Protein AF-A0A6P7QEY6-F1 (afdb_monomer)

Nearest PDB structures (foldseek):
  6n9n-assembly1_A  TM=9.694E-01  e=5.371E-35  Mus musculus
  6n9n-assembly2_B  TM=9.014E-01  e=4.184E-36  Mus musculus
  6ao3-assembly1_A  TM=9.815E-01  e=1.849E-25  Mus musculus
  6kmv-assembly8_P  TM=9.164E-01  e=3.428E-26  Mus musculus
  6n9o-assembly2_B  TM=8.997E-01  e=9.424E-26  Homo sapiens

Solvent-accessible surface area (backbone atoms only — not comparable to full-atom values): 22884 Å² total; per-residue (Å²): 127,84,62,57,79,46,79,50,74,52,73,58,95,75,87,85,66,103,80,69,78,52,59,49,55,34,35,34,48,33,64,42,67,69,56,52,58,49,47,54,75,76,48,76,83,66,81,78,73,53,72,66,60,54,52,38,54,38,36,58,55,73,46,68,43,80,41,31,39,34,22,30,66,50,66,45,76,48,71,49,77,47,76,49,84,42,81,54,84,73,82,80,92,78,83,79,94,69,90,60,89,47,81,46,78,57,68,53,74,49,77,47,77,45,53,52,65,41,74,78,48,72,43,70,25,42,38,36,50,66,101,57,67,50,70,35,82,66,84,56,86,88,64,60,21,55,71,76,76,80,88,43,72,87,69,47,81,82,67,68,81,68,61,49,45,65,52,57,43,44,53,56,59,46,68,67,67,57,84,81,63,92,80,84,91,67,92,74,77,75,79,44,62,65,58,56,50,51,53,48,49,53,42,37,56,50,58,66,73,51,55,68,70,59,30,47,52,41,49,57,26,50,41,53,30,48,76,34,65,73,47,42,54,53,42,45,53,47,46,34,22,30,73,58,58,49,56,69,48,81,85,54,70,70,46,44,16,60,41,48,62,76,30,35,48,100,82,33,32,62,40,64,74,55,40,45,44,50,46,28,43,49,49,24,52,69,66,48,51,73,69,45,35,47,51,48,31,57,27,66,78,66,72,60,38,65,58,52,34,54,50,48,46,50,49,56,61,63,38,62,64,58,77,47,75,42,70,37,69,72,58,71,85,69,50,60,98,62,70,45,88,82,28,69,65,44,48,49,44,44,73,25,63,34,49,74,51,80,58,85,56,25,32,38,46,44,50,84,20,47,51,40,46,52,23,50,39,47,34,36,49,45,58,44,54,45,70,53,75,85,132

pLDDT: mean 73.72, std 20.72, range [26.2, 94.5]

Structure (mmCIF, N/CA/C/O backbone):
data_AF-A0A6P7QEY6-F1
#
_entry.id   AF-A0A6P7QEY6-F1
#
loop_
_atom_site.group_PDB
_atom_site.id
_atom_site.type_symbol
_atom_site.label_atom_id
_atom_site.label_alt_id
_atom_site.label_comp_id
_atom_site.label_asym_id
_atom_site.label_entity_id
_atom_site.label_seq_id
_atom_site.pdbx_PDB_ins_code
_atom_site.Cartn_x
_atom_site.Cartn_y
_atom_site.Cartn_z
_atom_site.occupancy
_atom_site.B_iso_or_equiv
_atom_site.auth_seq_id
_atom_site.auth_comp_id
_atom_site.auth_asym_id
_atom_site.auth_atom_id
_atom_site.pdbx_PDB_model_num
ATOM 1 N N . MET A 1 1 ? -6.100 24.397 24.828 1.00 35.22 1 MET A N 1
ATOM 2 C CA . MET A 1 1 ? -5.090 25.472 24.709 1.00 35.22 1 MET A CA 1
ATOM 3 C C . MET A 1 1 ? -3.884 24.881 23.997 1.00 35.22 1 MET A C 1
ATOM 5 O O . MET A 1 1 ? -3.353 23.899 24.493 1.00 35.22 1 MET A O 1
ATOM 9 N N . LEU A 1 2 ? -3.510 25.411 22.828 1.00 35.53 2 LEU A N 1
ATOM 10 C CA . LEU A 1 2 ? -2.287 25.020 22.118 1.00 35.53 2 LEU A CA 1
ATOM 11 C C . LEU A 1 2 ? -1.092 25.458 22.973 1.00 35.53 2 LEU A C 1
ATOM 13 O O . LEU A 1 2 ? -0.968 26.639 23.286 1.00 35.53 2 LEU A O 1
ATOM 17 N N . SER A 1 3 ? -0.264 24.518 23.416 1.00 40.09 3 SER A N 1
ATOM 18 C CA . SER A 1 3 ? 0.887 24.804 24.275 1.00 40.09 3 SER A CA 1
ATOM 19 C C . SER A 1 3 ? 2.090 24.071 23.711 1.00 40.09 3 SER A C 1
ATOM 21 O O . SER A 1 3 ? 2.289 22.893 23.993 1.00 40.09 3 SER A O 1
ATOM 23 N N . GLY A 1 4 ? 2.869 24.788 22.909 1.00 45.22 4 GLY A N 1
ATOM 24 C CA . GLY A 1 4 ? 4.066 24.286 22.246 1.00 45.22 4 GLY A CA 1
ATOM 25 C C . GLY A 1 4 ? 4.065 24.752 20.802 1.00 45.22 4 GLY A C 1
ATOM 26 O O . GLY A 1 4 ? 3.620 24.022 19.924 1.00 45.22 4 GLY A O 1
ATOM 27 N N . MET A 1 5 ? 4.486 25.997 20.579 1.00 45.22 5 MET A N 1
ATOM 28 C CA . MET A 1 5 ? 4.714 26.520 19.236 1.00 45.22 5 MET A CA 1
ATOM 29 C C . MET A 1 5 ? 6.212 26.404 18.963 1.00 45.22 5 MET A C 1
ATOM 31 O O . MET A 1 5 ? 7.006 27.134 19.554 1.00 45.22 5 MET A O 1
ATOM 35 N N . GLY A 1 6 ? 6.592 25.427 18.142 1.00 56.50 6 GLY A N 1
ATOM 36 C CA . GLY A 1 6 ? 7.964 25.278 17.658 1.00 56.50 6 GLY A CA 1
ATOM 37 C C . GLY A 1 6 ? 8.126 26.067 16.365 1.00 56.50 6 GLY A C 1
ATOM 38 O O . GLY A 1 6 ? 7.277 25.963 15.482 1.00 56.50 6 GLY A O 1
ATOM 39 N N . GLU A 1 7 ? 9.178 26.872 16.244 1.00 61.31 7 GLU A N 1
ATOM 40 C CA . GLU A 1 7 ? 9.462 27.624 15.019 1.00 61.31 7 GLU A CA 1
ATOM 41 C C . GLU A 1 7 ? 10.638 27.002 14.274 1.00 61.31 7 GLU A C 1
ATOM 43 O O . GLU A 1 7 ? 11.634 26.622 14.887 1.00 61.31 7 GLU A O 1
ATOM 48 N N . GLY A 1 8 ? 10.526 26.907 12.950 1.00 58.25 8 GLY A N 1
ATOM 49 C CA . GLY A 1 8 ? 11.561 26.327 12.105 1.00 58.25 8 GLY A CA 1
ATOM 50 C C . GLY A 1 8 ? 11.668 27.036 10.762 1.00 58.25 8 GLY A C 1
ATOM 51 O O . GLY A 1 8 ? 10.756 27.742 10.328 1.00 58.25 8 GLY A O 1
ATOM 52 N N . LYS A 1 9 ? 12.801 26.838 10.093 1.00 59.31 9 LYS A N 1
ATOM 53 C CA . LYS A 1 9 ? 13.060 27.343 8.746 1.00 59.31 9 LYS A CA 1
ATOM 54 C C . LYS A 1 9 ? 13.479 26.178 7.862 1.00 59.31 9 LYS A C 1
ATOM 56 O O . LYS A 1 9 ? 14.473 25.521 8.152 1.00 59.31 9 LYS A O 1
ATOM 61 N N . ILE A 1 10 ? 12.745 25.953 6.779 1.00 55.78 10 ILE A N 1
ATOM 62 C CA . ILE A 1 10 ? 13.094 24.967 5.752 1.00 55.78 10 ILE A CA 1
ATOM 63 C C . ILE A 1 10 ? 13.855 25.710 4.654 1.00 55.78 10 ILE A C 1
ATOM 65 O O . ILE A 1 10 ? 13.422 26.783 4.233 1.00 55.78 10 ILE A O 1
ATOM 69 N N . SER A 1 11 ? 14.999 25.185 4.217 1.00 49.94 11 SER A N 1
ATOM 70 C CA . SER A 1 11 ? 15.789 25.753 3.114 1.00 49.94 11 SER A CA 1
ATOM 71 C C . SER A 1 11 ? 16.095 24.665 2.088 1.00 49.94 11 SER A C 1
ATOM 73 O O . SER A 1 11 ? 16.460 23.560 2.477 1.00 49.94 11 SER A O 1
ATOM 75 N N . GLY A 1 12 ? 15.943 24.974 0.800 1.00 47.78 12 GLY A N 1
ATOM 76 C CA . GLY A 1 12 ? 16.275 24.082 -0.314 1.00 47.78 12 GLY A CA 1
ATOM 77 C C . GLY A 1 12 ? 17.436 24.625 -1.150 1.00 47.78 12 GLY A C 1
ATOM 78 O O . GLY A 1 12 ? 17.675 25.833 -1.188 1.00 47.78 12 GLY A O 1
ATOM 79 N N . GLY A 1 13 ? 18.172 23.742 -1.826 1.00 41.75 13 GLY A N 1
ATOM 80 C CA . GLY A 1 13 ? 19.210 24.135 -2.781 1.00 41.75 13 GLY A CA 1
ATOM 81 C C . GLY A 1 13 ? 18.590 24.572 -4.109 1.00 41.75 13 GLY A C 1
ATOM 82 O O . GLY A 1 13 ? 18.167 23.729 -4.888 1.00 41.75 13 GLY A O 1
ATOM 83 N N . ALA A 1 14 ? 18.536 25.878 -4.380 1.00 43.94 14 ALA A N 1
ATOM 84 C CA . ALA A 1 14 ? 18.137 26.412 -5.683 1.00 43.94 14 ALA A CA 1
ATOM 85 C C . ALA A 1 14 ? 19.363 26.992 -6.402 1.00 43.94 14 ALA A C 1
ATOM 87 O O . ALA A 1 14 ? 20.000 27.923 -5.904 1.00 43.94 14 ALA A O 1
ATOM 88 N N . ALA A 1 15 ? 19.705 26.449 -7.573 1.00 40.03 15 ALA A N 1
ATOM 89 C CA . ALA A 1 15 ? 20.749 27.006 -8.423 1.00 40.03 15 ALA A CA 1
ATOM 90 C C . ALA A 1 15 ? 20.195 28.162 -9.281 1.00 40.03 15 ALA A C 1
ATOM 92 O O . ALA A 1 15 ? 19.335 27.966 -10.131 1.00 40.03 15 ALA A O 1
ATOM 93 N N . VAL A 1 16 ? 20.756 29.350 -9.032 1.00 38.97 16 VAL A N 1
ATOM 94 C CA . VAL A 1 16 ? 20.838 30.561 -9.874 1.00 38.97 16 VAL A CA 1
ATOM 95 C C . VAL A 1 16 ? 19.525 31.161 -10.409 1.00 38.97 16 VAL A C 1
ATOM 97 O O . VAL A 1 16 ? 19.076 30.861 -11.509 1.00 38.97 16 VAL A O 1
ATOM 100 N N . SER A 1 17 ? 19.020 32.170 -9.692 1.00 39.28 17 SER A N 1
ATOM 101 C CA . SER A 1 17 ? 18.698 33.494 -10.254 1.00 39.28 17 SER A CA 1
ATOM 102 C C . SER A 1 17 ? 18.593 34.501 -9.097 1.00 39.28 17 SER A C 1
ATOM 104 O O . SER A 1 17 ? 18.015 34.181 -8.061 1.00 39.28 17 SER A O 1
ATOM 106 N N . ASP A 1 18 ? 19.156 35.702 -9.261 1.00 39.47 18 ASP A N 1
ATOM 107 C CA . ASP A 1 18 ? 19.466 36.710 -8.218 1.00 39.47 18 ASP A CA 1
ATOM 108 C C . ASP A 1 18 ? 18.266 37.345 -7.464 1.00 39.47 18 ASP A C 1
ATOM 110 O O . ASP A 1 18 ? 18.290 38.528 -7.119 1.00 39.47 18 ASP A O 1
ATOM 114 N N . SER A 1 19 ? 17.161 36.631 -7.220 1.00 44.34 19 SER A N 1
ATOM 115 C CA . SER A 1 19 ? 15.982 37.214 -6.546 1.00 44.34 19 SER A CA 1
ATOM 116 C C . SER A 1 19 ? 15.077 36.247 -5.773 1.00 44.34 19 SER A C 1
ATOM 118 O O . SER A 1 19 ? 14.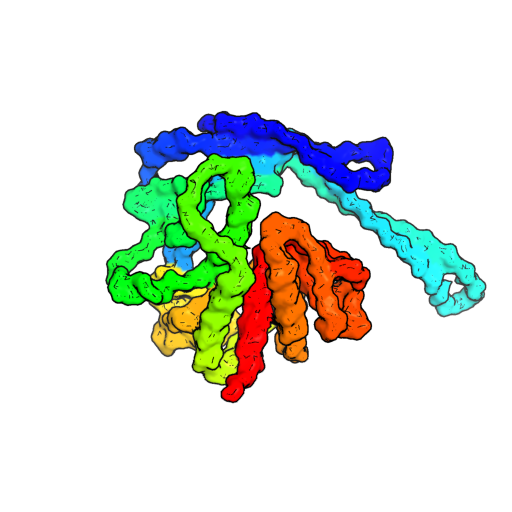062 36.691 -5.244 1.00 44.34 19 SER A O 1
ATOM 120 N N . SER A 1 20 ? 15.382 34.950 -5.681 1.00 53.03 20 SER A N 1
ATOM 121 C CA . SER A 1 20 ? 14.497 33.987 -5.004 1.00 53.03 20 SER A CA 1
ATOM 122 C C . SER A 1 20 ? 15.056 33.552 -3.650 1.00 53.03 20 SER A C 1
ATOM 124 O O . SER A 1 20 ? 16.094 32.895 -3.583 1.00 53.03 20 SER A O 1
ATOM 126 N N . SER A 1 21 ? 14.355 33.871 -2.559 1.00 56.09 21 SER A N 1
ATOM 127 C CA . SER A 1 21 ? 14.628 33.275 -1.250 1.00 56.09 21 SER A CA 1
ATOM 128 C C . SER A 1 21 ? 14.267 31.787 -1.283 1.00 56.09 21 SER A C 1
ATOM 130 O O . SER A 1 21 ? 13.091 31.436 -1.288 1.00 56.09 21 SER A O 1
ATOM 132 N N . ALA A 1 22 ? 15.266 30.904 -1.279 1.00 65.50 22 ALA A N 1
ATOM 133 C CA . ALA A 1 22 ? 15.086 29.446 -1.281 1.00 65.50 22 ALA A CA 1
ATOM 134 C C . ALA A 1 22 ? 14.701 28.875 0.102 1.00 65.50 22 ALA A C 1
ATOM 136 O O . ALA A 1 22 ? 15.090 27.764 0.462 1.00 65.50 22 ALA A O 1
ATOM 137 N N . SER A 1 23 ? 13.993 29.655 0.922 1.00 66.31 23 SER A N 1
ATOM 138 C CA . SER A 1 23 ? 13.671 29.277 2.295 1.00 66.31 23 SER A CA 1
ATOM 139 C C . SER A 1 23 ? 12.285 29.728 2.728 1.00 66.31 23 SER A C 1
ATOM 141 O O . SER A 1 23 ? 11.901 30.858 2.436 1.00 66.31 23 SER A O 1
ATOM 143 N N . MET A 1 24 ? 11.598 28.880 3.492 1.00 78.88 24 MET A N 1
ATOM 144 C CA . MET A 1 24 ? 10.248 29.096 4.009 1.00 78.88 24 MET A CA 1
ATOM 145 C C . MET A 1 24 ? 10.216 28.941 5.533 1.00 78.88 24 MET A C 1
ATOM 147 O O . MET A 1 24 ? 10.769 27.988 6.089 1.00 78.88 24 MET A O 1
ATOM 151 N N . ASN A 1 25 ? 9.539 29.873 6.204 1.00 81.38 25 ASN A N 1
ATOM 152 C CA . ASN A 1 25 ? 9.297 29.812 7.642 1.00 81.38 25 ASN A CA 1
ATOM 153 C C . ASN A 1 25 ? 8.090 28.914 7.937 1.00 81.38 25 ASN A C 1
ATOM 155 O O . ASN A 1 25 ? 7.009 29.089 7.366 1.00 81.38 25 ASN A O 1
ATOM 159 N N . VAL A 1 26 ? 8.265 27.985 8.872 1.00 87.31 26 VAL A N 1
ATOM 160 C CA . VAL A 1 26 ? 7.241 27.023 9.288 1.00 87.31 26 VAL A CA 1
ATOM 161 C C . VAL A 1 26 ? 7.049 27.054 10.800 1.00 87.31 26 VAL A C 1
ATOM 163 O O . VAL A 1 26 ? 7.905 27.526 11.555 1.00 87.31 26 VAL A O 1
ATOM 166 N N . CYS A 1 27 ? 5.899 26.573 11.259 1.00 87.31 27 CYS A N 1
ATOM 167 C CA . CYS A 1 27 ? 5.624 26.383 12.676 1.00 87.31 27 CYS A CA 1
ATOM 168 C C . CYS A 1 27 ? 4.964 25.036 12.942 1.00 87.31 27 CYS A C 1
ATOM 170 O O . CYS A 1 27 ? 4.206 24.528 12.119 1.00 87.31 27 CYS A O 1
ATOM 172 N N . ILE A 1 28 ? 5.268 24.479 14.108 1.00 89.94 28 ILE A N 1
ATOM 173 C CA . ILE A 1 28 ? 4.684 23.243 14.610 1.00 89.94 28 ILE A CA 1
ATOM 174 C C . ILE A 1 28 ? 3.627 23.605 15.648 1.00 89.94 28 ILE A C 1
ATOM 176 O O . ILE A 1 28 ? 3.910 24.349 16.592 1.00 89.94 28 ILE A O 1
ATOM 180 N N . LEU A 1 29 ? 2.424 23.060 15.480 1.00 90.88 29 LEU A N 1
ATOM 181 C CA . LEU A 1 29 ? 1.341 23.124 16.455 1.00 90.88 29 LEU A CA 1
ATOM 182 C C . LEU A 1 29 ? 1.091 21.726 17.013 1.00 90.88 29 LEU A C 1
ATOM 184 O O . LEU A 1 29 ? 0.808 20.804 16.254 1.00 90.88 29 LEU A O 1
ATOM 188 N N . ARG A 1 30 ? 1.151 21.580 18.339 1.00 90.19 30 ARG A N 1
ATOM 189 C CA . ARG A 1 30 ? 0.933 20.303 19.031 1.00 90.19 30 ARG A CA 1
ATOM 190 C C . ARG A 1 30 ? -0.176 20.407 20.077 1.00 90.19 30 ARG A C 1
ATOM 192 O O . ARG A 1 30 ? -0.256 21.384 20.829 1.00 90.19 30 ARG A O 1
ATOM 199 N N . VAL A 1 31 ? -0.998 19.363 20.166 1.00 90.69 31 VAL A N 1
ATOM 200 C CA . VAL A 1 31 ? -1.929 19.153 21.282 1.00 90.69 31 VAL A CA 1
ATOM 201 C C . VAL A 1 31 ? -1.205 18.403 22.398 1.00 90.69 31 VAL A C 1
ATOM 203 O O . VAL A 1 31 ? -0.653 17.327 22.185 1.00 90.69 31 VAL A O 1
ATOM 206 N N . THR A 1 32 ? -1.180 18.976 23.601 1.00 86.81 32 THR A N 1
ATOM 207 C CA . THR A 1 32 ? -0.477 18.371 24.739 1.00 86.81 32 THR A CA 1
ATOM 208 C C . THR A 1 32 ? -1.239 17.175 25.300 1.00 86.81 32 THR A C 1
ATOM 210 O O . THR A 1 32 ? -2.469 17.192 25.360 1.00 86.81 32 THR A O 1
ATOM 213 N N . GLN A 1 33 ? -0.509 16.183 25.814 1.00 84.88 33 GLN A N 1
ATOM 214 C CA . GLN A 1 33 ? -1.087 15.004 26.466 1.00 84.88 33 GLN A CA 1
ATOM 215 C C . GLN A 1 33 ? -2.066 15.371 27.591 1.00 84.88 33 GLN A C 1
ATOM 217 O O . GLN A 1 33 ? -3.172 14.847 27.644 1.00 84.88 33 GLN A O 1
ATOM 222 N N . LYS A 1 34 ? -1.734 16.379 28.408 1.00 88.94 34 LYS A N 1
ATOM 223 C CA . LYS A 1 34 ? -2.628 16.895 29.457 1.00 88.94 34 LYS A CA 1
ATOM 224 C C . LYS A 1 34 ? -3.999 17.333 28.920 1.00 88.94 34 LYS A C 1
ATOM 226 O O . LYS A 1 34 ? -5.006 17.204 29.614 1.00 88.94 34 LYS A O 1
ATOM 231 N N . THR A 1 35 ? -4.052 17.873 27.699 1.00 90.75 35 THR A N 1
ATOM 232 C CA . THR A 1 35 ? -5.320 18.263 27.063 1.00 90.75 35 THR A CA 1
ATOM 233 C C . THR A 1 35 ? -6.154 17.030 26.720 1.00 90.75 35 THR A C 1
ATOM 235 O O . THR A 1 35 ? -7.358 17.040 26.968 1.00 90.75 35 THR A O 1
ATOM 238 N N . TRP A 1 36 ? -5.520 15.964 26.219 1.00 89.31 36 TRP A N 1
ATOM 239 C CA . TRP A 1 36 ? -6.180 14.688 25.933 1.00 89.31 36 TRP A CA 1
ATOM 240 C C . TRP A 1 36 ? -6.711 14.019 27.201 1.00 89.31 36 TRP A C 1
ATOM 242 O O . TRP A 1 36 ? -7.894 13.698 27.257 1.00 89.31 36 TRP A O 1
ATOM 252 N N . GLU A 1 37 ? -5.893 13.925 28.252 1.00 88.19 37 GLU A N 1
ATOM 253 C CA . GLU A 1 37 ? -6.294 13.374 29.557 1.00 88.19 37 GLU A CA 1
ATOM 254 C C . GLU A 1 37 ? -7.476 14.144 30.164 1.00 88.19 37 GLU A C 1
ATOM 256 O O . GLU A 1 37 ? -8.424 13.558 30.687 1.00 88.19 37 GLU A O 1
ATOM 261 N N . THR A 1 38 ? -7.459 15.477 30.073 1.00 92.50 38 THR A N 1
ATOM 262 C CA . THR A 1 38 ? -8.571 16.308 30.556 1.00 92.50 38 THR A CA 1
ATOM 263 C C . THR A 1 38 ? -9.835 16.051 29.731 1.00 92.50 38 THR A C 1
ATOM 265 O O . THR A 1 38 ? -10.902 15.816 30.291 1.00 92.50 38 THR A O 1
ATOM 268 N N . MET A 1 39 ? -9.718 16.020 28.400 1.00 91.88 39 MET A N 1
ATOM 269 C CA . MET A 1 39 ? -10.847 15.782 27.499 1.00 91.88 39 MET A CA 1
ATOM 270 C C . MET A 1 39 ? -11.476 14.397 27.697 1.00 91.88 39 MET A C 1
ATOM 272 O O . MET A 1 39 ? -12.699 14.290 27.680 1.00 91.88 39 MET A O 1
ATOM 276 N N . GLN A 1 40 ? -10.669 13.359 27.913 1.00 89.38 40 GLN A N 1
ATOM 277 C CA . GLN A 1 40 ? -11.130 11.990 28.159 1.00 89.38 40 GLN A CA 1
ATOM 278 C C . GLN A 1 40 ? -11.897 11.857 29.480 1.00 89.38 40 GLN A C 1
ATOM 280 O O . GLN A 1 40 ? -12.887 11.127 29.557 1.00 89.38 40 GLN A O 1
ATOM 285 N N . ASN A 1 41 ? -11.475 12.596 30.509 1.00 88.38 41 ASN A N 1
ATOM 286 C CA . ASN A 1 41 ? -12.166 12.638 31.797 1.00 88.38 41 ASN A CA 1
ATOM 287 C C . ASN A 1 41 ? -13.463 13.464 31.748 1.00 88.38 41 ASN A C 1
ATOM 289 O O . ASN A 1 41 ? -14.422 13.138 32.443 1.00 88.38 41 ASN A O 1
ATOM 293 N N . GLU A 1 42 ? -13.504 14.528 30.942 1.00 92.94 42 GLU A N 1
ATOM 294 C CA . GLU A 1 42 ? -14.654 15.440 30.857 1.00 92.94 42 GLU A CA 1
ATOM 295 C C . GLU A 1 42 ? -15.721 15.007 29.842 1.00 92.94 42 GLU A C 1
ATOM 297 O O . GLU A 1 42 ? -16.891 15.371 29.981 1.00 92.94 42 GLU A O 1
ATOM 302 N N . ARG A 1 43 ? -15.337 14.277 28.787 1.00 90.94 43 ARG A N 1
ATOM 303 C CA . ARG A 1 43 ? -16.217 13.931 27.664 1.00 90.94 43 ARG A CA 1
ATOM 304 C C . ARG A 1 43 ? -16.246 12.431 27.435 1.00 90.94 43 ARG A C 1
ATOM 306 O O . ARG A 1 43 ? -15.220 11.788 27.243 1.00 90.94 43 ARG A O 1
ATOM 313 N N . HIS A 1 44 ? -17.452 11.887 27.359 1.00 87.88 44 HIS A N 1
ATOM 314 C CA . HIS A 1 44 ? -17.681 10.481 27.042 1.00 87.88 44 HIS A CA 1
ATOM 315 C C . HIS A 1 44 ? -18.176 10.306 25.607 1.00 87.88 44 HIS A C 1
ATOM 317 O O . HIS A 1 44 ? -18.627 11.262 24.971 1.00 87.88 44 HIS A O 1
ATOM 323 N N . LEU A 1 45 ? -18.097 9.069 25.108 1.00 87.31 45 LEU A N 1
ATOM 324 C CA . LEU A 1 45 ? -18.634 8.708 23.801 1.00 87.31 45 LEU A CA 1
ATOM 325 C C . LEU A 1 45 ? -20.125 9.042 23.738 1.00 87.31 45 LEU A C 1
ATOM 327 O O . LEU A 1 45 ? -20.897 8.696 24.635 1.00 87.31 45 LEU A O 1
ATOM 331 N N . GLN A 1 46 ? -20.518 9.722 22.666 1.00 87.62 46 GLN A N 1
ATOM 332 C CA . GLN A 1 46 ? -21.906 10.088 22.436 1.00 87.62 46 GLN A CA 1
ATOM 333 C C . GLN A 1 46 ? -22.767 8.829 22.276 1.00 87.62 46 GLN A C 1
ATOM 335 O O . GLN A 1 46 ? -22.419 7.930 21.513 1.00 87.62 46 GLN A O 1
ATOM 340 N N . GLN A 1 47 ? -23.904 8.797 22.978 1.00 85.12 47 GLN A N 1
ATOM 341 C CA . GLN A 1 47 ? -24.915 7.749 22.857 1.00 85.12 47 GLN A CA 1
ATOM 342 C C . GLN A 1 47 ? -26.262 8.360 22.429 1.00 85.12 47 GLN A C 1
ATOM 344 O O . GLN A 1 47 ? -26.689 9.344 23.044 1.00 85.12 47 GLN A O 1
ATOM 349 N N . PRO A 1 48 ? -26.946 7.810 21.405 1.00 85.81 48 PRO A N 1
ATOM 350 C CA . PRO A 1 48 ? -26.528 6.672 20.571 1.00 85.81 48 PRO A CA 1
ATOM 351 C C . PRO A 1 48 ? -25.302 6.987 19.691 1.00 85.81 48 PRO A C 1
ATOM 353 O O . PRO A 1 48 ? -25.041 8.152 19.382 1.00 85.81 48 PRO A O 1
ATOM 356 N N . GLU A 1 49 ? -24.559 5.940 19.309 1.00 85.81 49 GLU A N 1
ATOM 357 C CA . GLU A 1 49 ? -23.359 6.041 18.466 1.00 85.81 49 GLU A CA 1
ATOM 358 C C . GLU A 1 49 ? -23.661 6.746 17.134 1.00 85.81 49 GLU A C 1
ATOM 360 O O . GLU A 1 49 ? -24.723 6.573 16.528 1.00 85.81 49 GLU A O 1
ATOM 365 N N . ASN A 1 50 ? -22.720 7.574 16.680 1.00 87.19 50 ASN A N 1
ATOM 366 C CA . ASN A 1 50 ? -22.858 8.308 15.429 1.00 87.19 50 ASN A CA 1
ATOM 367 C C . ASN A 1 50 ? -22.865 7.350 14.223 1.00 87.19 50 ASN A C 1
ATOM 369 O O . ASN A 1 50 ? -22.103 6.386 14.187 1.00 87.19 50 ASN A O 1
ATOM 373 N N . LYS A 1 51 ? -23.668 7.661 13.197 1.00 88.94 51 LYS A N 1
ATOM 374 C CA . LYS A 1 51 ? -23.776 6.850 11.972 1.00 88.94 51 LYS A CA 1
ATOM 375 C C . LYS A 1 51 ? -22.432 6.607 11.276 1.00 88.94 51 LYS A C 1
ATOM 377 O O . LYS A 1 51 ? -22.223 5.520 10.757 1.00 88.94 51 LYS A O 1
ATOM 382 N N . ILE A 1 52 ? -21.528 7.589 11.288 1.00 88.00 52 ILE A N 1
ATOM 383 C CA . ILE A 1 52 ? -20.195 7.453 10.686 1.00 88.00 52 ILE A CA 1
ATOM 384 C C . ILE A 1 52 ? -19.373 6.419 11.462 1.00 88.00 52 ILE A C 1
ATOM 386 O O . ILE A 1 52 ? -18.798 5.526 10.855 1.00 88.00 52 ILE A O 1
ATOM 390 N N . LEU A 1 53 ? -19.375 6.477 12.800 1.00 87.44 53 LEU A N 1
ATOM 391 C CA . LEU A 1 53 ? -18.662 5.495 13.627 1.00 87.44 53 LEU A CA 1
ATOM 392 C C . LEU A 1 53 ? -19.199 4.075 13.425 1.00 87.44 53 LEU A C 1
ATOM 394 O O . LEU A 1 53 ? -18.412 3.139 13.364 1.00 87.44 53 LEU A O 1
ATOM 398 N N . GLN A 1 54 ? -20.514 3.916 13.258 1.00 84.12 54 GLN A N 1
ATOM 399 C CA . GLN A 1 54 ? -21.112 2.614 12.947 1.00 84.12 54 GLN A CA 1
ATOM 400 C C . GLN A 1 54 ? -20.637 2.067 11.596 1.00 84.12 54 GLN A C 1
ATOM 402 O O . GLN A 1 54 ? -20.327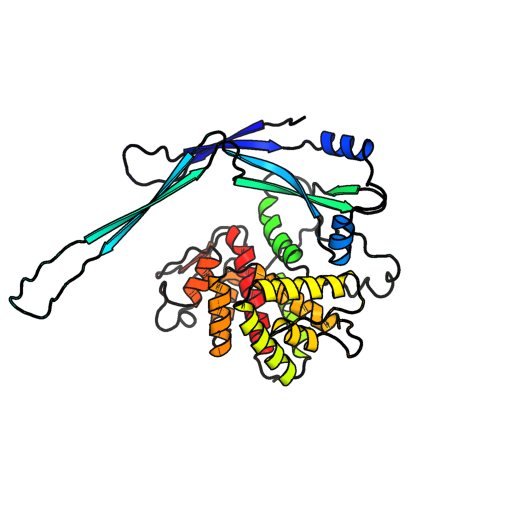 0.882 11.497 1.00 84.12 54 GLN A O 1
ATOM 407 N N . GLN A 1 55 ? -20.549 2.919 10.570 1.00 78.69 55 GLN A N 1
ATOM 408 C CA . GLN A 1 55 ? -20.050 2.520 9.252 1.00 78.69 55 GLN A CA 1
ATOM 409 C C . GLN A 1 55 ? -18.568 2.135 9.297 1.00 78.69 55 GLN A C 1
ATOM 411 O O . GLN A 1 55 ? -18.210 1.060 8.824 1.00 78.69 55 GLN A O 1
ATOM 416 N N . LEU A 1 56 ? -17.726 2.951 9.933 1.00 81.50 56 LEU A N 1
ATOM 417 C CA . LEU A 1 56 ? -16.299 2.652 10.093 1.00 81.50 56 LEU A CA 1
ATOM 418 C C . LEU A 1 56 ? -16.084 1.357 10.887 1.00 81.50 56 LEU A C 1
ATOM 420 O O . LEU A 1 56 ? -15.295 0.507 10.493 1.00 81.50 56 LEU A O 1
ATOM 424 N N . ARG A 1 57 ? -16.872 1.138 11.949 1.00 82.88 57 ARG A N 1
ATOM 425 C CA . ARG A 1 57 ? -16.860 -0.117 12.712 1.00 82.88 57 ARG A CA 1
ATOM 426 C C . ARG A 1 57 ? -17.230 -1.323 11.850 1.00 82.88 57 ARG A C 1
ATOM 428 O O . ARG A 1 57 ? -16.634 -2.379 12.026 1.00 82.88 57 ARG A O 1
ATOM 435 N N . SER A 1 58 ? -18.206 -1.186 10.948 1.00 74.06 58 SER A N 1
ATOM 436 C CA . SER A 1 58 ? -18.616 -2.285 10.060 1.00 74.06 58 SER A CA 1
ATOM 437 C C . SER A 1 58 ? -17.552 -2.657 9.025 1.00 74.06 58 SER A C 1
ATOM 439 O O . SER A 1 58 ? -17.448 -3.823 8.660 1.00 74.06 58 SER A O 1
ATOM 441 N N . ARG A 1 59 ? -16.735 -1.690 8.600 1.00 69.06 59 ARG A N 1
ATOM 442 C CA . ARG A 1 59 ? -15.596 -1.916 7.698 1.00 69.06 59 ARG A CA 1
ATOM 443 C C . ARG A 1 59 ? -14.341 -2.371 8.440 1.00 69.06 59 ARG A C 1
ATOM 445 O O . ARG A 1 59 ? -13.506 -3.068 7.886 1.00 69.06 59 ARG A O 1
ATOM 452 N N . GLY A 1 60 ? -14.268 -2.075 9.737 1.00 69.75 60 GLY A N 1
ATOM 453 C CA . GLY A 1 60 ? -13.106 -2.371 10.568 1.00 69.75 60 GLY A CA 1
ATOM 454 C C . GLY A 1 60 ? -11.976 -1.358 10.401 1.00 69.75 60 GLY A C 1
ATOM 455 O O . GLY A 1 60 ? -10.837 -1.698 10.718 1.00 69.75 60 GLY A O 1
ATOM 456 N N . ASP A 1 61 ? -12.306 -0.148 9.942 1.00 75.19 61 ASP A N 1
ATOM 457 C CA . ASP A 1 61 ? -11.363 0.936 9.669 1.00 75.19 61 ASP A CA 1
ATOM 458 C C . ASP A 1 61 ? -10.741 1.457 10.969 1.00 75.19 61 ASP A C 1
ATOM 460 O O . ASP A 1 61 ? -11.445 1.745 11.946 1.00 75.19 61 ASP A O 1
ATOM 464 N N . ASP A 1 62 ? -9.423 1.648 10.968 1.00 81.12 62 ASP A N 1
ATOM 465 C CA . ASP A 1 62 ? -8.736 2.290 12.081 1.00 81.12 62 ASP A CA 1
ATOM 466 C C . ASP A 1 62 ? -8.890 3.816 12.017 1.00 81.12 62 ASP A C 1
ATOM 468 O O . ASP A 1 62 ? -8.703 4.467 10.987 1.00 81.12 62 ASP A O 1
ATOM 472 N N . LEU A 1 63 ? -9.235 4.409 13.159 1.00 85.88 63 LEU A N 1
ATOM 473 C CA . LEU A 1 63 ? -9.394 5.845 13.321 1.00 85.88 63 LEU A CA 1
ATOM 474 C C . LEU A 1 63 ? -8.143 6.458 13.924 1.00 85.88 63 LEU A C 1
ATOM 476 O O . LEU A 1 63 ? -7.657 6.041 14.975 1.00 85.88 63 LEU A O 1
ATOM 480 N N . PHE A 1 64 ? -7.700 7.546 13.308 1.00 86.00 64 PHE A N 1
ATOM 481 C CA . PHE A 1 64 ? -6.546 8.307 13.749 1.00 86.00 64 PHE A CA 1
ATOM 482 C C . PHE A 1 64 ? -6.920 9.768 13.983 1.00 86.00 64 PHE A C 1
ATOM 484 O O . PHE A 1 64 ? -7.714 10.360 13.252 1.00 86.00 64 PHE A O 1
ATOM 491 N N . VAL A 1 65 ? -6.324 10.366 15.010 1.00 89.31 65 VAL A N 1
ATOM 492 C CA . VAL A 1 65 ? -6.500 11.776 15.356 1.00 89.31 65 VAL A CA 1
ATOM 493 C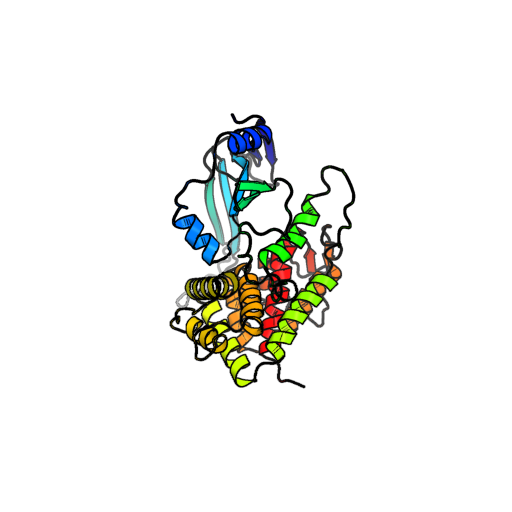 C . VAL A 1 65 ? -5.183 12.502 15.137 1.00 89.31 65 VAL A C 1
ATOM 495 O O . VAL A 1 65 ? -4.135 12.063 15.607 1.00 89.31 65 VAL A O 1
ATOM 498 N N . VAL A 1 66 ? -5.232 13.636 14.441 1.00 90.50 66 VAL A N 1
ATOM 499 C CA . VAL A 1 66 ? -4.064 14.498 14.248 1.00 90.50 66 VAL A CA 1
ATOM 500 C C . VAL A 1 66 ? -3.683 15.148 15.582 1.00 90.50 66 VAL A C 1
ATOM 502 O O . VAL A 1 66 ? -4.467 15.898 16.166 1.00 90.50 66 VAL A O 1
ATOM 505 N N . THR A 1 67 ? -2.476 14.861 16.069 1.00 89.00 67 THR A N 1
ATOM 506 C CA . THR A 1 67 ? -1.957 15.365 17.354 1.00 89.00 67 THR A CA 1
ATOM 507 C C . THR A 1 67 ? -0.949 16.496 17.184 1.00 89.00 67 THR A C 1
ATOM 509 O O . THR A 1 67 ? -0.775 17.314 18.094 1.00 89.00 67 THR A O 1
ATOM 512 N N . GLU A 1 68 ? -0.318 16.576 16.014 1.00 91.12 68 GLU A N 1
ATOM 513 C CA . GLU A 1 68 ? 0.659 17.600 15.663 1.00 91.12 68 GLU A CA 1
ATOM 514 C C . GLU A 1 68 ? 0.577 17.938 14.175 1.00 91.12 68 GLU A C 1
ATOM 516 O O . GLU A 1 68 ? 0.382 17.052 13.346 1.00 91.12 68 GLU A O 1
ATOM 521 N N . VAL A 1 69 ? 0.756 19.213 13.835 1.00 90.06 69 VAL A N 1
ATOM 522 C CA . VAL A 1 69 ? 0.829 19.686 12.448 1.00 90.06 69 VAL A CA 1
ATOM 523 C C . VAL A 1 69 ? 2.020 20.615 12.256 1.00 90.06 69 VAL A C 1
ATOM 525 O O . VAL A 1 69 ? 2.305 21.455 13.111 1.00 90.06 69 VAL A O 1
ATOM 528 N N . LEU A 1 70 ? 2.691 20.487 11.115 1.00 88.88 70 LEU A N 1
ATOM 529 C CA . LEU A 1 70 ? 3.676 21.432 10.602 1.00 88.88 70 LEU A CA 1
ATOM 530 C C . LEU A 1 70 ? 2.988 22.299 9.547 1.00 88.88 70 LEU A C 1
ATOM 532 O O . LEU A 1 70 ? 2.506 21.772 8.547 1.00 88.88 70 LEU A O 1
ATOM 536 N N . GLN A 1 71 ? 2.948 23.614 9.747 1.00 90.94 71 GLN A N 1
ATOM 537 C CA . GLN A 1 71 ? 2.254 24.539 8.850 1.00 90.94 71 GLN A CA 1
ATOM 538 C C . GLN A 1 71 ? 3.122 25.730 8.426 1.00 90.94 71 GLN A C 1
ATOM 540 O O . GLN A 1 71 ? 4.063 26.121 9.126 1.00 90.94 71 GLN A O 1
ATOM 545 N N . THR A 1 72 ? 2.775 26.349 7.300 1.00 90.06 72 THR A N 1
ATOM 546 C CA . THR A 1 72 ? 3.406 27.583 6.817 1.00 90.06 72 THR A CA 1
ATOM 547 C C . THR A 1 72 ? 3.057 28.774 7.705 1.00 90.06 72 THR A C 1
ATOM 549 O O . THR A 1 72 ? 1.925 28.919 8.170 1.00 90.06 72 THR A O 1
ATOM 552 N N . LYS A 1 73 ? 4.027 29.662 7.937 1.00 87.12 73 LYS A N 1
ATOM 553 C CA . LYS A 1 73 ? 3.778 30.925 8.652 1.00 87.12 73 LYS A CA 1
ATOM 554 C C . LYS A 1 73 ? 3.327 32.056 7.736 1.00 87.12 73 LYS A C 1
ATOM 556 O O . LYS A 1 73 ? 2.581 32.933 8.157 1.00 87.12 73 LYS A O 1
ATOM 561 N N . GLU A 1 74 ? 3.806 32.037 6.504 1.00 85.50 74 GLU A N 1
ATOM 562 C CA . GLU A 1 74 ? 3.635 33.099 5.520 1.00 85.50 74 GLU A CA 1
ATOM 563 C C . GLU A 1 74 ? 3.205 32.480 4.191 1.00 85.50 74 GLU A C 1
ATOM 565 O O . GLU A 1 74 ? 3.378 31.279 3.969 1.00 85.50 74 GLU A O 1
ATOM 570 N N . GLU A 1 75 ? 2.624 33.300 3.320 1.00 86.12 75 GLU A N 1
ATOM 571 C CA . GLU A 1 75 ? 2.351 32.886 1.951 1.00 86.12 75 GLU A CA 1
ATOM 572 C C . GLU A 1 75 ? 3.665 32.779 1.172 1.00 86.12 75 GLU A C 1
ATOM 574 O O . GLU A 1 75 ? 4.486 33.696 1.198 1.00 86.12 75 GLU A O 1
ATOM 579 N N . VAL A 1 76 ? 3.860 31.668 0.465 1.00 81.94 76 VAL A N 1
ATOM 580 C CA . VAL A 1 76 ? 5.068 31.415 -0.323 1.00 81.94 76 VAL A CA 1
ATOM 581 C C . VAL A 1 76 ? 4.692 31.057 -1.749 1.00 81.94 76 VAL A C 1
ATOM 583 O O . VAL A 1 76 ? 3.792 30.257 -1.987 1.00 81.94 76 VAL A O 1
ATOM 586 N N . GLN A 1 77 ? 5.407 31.637 -2.710 1.00 80.81 77 GLN A N 1
ATOM 587 C CA . GLN A 1 77 ? 5.276 31.299 -4.122 1.00 80.81 77 GLN A CA 1
ATOM 588 C C . GLN A 1 77 ? 6.446 30.415 -4.537 1.00 80.81 77 GLN A C 1
ATOM 590 O O . GLN A 1 77 ? 7.603 30.833 -4.495 1.00 80.81 77 GLN A O 1
ATOM 595 N N . ILE A 1 78 ? 6.139 29.191 -4.950 1.00 75.19 78 ILE A N 1
ATOM 596 C CA . ILE A 1 78 ? 7.112 28.247 -5.487 1.00 75.19 78 ILE A CA 1
ATOM 597 C C . ILE A 1 78 ? 7.002 28.285 -7.004 1.00 75.19 78 ILE A C 1
ATOM 599 O O . ILE A 1 78 ? 5.920 28.124 -7.566 1.00 75.19 78 ILE A O 1
ATOM 603 N N . THR A 1 79 ? 8.130 28.522 -7.671 1.00 69.94 79 THR A N 1
ATOM 604 C CA . THR A 1 79 ? 8.204 28.514 -9.133 1.00 69.94 79 THR A CA 1
ATOM 605 C C . THR A 1 79 ? 9.079 27.359 -9.588 1.00 69.94 79 THR A C 1
ATOM 607 O O . THR A 1 79 ? 10.278 27.347 -9.331 1.00 69.94 79 THR A O 1
ATOM 610 N N . GLU A 1 80 ? 8.480 26.416 -10.303 1.00 59.28 80 GLU A N 1
ATOM 611 C CA . GLU A 1 80 ? 9.187 25.376 -11.036 1.00 59.28 80 GLU A CA 1
ATOM 612 C C . GLU A 1 80 ? 9.559 25.925 -12.420 1.00 59.28 80 GLU A C 1
ATOM 614 O O . GLU A 1 80 ? 8.695 26.389 -13.175 1.00 59.28 80 GLU A O 1
ATOM 619 N N . VAL A 1 81 ? 10.851 25.902 -12.752 1.00 60.41 81 VAL A N 1
ATOM 620 C CA . VAL A 1 81 ? 11.361 26.306 -14.067 1.00 60.41 81 VAL A CA 1
ATOM 621 C C . VAL A 1 81 ? 11.893 25.064 -14.766 1.00 60.41 81 VAL A C 1
ATOM 623 O O . VAL A 1 81 ? 12.967 24.579 -14.432 1.00 60.41 81 VAL A O 1
ATOM 626 N N . HIS A 1 82 ? 11.156 24.565 -15.757 1.00 46.28 82 HIS A N 1
ATOM 627 C CA . HIS A 1 82 ? 11.642 23.488 -16.615 1.00 46.28 82 HIS A CA 1
ATOM 628 C C . HIS A 1 82 ? 12.226 24.091 -17.895 1.00 46.28 82 HIS A C 1
ATOM 630 O O . HIS A 1 82 ? 11.501 24.735 -18.661 1.00 46.28 82 HIS A O 1
ATOM 636 N N . SER A 1 83 ? 13.532 23.923 -18.116 1.00 43.72 83 SER A N 1
ATOM 637 C CA . SER A 1 83 ? 14.209 24.305 -19.358 1.00 43.72 83 SER A CA 1
ATOM 638 C C . SER A 1 83 ? 14.516 23.062 -20.186 1.00 43.72 83 SER A C 1
ATOM 640 O O . SER A 1 83 ? 15.369 22.267 -19.800 1.00 43.72 83 SER A O 1
ATOM 642 N N . GLN A 1 84 ? 13.864 22.919 -21.339 1.00 38.19 84 GLN A N 1
ATOM 643 C CA . GLN A 1 84 ? 14.212 21.892 -22.317 1.00 38.19 84 GLN A CA 1
ATOM 644 C C . GLN A 1 84 ? 14.961 22.568 -23.471 1.00 38.19 84 GLN A C 1
ATOM 646 O O . GLN A 1 84 ? 14.406 23.423 -24.168 1.00 38.19 84 GLN A O 1
ATOM 651 N N . GLU A 1 85 ? 16.241 22.235 -23.655 1.00 37.38 85 GLU A N 1
ATOM 652 C CA . GLU A 1 85 ? 16.984 22.645 -24.848 1.00 37.38 85 GLU A CA 1
ATOM 653 C C . GLU A 1 85 ? 16.593 21.729 -26.011 1.00 37.38 85 GLU A C 1
ATOM 655 O O . GLU A 1 85 ? 17.011 20.577 -26.095 1.00 37.38 85 GLU A O 1
ATOM 660 N N . GLY A 1 86 ? 15.766 22.246 -26.919 1.00 34.97 86 GLY A N 1
ATOM 661 C CA . GLY A 1 86 ? 15.450 21.576 -28.174 1.00 34.97 86 GLY A CA 1
ATOM 662 C C . GLY A 1 86 ? 16.382 22.063 -29.279 1.00 34.97 86 GLY A C 1
ATOM 663 O O . GLY A 1 86 ? 16.344 23.238 -29.653 1.00 34.97 86 GLY A O 1
ATOM 664 N N . SER A 1 87 ? 17.192 21.165 -29.845 1.00 38.75 87 SER A N 1
ATOM 665 C CA . SER A 1 87 ? 17.780 21.387 -31.171 1.00 38.75 87 SER A CA 1
ATOM 666 C C . SER A 1 87 ? 16.878 20.719 -32.210 1.00 38.75 87 SER A C 1
ATOM 668 O O . SER A 1 87 ? 16.653 19.512 -32.176 1.00 38.75 87 SER A O 1
ATOM 670 N N . GLY A 1 88 ? 16.278 21.521 -33.088 1.00 33.22 88 GLY A N 1
ATOM 671 C CA . GLY A 1 88 ? 15.360 21.047 -34.120 1.00 33.22 88 GLY A CA 1
ATOM 672 C C . GLY A 1 88 ? 15.856 21.463 -35.495 1.00 33.22 88 GLY A C 1
ATOM 673 O O . GLY A 1 88 ? 16.018 22.651 -35.762 1.00 33.22 88 GLY A O 1
ATOM 674 N N . GLN A 1 89 ? 16.081 20.494 -36.380 1.00 39.12 89 GLN A N 1
ATOM 675 C CA . GLN A 1 89 ? 16.351 20.761 -37.789 1.00 39.12 89 GLN A CA 1
ATOM 676 C C . GLN A 1 89 ? 15.025 20.658 -38.553 1.00 39.12 89 GLN A C 1
ATOM 678 O O . GLN A 1 89 ? 14.498 19.568 -38.762 1.00 39.12 89 GLN A O 1
ATOM 683 N N . PHE A 1 90 ? 14.446 21.799 -38.929 1.00 35.12 90 PHE A N 1
ATOM 684 C CA . PHE A 1 90 ? 13.207 21.836 -39.707 1.00 35.12 90 PHE A CA 1
ATOM 685 C C . PHE A 1 90 ? 13.521 21.774 -41.203 1.00 35.12 90 PHE A C 1
ATOM 687 O O . PHE A 1 90 ? 14.289 22.586 -41.716 1.00 35.12 90 PHE A O 1
ATOM 694 N N . THR A 1 91 ? 12.885 20.843 -41.917 1.00 33.97 91 THR A N 1
ATOM 695 C CA . THR A 1 91 ? 12.887 20.829 -43.387 1.00 33.97 91 THR A CA 1
ATOM 696 C C . THR A 1 91 ? 11.454 21.053 -43.856 1.00 33.97 91 THR A C 1
ATOM 698 O O . THR A 1 91 ? 10.597 20.200 -43.642 1.00 33.97 91 THR A O 1
ATOM 701 N N . LEU A 1 92 ? 11.168 22.214 -44.448 1.00 33.66 92 LEU A N 1
ATOM 702 C CA . LEU A 1 92 ? 9.855 22.515 -45.024 1.00 33.66 92 LEU A CA 1
ATOM 703 C C . LEU A 1 92 ? 9.802 22.002 -46.477 1.00 33.66 92 LEU A C 1
ATOM 705 O O . LEU A 1 92 ? 10.708 22.321 -47.253 1.00 33.66 92 LEU A O 1
ATOM 709 N N . PRO A 1 93 ? 8.779 21.228 -46.891 1.00 34.91 93 PRO A N 1
ATOM 710 C CA . PRO A 1 93 ? 8.641 20.816 -48.282 1.00 34.91 93 PRO A CA 1
ATOM 711 C C . PRO A 1 93 ? 8.070 21.968 -49.119 1.00 34.91 93 PRO A C 1
ATOM 713 O O . PRO A 1 93 ? 6.911 22.343 -48.959 1.00 34.91 93 PRO A O 1
ATOM 716 N N . GLY A 1 94 ? 8.878 22.495 -50.042 1.00 40.75 94 GLY A N 1
ATOM 717 C CA . GLY A 1 94 ? 8.440 23.442 -51.072 1.00 40.75 94 GLY A CA 1
ATOM 718 C C . GLY A 1 94 ? 9.183 24.780 -51.040 1.00 40.75 94 GLY A C 1
ATOM 719 O O . GLY A 1 94 ? 8.793 25.687 -50.320 1.00 40.75 94 GLY A O 1
ATOM 720 N N . ALA A 1 95 ? 10.187 24.892 -51.917 1.00 38.69 95 ALA A N 1
ATOM 721 C CA . ALA A 1 95 ? 10.966 26.083 -52.288 1.00 38.69 95 ALA A CA 1
ATOM 722 C C . ALA A 1 95 ? 12.056 26.579 -51.300 1.00 38.69 95 ALA A C 1
ATOM 724 O O . ALA A 1 95 ? 11.784 27.033 -50.199 1.00 38.69 95 ALA A O 1
ATOM 725 N N . LEU A 1 96 ? 13.302 26.544 -51.805 1.00 35.94 96 LEU A N 1
ATOM 726 C CA . LEU A 1 96 ? 14.577 27.041 -51.255 1.00 35.94 96 LEU A CA 1
ATOM 727 C C . LEU A 1 96 ? 15.016 26.498 -49.880 1.00 35.94 96 LEU A C 1
ATOM 729 O O . LEU A 1 96 ? 14.549 26.906 -48.824 1.00 35.94 96 LEU A O 1
ATOM 733 N N . CYS A 1 97 ? 16.030 25.626 -49.910 1.00 34.22 97 CYS A N 1
ATOM 734 C CA . CYS A 1 97 ? 16.742 25.126 -48.737 1.00 34.22 97 CYS A CA 1
ATOM 735 C C . CYS A 1 97 ? 17.434 26.264 -47.963 1.00 34.22 97 CYS A C 1
ATOM 737 O O . CYS A 1 97 ? 18.564 26.635 -48.276 1.00 34.22 97 CYS A O 1
ATOM 739 N N . LEU A 1 98 ? 16.788 26.775 -46.915 1.00 37.72 98 LEU A N 1
ATOM 740 C CA . LEU A 1 98 ? 17.450 27.514 -45.842 1.00 37.72 98 LEU A CA 1
ATOM 741 C C . LEU A 1 98 ? 17.706 26.548 -44.684 1.00 37.72 98 LEU A C 1
ATOM 743 O O . LEU A 1 98 ? 16.790 26.158 -43.964 1.00 37.72 98 LEU A O 1
ATOM 747 N N . LYS A 1 99 ? 18.966 26.137 -44.519 1.00 34.03 99 LYS A N 1
ATOM 748 C CA . LYS A 1 99 ? 19.422 25.356 -43.366 1.00 34.03 99 LYS A CA 1
ATOM 749 C C . LYS A 1 99 ? 19.624 26.319 -42.193 1.00 34.03 99 LYS A C 1
ATOM 751 O O . LYS A 1 99 ? 20.683 26.924 -42.069 1.00 34.03 99 LYS A O 1
ATOM 756 N N . GLY A 1 100 ? 18.580 26.518 -41.394 1.00 39.06 100 GLY A N 1
ATOM 757 C CA . GLY A 1 100 ? 18.643 27.281 -40.148 1.00 39.06 100 GLY A CA 1
ATOM 758 C C . GLY A 1 100 ? 18.856 26.350 -38.959 1.00 39.06 100 GLY A C 1
ATOM 759 O O . GLY A 1 100 ? 18.081 25.419 -38.763 1.00 39.06 100 GLY A O 1
ATOM 760 N N . GLU A 1 101 ? 19.902 26.591 -38.173 1.00 34.22 101 GLU A N 1
ATOM 761 C CA . GLU A 1 101 ? 20.140 25.929 -36.890 1.00 34.22 101 GLU A CA 1
ATOM 762 C C . GLU A 1 101 ? 19.561 26.833 -35.792 1.00 34.22 101 GLU A C 1
ATOM 764 O O . GLU A 1 101 ? 20.116 27.882 -35.470 1.00 34.22 101 GLU A O 1
ATOM 769 N N . GLY A 1 102 ? 18.371 26.490 -35.297 1.00 37.66 102 GLY A N 1
ATOM 770 C CA . GLY A 1 102 ? 17.694 27.235 -34.239 1.00 37.66 102 GLY A CA 1
ATOM 771 C C . GLY A 1 102 ? 17.786 26.487 -32.916 1.00 37.66 102 GLY A C 1
ATOM 772 O O . GLY A 1 102 ? 17.233 25.396 -32.794 1.00 37.66 102 GLY A O 1
ATOM 773 N N . LYS A 1 103 ? 18.445 27.075 -31.912 1.00 34.53 103 LYS A N 1
ATOM 774 C CA . LYS A 1 103 ? 18.256 26.670 -30.513 1.00 34.53 103 LYS A CA 1
ATOM 775 C C . LYS A 1 103 ? 16.922 27.240 -30.037 1.00 34.53 103 LYS A C 1
ATOM 777 O O . LYS A 1 103 ? 16.807 28.443 -29.809 1.00 34.53 103 LYS A O 1
ATOM 782 N N . GLY A 1 104 ? 15.907 26.387 -29.932 1.00 36.69 104 GLY A N 1
ATOM 783 C CA . GLY A 1 104 ? 14.642 26.739 -29.300 1.00 36.69 104 GLY A CA 1
ATOM 784 C C . GLY A 1 104 ? 14.758 26.522 -27.797 1.00 36.69 104 GLY A C 1
ATOM 785 O O . GLY A 1 104 ? 14.979 25.398 -27.356 1.00 36.69 104 GLY A O 1
ATOM 786 N N . HIS A 1 105 ? 14.621 27.589 -27.012 1.00 37.66 105 HIS A N 1
ATOM 787 C CA . HIS A 1 105 ? 14.532 27.497 -25.558 1.00 37.66 105 HIS A CA 1
ATOM 788 C C . HIS A 1 105 ? 13.059 27.623 -25.162 1.00 37.66 105 HIS A C 1
ATOM 790 O O . HIS A 1 105 ? 12.502 28.722 -25.184 1.00 37.66 105 HIS A O 1
ATOM 796 N N . GLN A 1 106 ? 12.408 26.502 -24.848 1.00 39.22 106 GLN A N 1
ATOM 797 C CA . GLN A 1 106 ? 11.043 26.508 -24.326 1.00 39.22 106 GLN A CA 1
ATOM 798 C C . GLN A 1 106 ? 11.124 26.321 -22.811 1.00 39.22 106 GLN A C 1
ATOM 800 O O . GLN A 1 106 ? 11.288 25.207 -22.321 1.00 39.22 106 GLN A O 1
ATOM 805 N N . SER A 1 107 ? 11.063 27.427 -22.063 1.00 47.19 107 SER A N 1
ATOM 806 C CA . SER A 1 107 ? 10.967 27.375 -20.604 1.00 47.19 107 SER A CA 1
ATOM 807 C C . SER A 1 107 ? 9.499 27.393 -20.186 1.00 47.19 107 SER A C 1
ATOM 809 O O . SER A 1 107 ? 8.762 28.341 -20.470 1.00 47.19 107 SER A O 1
ATOM 811 N N . ARG A 1 108 ? 9.045 26.325 -19.525 1.00 49.09 108 ARG A N 1
ATOM 812 C CA . ARG A 1 108 ? 7.713 26.284 -18.910 1.00 49.09 108 ARG A CA 1
ATOM 813 C C . ARG A 1 108 ? 7.881 26.632 -17.436 1.00 49.09 108 ARG A C 1
ATOM 815 O O . ARG A 1 108 ? 8.547 25.908 -16.705 1.00 49.09 108 ARG A O 1
ATOM 822 N N . LYS A 1 109 ? 7.300 27.759 -17.020 1.00 60.62 109 LYS A N 1
ATOM 823 C CA . LYS A 1 109 ? 7.253 28.177 -15.614 1.00 60.62 109 LYS A CA 1
ATOM 824 C C . LYS A 1 109 ? 5.907 27.765 -15.031 1.00 60.62 109 LYS A C 1
ATOM 826 O O . LYS A 1 109 ? 4.880 28.265 -15.490 1.00 60.62 109 LYS A O 1
ATOM 831 N N . LYS A 1 110 ? 5.903 26.855 -14.059 1.00 63.44 110 LYS A N 1
ATOM 832 C CA . LYS A 1 110 ? 4.718 26.573 -13.238 1.00 63.44 110 LYS A CA 1
ATOM 833 C C . LYS A 1 110 ? 4.905 27.275 -11.901 1.00 63.44 110 LYS A C 1
ATOM 835 O O . LYS A 1 110 ? 5.953 27.144 -11.281 1.00 63.44 110 LYS A O 1
ATOM 840 N N . MET A 1 111 ? 3.915 28.052 -11.485 1.00 73.31 111 MET A N 1
ATOM 841 C CA . MET A 1 111 ? 3.939 28.779 -10.219 1.00 73.31 111 MET A CA 1
ATOM 842 C C . MET A 1 111 ? 2.808 28.263 -9.339 1.00 73.31 111 MET A C 1
ATOM 844 O O . MET A 1 111 ? 1.670 28.169 -9.798 1.00 73.31 111 MET A O 1
ATOM 848 N N . VAL A 1 112 ? 3.132 27.932 -8.094 1.00 82.81 112 VAL A N 1
ATOM 849 C CA . VAL A 1 112 ? 2.183 27.503 -7.068 1.00 82.81 112 VAL A CA 1
ATOM 850 C C . VAL A 1 112 ? 2.299 28.452 -5.885 1.00 82.81 112 VAL A C 1
ATOM 852 O O . VAL A 1 112 ? 3.402 28.746 -5.429 1.00 82.81 112 VAL A O 1
ATOM 855 N N . THR A 1 113 ? 1.161 28.919 -5.382 1.00 83.19 113 THR A N 1
ATOM 856 C CA . THR A 1 113 ? 1.085 29.756 -4.182 1.00 83.19 113 THR A CA 1
ATOM 857 C C . THR A 1 113 ? 0.594 28.915 -3.012 1.00 83.19 113 THR A C 1
ATOM 859 O O . THR A 1 113 ? -0.487 28.333 -3.082 1.00 83.19 113 THR A O 1
ATOM 862 N N . ILE A 1 114 ? 1.373 28.867 -1.935 1.00 87.19 114 ILE A N 1
ATOM 863 C CA . ILE A 1 114 ? 1.040 28.187 -0.685 1.00 87.19 114 ILE A CA 1
ATOM 864 C C . ILE A 1 114 ? 0.665 29.262 0.340 1.00 87.19 114 ILE A C 1
ATOM 866 O O . ILE A 1 114 ? 1.552 30.003 0.760 1.00 87.19 114 ILE A O 1
ATOM 870 N N . PRO A 1 115 ? -0.610 29.392 0.747 1.00 90.12 115 PRO A N 1
ATOM 871 C CA . PRO A 1 115 ? -1.031 30.426 1.688 1.00 90.12 115 PRO A CA 1
ATOM 872 C C . PRO A 1 115 ? -0.483 30.184 3.099 1.00 90.12 115 PRO A C 1
ATOM 874 O O . PRO A 1 115 ? -0.110 29.063 3.454 1.00 90.12 115 PRO A O 1
ATOM 877 N N . ALA A 1 116 ? -0.473 31.232 3.925 1.00 91.75 116 ALA A N 1
ATOM 878 C CA . ALA A 1 116 ? -0.145 31.123 5.346 1.00 91.75 116 ALA A CA 1
ATOM 879 C C . ALA A 1 116 ? -1.138 30.198 6.079 1.00 91.75 116 ALA A C 1
ATOM 881 O O . ALA A 1 116 ? -2.345 30.264 5.842 1.00 91.75 116 ALA A O 1
ATOM 882 N N . GLY A 1 117 ? -0.636 29.356 6.984 1.00 88.56 117 GLY A N 1
ATOM 883 C CA . GLY A 1 117 ? -1.427 28.354 7.705 1.00 88.56 117 GLY A CA 1
ATOM 884 C C . GLY A 1 117 ? -1.678 27.057 6.928 1.00 88.56 117 GLY A C 1
ATOM 885 O O . GLY A 1 117 ? -2.448 26.219 7.389 1.00 88.56 117 GLY A O 1
ATOM 886 N N . SER A 1 118 ? -1.041 26.862 5.769 1.00 90.81 118 SER A N 1
ATOM 887 C CA . SER A 1 118 ? -1.131 25.602 5.019 1.00 90.81 118 SER A CA 1
ATOM 888 C C . SER A 1 118 ? -0.385 24.493 5.749 1.00 90.81 118 SER A C 1
ATOM 890 O O . SER A 1 118 ? 0.785 24.669 6.088 1.00 90.81 118 SER A O 1
ATOM 892 N N . ILE A 1 119 ? -1.036 23.349 5.962 1.00 90.62 119 ILE A N 1
ATOM 893 C CA . ILE A 1 119 ? -0.417 22.168 6.577 1.00 90.62 119 ILE A CA 1
ATOM 894 C C . ILE A 1 119 ? 0.471 21.475 5.540 1.00 90.62 119 ILE A C 1
ATOM 896 O O . ILE A 1 119 ? 0.023 21.169 4.439 1.00 90.62 119 ILE A O 1
ATOM 900 N N . LEU A 1 120 ? 1.725 21.232 5.910 1.00 86.69 120 LEU A N 1
ATOM 901 C CA . LEU A 1 120 ? 2.734 20.569 5.082 1.00 86.69 120 LEU A CA 1
ATOM 902 C C . LEU A 1 120 ? 2.962 19.116 5.509 1.00 86.69 120 LEU A C 1
ATOM 904 O O . LEU A 1 120 ? 3.261 18.270 4.678 1.00 86.69 120 LEU A O 1
ATOM 908 N N . ALA A 1 121 ? 2.840 18.838 6.808 1.00 82.56 121 ALA A N 1
ATOM 909 C CA . ALA A 1 121 ? 2.975 17.505 7.385 1.00 82.56 121 ALA A CA 1
ATOM 910 C C . ALA A 1 121 ? 2.188 17.418 8.696 1.00 82.56 121 ALA A C 1
ATOM 912 O O . ALA A 1 121 ? 1.893 18.439 9.325 1.00 82.56 121 ALA A O 1
ATOM 913 N N . PHE A 1 122 ? 1.865 16.203 9.130 1.00 87.19 122 PHE A N 1
ATOM 914 C CA . PHE A 1 122 ? 1.133 15.972 10.369 1.00 87.19 122 PHE A CA 1
ATOM 915 C C . PHE A 1 122 ? 1.545 14.658 11.037 1.00 87.19 122 PHE A C 1
ATOM 917 O O . PHE A 1 122 ? 2.029 13.736 10.386 1.00 87.19 122 PHE A O 1
ATOM 924 N N . ARG A 1 123 ? 1.344 14.586 12.354 1.00 83.00 123 ARG A N 1
ATOM 925 C CA . ARG A 1 123 ? 1.490 13.373 13.163 1.00 83.00 123 ARG A CA 1
ATOM 926 C C . ARG A 1 123 ? 0.120 12.944 13.657 1.00 83.00 123 ARG A C 1
ATOM 928 O O . ARG A 1 123 ? -0.682 13.783 14.078 1.00 83.00 123 ARG A O 1
ATOM 935 N N . VAL A 1 124 ? -0.120 11.641 13.647 1.00 84.56 124 VAL A N 1
ATOM 936 C CA . VAL A 1 124 ? -1.368 11.045 14.120 1.00 84.56 124 VAL A CA 1
ATOM 937 C C . VAL A 1 124 ? -1.154 10.156 15.339 1.00 84.56 124 VAL A C 1
ATOM 939 O O . VAL A 1 124 ? -0.055 9.656 15.567 1.00 84.56 124 VAL A O 1
ATOM 942 N N . ALA A 1 125 ? -2.220 9.960 16.107 1.00 83.81 125 ALA A N 1
ATOM 943 C CA . ALA A 1 125 ? -2.326 8.965 17.166 1.00 83.81 125 ALA A CA 1
ATOM 944 C C . ALA A 1 125 ? -3.613 8.157 16.967 1.00 83.81 125 ALA A C 1
ATOM 946 O O . ALA A 1 125 ? -4.644 8.726 16.597 1.00 83.81 125 ALA A O 1
ATOM 947 N N . GLN A 1 126 ? -3.554 6.844 17.179 1.00 84.25 126 GLN A N 1
ATOM 948 C CA . GLN A 1 126 ? -4.704 5.967 16.959 1.00 84.25 126 GLN A CA 1
ATOM 949 C C . GLN A 1 126 ? -5.731 6.140 18.080 1.00 84.25 126 GLN A C 1
ATOM 951 O O . GLN A 1 126 ? -5.379 6.262 19.254 1.00 84.25 126 GLN A O 1
ATOM 956 N N . LEU A 1 127 ? -7.006 6.165 17.707 1.00 88.06 127 LEU A N 1
ATOM 957 C CA . LEU A 1 127 ? -8.139 6.231 18.619 1.00 88.06 127 LEU A CA 1
ATOM 958 C C . LEU A 1 127 ? -8.640 4.814 18.894 1.00 88.06 127 LEU A C 1
ATOM 960 O O . LEU A 1 127 ? -8.893 4.059 17.960 1.00 88.06 127 LEU A O 1
ATOM 964 N N . LEU A 1 128 ? -8.843 4.476 20.162 1.00 88.06 128 LEU A N 1
ATOM 965 C CA . LEU A 1 128 ? -9.487 3.236 20.586 1.00 88.06 128 LEU A CA 1
ATOM 966 C C . LEU A 1 128 ? -10.914 3.529 21.038 1.00 88.06 128 LEU A C 1
ATOM 968 O O . LEU A 1 128 ? -11.155 4.478 21.785 1.00 88.06 128 LEU A O 1
ATOM 972 N N . ILE A 1 129 ? -11.865 2.710 20.595 1.00 85.19 129 ILE A N 1
ATOM 973 C CA . ILE A 1 129 ? -13.298 2.849 20.859 1.00 85.19 129 ILE A CA 1
ATOM 974 C C . ILE A 1 129 ? -13.849 1.512 21.372 1.00 85.19 129 ILE A C 1
ATOM 976 O O . ILE A 1 129 ? -14.233 0.625 20.606 1.00 85.19 129 ILE A O 1
ATOM 980 N N . GLY A 1 130 ? -13.956 1.411 22.698 1.00 78.31 130 GLY A N 1
ATOM 981 C CA . GLY A 1 130 ? -14.649 0.333 23.406 1.00 78.31 130 GLY A CA 1
ATOM 982 C C . GLY A 1 130 ? -15.784 0.878 24.278 1.00 78.31 130 GLY A C 1
ATOM 983 O O . GLY A 1 130 ? -16.573 1.722 23.857 1.00 78.31 130 GLY A O 1
ATOM 984 N N . SER A 1 131 ? -15.849 0.431 25.537 1.00 75.44 131 SER A N 1
ATOM 985 C CA . SER A 1 131 ? -16.744 1.034 26.546 1.00 75.44 131 SER A CA 1
ATOM 986 C C . SER A 1 131 ? -16.350 2.473 26.920 1.00 75.44 131 SER A C 1
ATOM 988 O O . SER A 1 131 ? -17.181 3.259 27.378 1.00 75.44 131 SER A O 1
ATOM 990 N N . LYS A 1 132 ? -15.079 2.822 26.704 1.00 81.50 132 LYS A N 1
ATOM 991 C CA . LYS A 1 132 ? -14.498 4.164 26.803 1.00 81.50 132 LYS A CA 1
ATOM 992 C C . LYS A 1 132 ? -13.711 4.445 25.522 1.00 81.50 132 LYS A C 1
ATOM 994 O O . LYS A 1 132 ? -13.444 3.519 24.757 1.00 81.50 132 LYS A O 1
ATOM 999 N N . TRP A 1 133 ? -13.357 5.708 25.305 1.00 88.25 133 TRP A N 1
ATOM 1000 C CA . TRP A 1 133 ? -12.438 6.089 24.237 1.00 88.25 133 TRP A CA 1
ATOM 1001 C C . TRP A 1 133 ? -11.071 6.446 24.813 1.00 88.25 133 TRP A C 1
ATOM 1003 O O . TRP A 1 133 ? -11.009 6.987 25.919 1.00 88.25 133 TRP A O 1
ATOM 1013 N N . ASP A 1 134 ? -10.005 6.142 24.080 1.00 87.25 134 ASP A N 1
ATOM 1014 C CA . ASP A 1 134 ? -8.626 6.467 24.459 1.00 87.25 134 ASP A CA 1
ATOM 1015 C C . ASP A 1 134 ? -7.761 6.781 23.233 1.00 87.25 134 ASP A C 1
ATOM 1017 O O . ASP A 1 134 ? -8.115 6.393 22.122 1.00 87.25 134 ASP A O 1
ATOM 1021 N N . ILE A 1 135 ? -6.648 7.490 23.425 1.00 85.12 135 ILE A N 1
ATOM 1022 C CA . ILE A 1 135 ? -5.698 7.828 22.358 1.00 85.12 135 ILE A CA 1
ATOM 1023 C C . ILE A 1 135 ? -4.354 7.168 22.647 1.00 85.12 135 ILE A C 1
ATOM 1025 O O . ILE A 1 135 ? -3.681 7.490 23.625 1.00 85.12 135 ILE A O 1
ATOM 1029 N N . LEU A 1 136 ? -3.917 6.314 21.729 1.00 80.00 136 LEU A N 1
ATOM 1030 C CA . LEU A 1 136 ? -2.591 5.717 21.741 1.00 80.00 136 LEU A CA 1
ATOM 1031 C C . LEU A 1 136 ? -1.570 6.706 21.167 1.00 80.00 136 LEU A C 1
ATOM 1033 O O . LEU A 1 136 ? -1.354 6.773 19.955 1.00 80.00 136 LEU A O 1
ATOM 1037 N N . LEU A 1 137 ? -0.943 7.502 22.044 1.00 69.56 137 LEU A N 1
ATOM 1038 C CA . LEU A 1 137 ? 0.167 8.385 21.651 1.00 69.56 137 LEU A CA 1
ATOM 1039 C C . LEU A 1 137 ? 1.407 7.592 21.207 1.00 69.56 137 LEU A C 1
ATOM 1041 O O . LEU A 1 137 ? 2.173 8.077 20.376 1.00 69.56 137 LEU A O 1
ATOM 1045 N N . VAL A 1 138 ? 1.576 6.383 21.745 1.00 64.19 138 VAL A N 1
ATOM 1046 C CA . VAL A 1 138 ? 2.535 5.382 21.271 1.00 64.19 138 VAL A CA 1
ATOM 1047 C C . VAL A 1 138 ? 1.741 4.373 20.452 1.00 64.19 138 VAL A C 1
ATOM 1049 O O . VAL A 1 138 ? 0.788 3.793 20.960 1.00 64.19 138 VAL A O 1
ATOM 1052 N N . SER A 1 139 ? 2.076 4.226 19.171 1.00 58.03 139 SER A N 1
ATOM 1053 C CA . SER A 1 139 ? 1.350 3.316 18.280 1.00 58.03 139 SER A CA 1
ATOM 1054 C C . SER A 1 139 ? 1.575 1.862 18.696 1.00 58.03 139 SER A C 1
ATOM 1056 O O . SER A 1 139 ? 2.721 1.432 18.751 1.00 58.03 139 SER A O 1
ATOM 1058 N N . ASP A 1 140 ? 0.494 1.119 18.930 1.00 62.28 140 ASP A N 1
ATOM 1059 C CA . ASP A 1 140 ? 0.513 -0.340 19.070 1.00 62.28 140 ASP A CA 1
ATOM 1060 C C . ASP A 1 140 ? -0.230 -0.943 17.875 1.00 62.28 140 ASP A C 1
ATOM 1062 O O . ASP A 1 140 ? -1.452 -0.869 17.779 1.00 62.28 140 ASP A O 1
ATOM 1066 N N . GLU A 1 141 ? 0.525 -1.520 16.944 1.00 56.62 141 GLU A N 1
ATOM 1067 C CA . GLU A 1 141 ? 0.029 -2.017 15.652 1.00 56.62 141 GLU A CA 1
ATOM 1068 C C . GLU A 1 141 ? -0.854 -3.260 15.778 1.00 56.62 141 GLU A C 1
ATOM 1070 O O . GLU A 1 141 ? -1.534 -3.645 14.829 1.00 56.62 141 GLU A O 1
ATOM 1075 N N . LYS A 1 142 ? -0.871 -3.893 16.956 1.00 60.72 142 LYS A N 1
ATOM 1076 C CA . LYS A 1 142 ? -1.737 -5.043 17.226 1.00 60.72 142 LYS A CA 1
ATOM 1077 C C . LYS A 1 142 ? -3.129 -4.612 17.675 1.00 60.72 142 LYS A C 1
ATOM 1079 O O . LYS A 1 142 ? -4.050 -5.433 17.669 1.00 60.72 142 LYS A O 1
ATOM 1084 N N . GLN A 1 143 ? -3.293 -3.357 18.090 1.00 68.75 143 GLN A N 1
ATOM 1085 C CA . GLN A 1 143 ? -4.566 -2.846 18.575 1.00 68.75 143 GLN A CA 1
ATOM 1086 C C . GLN A 1 143 ? -5.351 -2.216 17.432 1.00 68.75 143 GLN A C 1
ATOM 1088 O O . GLN A 1 143 ? -4.874 -1.323 16.741 1.00 68.75 143 GLN A O 1
ATOM 1093 N N . ARG A 1 144 ? -6.592 -2.672 17.254 1.00 75.31 144 ARG A N 1
ATOM 1094 C CA . ARG A 1 144 ? -7.553 -2.034 16.352 1.00 75.31 144 ARG A CA 1
ATOM 1095 C C . ARG A 1 144 ? -8.380 -1.000 17.091 1.00 75.31 144 ARG A C 1
ATOM 1097 O O . ARG A 1 144 ? -8.664 -1.155 18.280 1.00 75.31 144 ARG A O 1
ATOM 1104 N N . THR A 1 145 ? -8.834 0.016 16.362 1.00 83.62 145 THR A N 1
ATOM 1105 C CA . THR A 1 145 ? -9.726 1.054 16.890 1.00 83.62 145 THR A CA 1
ATOM 1106 C C . THR A 1 145 ? -10.984 0.459 17.508 1.00 83.62 145 THR A C 1
ATOM 1108 O O . THR A 1 145 ? -11.429 0.919 18.557 1.00 83.62 145 THR A O 1
ATOM 1111 N N . PHE A 1 146 ? -11.564 -0.567 16.889 1.00 82.81 146 PHE A N 1
ATOM 1112 C CA . PHE A 1 146 ? -12.775 -1.216 17.374 1.00 82.81 146 PHE A CA 1
ATOM 1113 C C . PHE A 1 146 ? -12.454 -2.615 17.906 1.00 82.81 146 PHE A C 1
ATOM 1115 O O . PHE A 1 146 ? -11.919 -3.451 17.179 1.00 82.81 146 PHE A O 1
ATOM 1122 N N . GLU A 1 147 ? -12.814 -2.898 19.163 1.00 69.94 147 GLU A N 1
ATOM 1123 C CA . GLU A 1 147 ? -12.702 -4.260 19.698 1.00 69.94 147 GLU A CA 1
ATOM 1124 C C . GLU A 1 147 ? -13.589 -5.230 18.886 1.00 69.94 147 GLU A C 1
ATOM 1126 O O . GLU A 1 147 ? -14.785 -4.957 18.710 1.00 69.94 147 GLU A O 1
ATOM 1131 N N . PRO A 1 148 ? -13.056 -6.383 18.432 1.00 57.12 148 PRO A N 1
ATOM 1132 C CA . PRO A 1 148 ? -13.863 -7.406 17.783 1.00 57.12 148 PRO A CA 1
ATOM 1133 C C . PRO A 1 148 ? -14.910 -7.953 18.759 1.00 57.12 148 PRO A C 1
ATOM 1135 O O . PRO A 1 148 ? -14.616 -8.203 19.934 1.00 57.12 148 PRO A O 1
ATOM 1138 N N . SER A 1 149 ? -16.140 -8.161 18.280 1.00 48.31 149 SER A N 1
ATOM 1139 C CA . SER A 1 149 ? -17.226 -8.662 19.124 1.00 48.31 149 SER A CA 1
ATOM 1140 C C . SER A 1 149 ? -16.857 -10.017 19.753 1.00 48.31 149 SER A C 1
ATOM 1142 O O . SER A 1 149 ? -16.313 -10.916 19.115 1.00 48.31 149 SER A O 1
ATOM 1144 N N . SER A 1 150 ? -17.109 -10.160 21.053 1.00 44.56 150 SER A N 1
ATOM 1145 C CA . SER A 1 150 ? -16.579 -11.229 21.911 1.00 44.56 150 SER A CA 1
ATOM 1146 C C . SER A 1 150 ? -17.150 -12.637 21.664 1.00 44.56 150 SER A C 1
ATOM 1148 O O . SER A 1 150 ? -16.797 -13.562 22.400 1.00 44.56 150 SER A O 1
ATOM 1150 N N . GLY A 1 151 ? -17.990 -12.824 20.639 1.00 35.97 151 GLY A N 1
ATOM 1151 C CA . GLY A 1 151 ? -18.647 -14.097 20.317 1.00 35.97 151 GLY A CA 1
ATOM 1152 C C . GLY A 1 151 ? -17.704 -15.198 19.824 1.00 35.97 151 GLY A C 1
ATOM 1153 O O . GLY A 1 151 ? -17.965 -16.371 20.075 1.00 35.97 151 GLY A O 1
ATOM 1154 N N . ASP A 1 152 ? -16.563 -14.834 19.235 1.00 37.06 152 ASP A N 1
ATOM 1155 C CA . ASP A 1 152 ? -15.719 -15.776 18.491 1.00 37.06 152 ASP A CA 1
ATOM 1156 C C . ASP A 1 152 ? -14.305 -15.977 19.061 1.00 37.06 152 ASP A C 1
ATOM 1158 O O . ASP A 1 152 ? -13.406 -16.518 18.411 1.00 37.06 152 ASP A O 1
ATOM 1162 N N . ARG A 1 153 ? -14.087 -15.630 20.337 1.00 34.44 153 ARG A N 1
ATOM 1163 C CA . ARG A 1 153 ? -12.768 -15.751 20.998 1.00 34.44 153 ARG A CA 1
ATOM 1164 C C . ARG A 1 153 ? -12.141 -17.156 20.974 1.00 34.44 153 ARG A C 1
ATOM 1166 O O . ARG A 1 153 ? -10.968 -17.276 21.312 1.00 34.44 153 ARG A O 1
ATOM 1173 N N . LYS A 1 154 ? -12.870 -18.216 20.603 1.00 28.27 154 LYS A N 1
ATOM 1174 C CA . LYS A 1 154 ? -12.338 -19.593 20.558 1.00 28.27 154 LYS A CA 1
ATOM 1175 C C . LYS A 1 154 ? -12.031 -20.139 19.158 1.00 28.27 154 LYS A C 1
ATOM 1177 O O . LYS A 1 154 ? -11.409 -21.192 19.084 1.00 28.27 154 LYS A O 1
ATOM 1182 N N . ALA A 1 155 ? -12.384 -19.431 18.084 1.00 30.61 155 ALA A N 1
ATOM 1183 C CA . ALA A 1 155 ? -11.996 -19.797 16.713 1.00 30.61 155 ALA A CA 1
ATOM 1184 C C . ALA A 1 155 ? -11.112 -18.729 16.038 1.00 30.61 155 ALA A C 1
ATOM 1186 O O . ALA A 1 155 ? -10.260 -19.058 15.217 1.00 30.61 155 ALA A O 1
ATOM 1187 N N . VAL A 1 156 ? -11.258 -17.465 16.448 1.00 34.69 156 VAL A N 1
ATOM 1188 C CA . VAL A 1 156 ? -10.672 -16.285 15.785 1.00 34.69 156 VAL A CA 1
ATOM 1189 C C . VAL A 1 156 ? -9.273 -15.937 16.309 1.00 34.69 156 VAL A C 1
ATOM 1191 O O . VAL A 1 156 ? -8.452 -15.388 15.578 1.00 34.69 156 VAL A O 1
ATOM 1194 N N . GLY A 1 157 ? -8.935 -16.349 17.536 1.00 27.12 157 GLY A N 1
ATOM 1195 C CA . GLY A 1 157 ? -7.642 -16.053 18.173 1.00 27.12 157 GLY A CA 1
ATOM 1196 C C . GLY A 1 157 ? -6.408 -16.703 17.526 1.00 27.12 157 GLY A C 1
ATOM 1197 O O . GLY A 1 157 ? -5.294 -16.374 17.914 1.00 27.12 157 GLY A O 1
ATOM 1198 N N . GLN A 1 158 ? -6.587 -17.608 16.557 1.00 34.28 158 GLN A N 1
ATOM 1199 C CA . GLN A 1 158 ? -5.493 -18.222 15.787 1.00 34.28 158 GLN A CA 1
ATOM 1200 C C . GLN A 1 158 ? -5.572 -17.967 14.273 1.00 34.28 158 GLN A C 1
ATOM 1202 O O . GLN A 1 158 ? -4.656 -18.362 13.564 1.00 34.28 158 GLN A O 1
ATOM 1207 N N . ARG A 1 159 ? -6.641 -17.338 13.761 1.00 37.53 159 ARG A N 1
ATOM 1208 C CA . ARG A 1 159 ? -6.892 -17.239 12.305 1.00 37.53 159 ARG A CA 1
ATOM 1209 C C . ARG A 1 159 ? -7.037 -15.821 11.760 1.00 37.53 159 ARG A C 1
ATOM 1211 O O . ARG A 1 159 ? -7.163 -15.651 10.560 1.00 37.53 159 ARG A O 1
ATOM 1218 N N . HIS A 1 160 ? -6.971 -14.803 12.617 1.00 36.41 160 HIS A N 1
ATOM 1219 C CA . HIS A 1 160 ? -7.049 -13.395 12.214 1.00 36.41 160 HIS A CA 1
ATOM 1220 C C . HIS A 1 160 ? -5.686 -12.700 12.309 1.00 36.41 160 HIS A C 1
ATOM 1222 O O . HIS A 1 160 ? -5.588 -11.583 12.803 1.00 36.41 160 HIS A O 1
ATOM 1228 N N . HIS A 1 161 ? -4.626 -13.344 11.810 1.00 34.31 161 HIS A N 1
ATOM 1229 C CA . HIS A 1 161 ? -3.389 -12.649 11.409 1.00 34.31 161 HIS A CA 1
ATOM 1230 C C . HIS A 1 161 ? -3.567 -11.923 10.059 1.00 34.31 161 HIS A C 1
ATOM 1232 O O . HIS A 1 161 ? -2.609 -11.735 9.321 1.00 34.31 161 HIS A O 1
ATOM 1238 N N . GLY A 1 162 ? -4.803 -11.540 9.719 1.00 34.38 162 GLY A N 1
ATOM 1239 C CA . GLY A 1 162 ? -5.173 -10.984 8.424 1.00 34.38 162 GLY A CA 1
ATOM 1240 C C . GLY A 1 162 ? -4.620 -9.578 8.241 1.00 34.38 162 GLY A C 1
ATOM 1241 O O . GLY A 1 162 ? -5.314 -8.608 8.518 1.00 34.38 162 GLY A O 1
ATOM 1242 N N . LEU A 1 163 ? -3.357 -9.506 7.820 1.00 44.25 163 LEU A N 1
ATOM 1243 C CA . LEU A 1 163 ? -2.942 -8.807 6.607 1.00 44.25 163 LEU A CA 1
ATOM 1244 C C . LEU A 1 163 ? -3.559 -7.415 6.421 1.00 44.25 163 LEU A C 1
ATOM 1246 O O . LEU A 1 163 ? -4.124 -7.109 5.374 1.00 44.25 163 LEU A O 1
ATOM 1250 N N . ASN A 1 164 ? -3.430 -6.546 7.424 1.00 41.28 164 ASN A N 1
ATOM 1251 C CA . ASN A 1 164 ? -3.586 -5.121 7.171 1.00 41.28 164 ASN A CA 1
ATOM 1252 C C . ASN A 1 164 ? -2.273 -4.631 6.547 1.00 41.28 164 ASN A C 1
ATOM 1254 O O . ASN A 1 164 ? -1.287 -4.430 7.252 1.00 41.28 164 ASN A O 1
ATOM 1258 N N . VAL A 1 165 ? -2.264 -4.478 5.221 1.00 40.00 165 VAL A N 1
ATOM 1259 C CA . VAL A 1 165 ? -1.128 -3.979 4.427 1.00 40.00 165 VAL A CA 1
ATOM 1260 C C . VAL A 1 165 ? -0.627 -2.651 4.974 1.00 40.00 165 VAL A C 1
ATOM 1262 O O . VAL A 1 165 ? 0.575 -2.444 5.070 1.00 40.00 165 VAL A O 1
ATOM 1265 N N . LEU A 1 166 ? -1.530 -1.761 5.396 1.00 38.59 166 LEU A N 1
ATOM 1266 C CA . LEU A 1 166 ? -1.136 -0.498 6.004 1.00 38.59 166 LEU A CA 1
ATOM 1267 C C . LEU A 1 166 ? -0.491 -0.722 7.368 1.00 38.59 166 LEU A C 1
ATOM 1269 O O . LEU A 1 166 ? 0.488 -0.052 7.649 1.00 38.59 166 LEU A O 1
ATOM 1273 N N . ALA A 1 167 ? -0.953 -1.669 8.188 1.00 42.41 167 ALA A N 1
ATOM 1274 C CA . ALA A 1 167 ? -0.295 -1.980 9.460 1.00 42.41 167 ALA A CA 1
ATOM 1275 C C . ALA A 1 167 ? 1.082 -2.635 9.253 1.00 42.41 167 ALA A C 1
ATOM 1277 O O . ALA A 1 167 ? 2.041 -2.215 9.892 1.00 42.41 167 ALA A O 1
ATOM 1278 N N . ALA A 1 168 ? 1.205 -3.586 8.321 1.00 39.56 168 ALA A N 1
ATOM 1279 C CA . ALA A 1 168 ? 2.463 -4.254 7.978 1.00 39.56 168 ALA A CA 1
ATOM 1280 C C . ALA A 1 168 ? 3.474 -3.287 7.332 1.00 39.56 168 ALA A C 1
ATOM 1282 O O . ALA A 1 168 ? 4.614 -3.190 7.779 1.00 39.56 168 ALA A O 1
ATOM 1283 N N . LEU A 1 169 ? 3.053 -2.479 6.352 1.00 42.03 169 LEU A N 1
ATOM 1284 C CA . LEU A 1 169 ? 3.902 -1.464 5.717 1.00 42.03 169 LEU A CA 1
ATOM 1285 C C . LEU A 1 169 ? 4.197 -0.274 6.651 1.00 42.03 169 LEU A C 1
ATOM 1287 O O . LEU A 1 169 ? 5.301 0.272 6.610 1.00 42.03 169 LEU A O 1
ATOM 1291 N N . CYS A 1 170 ? 3.269 0.118 7.536 1.00 36.28 170 CYS A N 1
ATOM 1292 C CA . CYS A 1 170 ? 3.539 1.124 8.575 1.00 36.28 170 CYS A CA 1
ATOM 1293 C C . CYS A 1 170 ? 4.504 0.610 9.649 1.00 36.28 170 CYS A C 1
ATOM 1295 O O . CYS A 1 170 ? 5.284 1.423 10.149 1.00 36.28 170 CYS A O 1
ATOM 1297 N N . SER A 1 171 ? 4.489 -0.693 9.961 1.00 39.03 171 SER A N 1
ATOM 1298 C CA . SER A 1 171 ? 5.447 -1.340 10.873 1.00 39.03 171 SER A CA 1
ATOM 1299 C C . SER A 1 171 ? 6.879 -1.115 10.414 1.00 39.03 171 SER A C 1
ATOM 1301 O O . SER A 1 171 ? 7.728 -0.618 11.159 1.00 39.03 171 SER A O 1
ATOM 1303 N N . ILE A 1 172 ? 7.105 -1.342 9.120 1.00 39.41 172 ILE A N 1
ATOM 1304 C CA . ILE A 1 172 ? 8.392 -1.109 8.477 1.00 39.41 172 ILE A CA 1
ATOM 1305 C C . ILE A 1 172 ? 8.724 0.404 8.461 1.00 39.41 172 ILE A C 1
ATOM 1307 O O . ILE A 1 172 ? 9.842 0.815 8.776 1.00 39.41 172 ILE A O 1
ATOM 1311 N N . GLY A 1 173 ? 7.743 1.263 8.159 1.00 32.84 173 GLY A N 1
ATOM 1312 C CA . GLY A 1 173 ? 7.923 2.718 8.090 1.00 32.84 173 GLY A CA 1
ATOM 1313 C C . GLY A 1 173 ? 8.205 3.422 9.429 1.00 32.84 173 GLY A C 1
ATOM 1314 O O . GLY A 1 173 ? 8.871 4.459 9.446 1.00 32.84 173 GLY A O 1
ATOM 1315 N N . LYS A 1 174 ? 7.725 2.900 10.568 1.00 39.19 174 LYS A N 1
ATOM 1316 C CA . LYS A 1 174 ? 7.864 3.550 11.888 1.00 39.19 174 LYS A CA 1
ATOM 1317 C C . LYS A 1 174 ? 9.159 3.221 12.622 1.00 39.19 174 LYS A C 1
ATOM 1319 O O . LYS A 1 174 ? 9.626 4.094 13.362 1.00 39.19 174 LYS A O 1
ATOM 1324 N N . GLN A 1 175 ? 9.782 2.062 12.383 1.00 38.00 175 GLN A N 1
ATOM 1325 C CA . GLN A 1 175 ? 11.107 1.739 12.947 1.00 38.00 175 GLN A CA 1
ATOM 1326 C C . GLN A 1 175 ? 12.174 2.775 12.550 1.00 38.00 175 GLN A C 1
ATOM 1328 O O . GLN A 1 175 ? 13.084 3.067 13.321 1.00 38.00 175 GLN A O 1
ATOM 1333 N N . LEU A 1 176 ? 11.991 3.427 11.400 1.00 35.72 176 LEU A N 1
ATOM 1334 C CA . LEU A 1 176 ? 12.815 4.535 10.908 1.00 35.72 176 LEU A CA 1
ATOM 1335 C C . LEU A 1 176 ? 12.679 5.832 11.718 1.00 35.72 176 LEU A C 1
ATOM 1337 O O . LEU A 1 176 ? 13.587 6.659 11.731 1.00 35.72 176 LEU A O 1
ATOM 1341 N N . SER A 1 177 ? 11.541 6.032 12.387 1.00 29.11 177 SER A N 1
ATOM 1342 C CA . SER A 1 177 ? 11.204 7.289 13.069 1.00 29.11 177 SER A CA 1
ATOM 1343 C C . SER A 1 177 ? 11.567 7.320 14.560 1.00 29.11 177 SER A C 1
ATOM 1345 O O . SER A 1 177 ? 11.563 8.396 15.163 1.00 29.11 177 SER A O 1
ATOM 1347 N N . LEU A 1 178 ? 11.881 6.166 15.163 1.00 31.53 178 LEU A N 1
ATOM 1348 C CA . LEU A 1 178 ? 12.027 6.009 16.619 1.00 31.53 178 LEU A CA 1
ATOM 1349 C C . LEU A 1 178 ? 13.442 6.246 17.174 1.00 31.53 178 LEU A C 1
ATOM 1351 O O . LEU A 1 178 ? 13.608 6.280 18.387 1.00 31.53 178 LEU A O 1
ATOM 1355 N N . LEU A 1 179 ? 14.456 6.506 16.344 1.00 32.19 179 LEU A N 1
ATOM 1356 C CA . LEU A 1 179 ? 15.830 6.730 16.829 1.00 32.19 179 LEU A CA 1
ATOM 1357 C C . LEU A 1 179 ? 16.176 8.196 17.157 1.00 32.19 179 LEU A C 1
ATOM 1359 O O . LEU A 1 179 ? 17.350 8.526 17.308 1.00 32.19 179 LEU A O 1
ATOM 1363 N N . SER A 1 180 ? 15.185 9.086 17.304 1.00 30.62 180 SER A N 1
ATOM 1364 C CA . SER A 1 180 ? 15.446 10.489 17.678 1.00 30.62 180 SER A CA 1
ATOM 1365 C C . SER A 1 180 ? 15.262 10.827 19.163 1.00 30.62 180 SER A C 1
ATOM 1367 O O . SER A 1 180 ? 15.575 11.956 19.533 1.00 30.62 180 SER A O 1
ATOM 1369 N N . ASP A 1 181 ? 14.803 9.924 20.029 1.00 28.39 181 ASP A N 1
ATOM 1370 C CA . ASP A 1 181 ? 14.923 10.145 21.478 1.00 28.39 181 ASP A CA 1
ATOM 1371 C C . ASP A 1 181 ? 14.844 8.816 22.229 1.00 28.39 181 ASP A C 1
ATOM 1373 O O . ASP A 1 181 ? 13.934 8.018 22.010 1.00 28.39 181 ASP A O 1
ATOM 1377 N N . GLY A 1 182 ? 15.840 8.553 23.074 1.00 36.91 182 GLY A N 1
ATOM 1378 C CA . GLY A 1 182 ? 15.977 7.276 23.765 1.00 36.91 182 GLY A CA 1
ATOM 1379 C C . GLY A 1 182 ? 14.924 7.080 24.853 1.00 36.91 182 GLY A C 1
ATOM 1380 O O . GLY A 1 182 ? 14.671 8.001 25.627 1.00 36.91 182 GLY A O 1
ATOM 1381 N N . ILE A 1 183 ? 14.366 5.868 24.936 1.00 26.20 183 ILE A N 1
ATOM 1382 C CA . ILE A 1 183 ? 14.309 5.019 26.142 1.00 26.20 183 ILE A CA 1
ATOM 1383 C C . ILE A 1 183 ? 13.570 3.696 25.842 1.00 26.20 183 ILE A C 1
ATOM 1385 O O . ILE A 1 183 ? 12.489 3.695 25.266 1.00 26.20 183 ILE A O 1
ATOM 1389 N N . GLU A 1 184 ? 14.221 2.635 26.332 1.00 33.94 184 GLU A N 1
ATOM 1390 C CA . GLU A 1 184 ? 13.831 1.262 26.701 1.00 33.94 184 GLU A CA 1
ATOM 1391 C C . GLU A 1 184 ? 13.288 0.250 25.673 1.00 33.94 184 GLU A C 1
ATOM 1393 O O . GLU A 1 184 ? 12.307 0.445 24.965 1.00 33.94 184 GLU A O 1
ATOM 1398 N N . GLU A 1 185 ? 14.013 -0.873 25.674 1.00 37.62 185 GLU A N 1
ATOM 1399 C CA . GLU A 1 185 ? 13.948 -2.060 24.835 1.00 37.62 185 GLU A CA 1
ATOM 1400 C C . GLU A 1 185 ? 12.701 -2.897 25.149 1.00 37.62 185 GLU A C 1
ATOM 1402 O O . GLU A 1 185 ? 12.616 -3.550 26.190 1.00 37.62 185 GLU A O 1
ATOM 1407 N N . GLU A 1 186 ? 11.766 -2.943 24.207 1.00 30.25 186 GLU A N 1
ATOM 1408 C CA . GLU A 1 186 ? 10.860 -4.076 24.049 1.00 30.25 186 GLU A CA 1
ATOM 1409 C C . GLU A 1 186 ? 11.188 -4.698 22.690 1.00 30.25 186 GLU A C 1
ATOM 1411 O O . GLU A 1 186 ? 11.247 -3.987 21.691 1.00 30.25 186 GLU A O 1
ATOM 1416 N N . GLU A 1 187 ? 11.526 -5.990 22.704 1.00 33.41 187 GLU A N 1
ATOM 1417 C CA . GLU A 1 187 ? 12.150 -6.798 21.644 1.00 33.41 187 GLU A CA 1
ATOM 1418 C C . GLU A 1 187 ? 11.677 -6.411 20.225 1.00 33.41 187 GLU A C 1
ATOM 1420 O O . GLU A 1 187 ? 10.680 -6.914 19.703 1.00 33.41 187 GLU A O 1
ATOM 1425 N N . LEU A 1 188 ? 12.397 -5.456 19.623 1.00 34.53 188 LEU A N 1
ATOM 1426 C CA . LEU A 1 188 ? 12.170 -4.952 18.275 1.00 34.53 188 LEU A CA 1
ATOM 1427 C C . LEU A 1 188 ? 12.500 -6.087 17.309 1.00 34.53 188 LEU A C 1
ATOM 1429 O O . LEU A 1 188 ? 13.668 -6.402 17.091 1.00 34.53 188 LEU A O 1
ATOM 1433 N N . ILE A 1 189 ? 11.481 -6.715 16.730 1.00 37.44 189 ILE A N 1
ATOM 1434 C CA . ILE A 1 189 ? 11.680 -7.530 15.534 1.00 37.44 189 ILE A CA 1
ATOM 1435 C C . ILE A 1 189 ? 12.086 -6.534 14.447 1.00 37.44 189 ILE A C 1
ATOM 1437 O O . ILE A 1 189 ? 11.221 -5.838 13.920 1.00 37.44 189 ILE A O 1
ATOM 1441 N N . GLU A 1 190 ? 13.386 -6.380 14.184 1.00 46.44 190 GLU A N 1
ATOM 1442 C CA . GLU A 1 190 ? 13.879 -5.614 13.035 1.00 46.44 190 GLU A CA 1
ATOM 1443 C C . GLU A 1 190 ? 13.128 -6.108 11.800 1.00 46.44 190 GLU A C 1
ATOM 1445 O O . GLU A 1 190 ? 13.203 -7.286 11.449 1.00 46.44 190 GLU A O 1
ATOM 1450 N N . ALA A 1 191 ? 12.329 -5.230 11.192 1.00 56.38 191 ALA A N 1
ATOM 1451 C CA . ALA A 1 191 ? 11.634 -5.570 9.972 1.00 56.38 191 ALA A CA 1
ATOM 1452 C C . ALA A 1 191 ? 12.693 -5.732 8.880 1.00 56.38 191 ALA A C 1
ATOM 1454 O O . ALA A 1 191 ? 13.318 -4.758 8.457 1.00 56.38 191 ALA A O 1
ATOM 1455 N N . ASP A 1 192 ? 12.924 -6.974 8.473 1.00 74.56 192 ASP A N 1
ATOM 1456 C CA . ASP A 1 192 ? 13.890 -7.337 7.453 1.00 74.56 192 ASP A CA 1
ATOM 1457 C C . ASP A 1 192 ? 13.185 -7.877 6.203 1.00 74.56 192 ASP A C 1
ATOM 1459 O O . ASP A 1 192 ? 11.977 -8.148 6.172 1.00 74.56 192 ASP A O 1
ATOM 1463 N N . PHE A 1 193 ? 13.955 -8.041 5.129 1.00 83.56 193 PHE A N 1
ATOM 1464 C CA . PHE A 1 193 ? 13.424 -8.597 3.890 1.00 83.56 193 PHE A CA 1
ATOM 1465 C C . PHE A 1 193 ? 12.842 -10.012 4.080 1.00 83.56 193 PHE A C 1
ATOM 1467 O O . PHE A 1 193 ? 11.909 -10.387 3.371 1.00 83.56 193 PHE A O 1
ATOM 1474 N N . GLN A 1 194 ? 13.347 -10.799 5.039 1.00 85.00 194 GLN A N 1
ATOM 1475 C CA . GLN A 1 194 ? 12.828 -12.144 5.305 1.00 85.00 194 GLN A CA 1
ATOM 1476 C C . GLN A 1 194 ? 11.410 -12.111 5.874 1.00 85.00 194 GLN A C 1
ATOM 1478 O O . GLN A 1 194 ? 10.586 -12.928 5.461 1.00 85.00 194 GLN A O 1
ATOM 1483 N N . GLY A 1 195 ? 11.104 -11.155 6.753 1.00 80.50 195 GLY A N 1
ATOM 1484 C CA . GLY A 1 195 ? 9.749 -10.911 7.241 1.00 80.50 195 GLY A CA 1
ATOM 1485 C C . GLY A 1 195 ? 8.781 -10.596 6.100 1.00 80.50 195 GLY A C 1
ATOM 1486 O O . GLY A 1 195 ? 7.772 -11.286 5.944 1.00 80.50 195 GLY A O 1
ATOM 1487 N N . LEU A 1 196 ? 9.138 -9.632 5.241 1.00 84.62 196 LEU A N 1
ATOM 1488 C CA . LEU A 1 196 ? 8.335 -9.271 4.065 1.00 84.62 196 LEU A CA 1
ATOM 1489 C C . LEU A 1 196 ? 8.147 -10.465 3.112 1.00 84.62 196 LEU A C 1
ATOM 1491 O O . LEU A 1 196 ? 7.038 -10.733 2.652 1.00 84.62 196 LEU A O 1
ATOM 1495 N N . TYR A 1 197 ? 9.215 -11.213 2.826 1.00 86.25 197 TYR A N 1
ATOM 1496 C CA . TYR A 1 197 ? 9.142 -12.401 1.974 1.00 86.25 197 TYR A CA 1
ATOM 1497 C C . TYR A 1 197 ? 8.215 -13.475 2.556 1.00 86.25 197 TYR A C 1
ATOM 1499 O O . TYR A 1 197 ? 7.400 -14.040 1.825 1.00 86.25 197 TYR A O 1
ATOM 1507 N N . ALA A 1 198 ? 8.323 -13.758 3.857 1.00 83.31 198 ALA A N 1
ATOM 1508 C CA . ALA A 1 198 ? 7.495 -14.752 4.532 1.00 83.31 198 ALA A CA 1
ATOM 1509 C C . ALA A 1 198 ? 6.007 -14.371 4.503 1.00 83.31 198 ALA A C 1
ATOM 1511 O O . ALA A 1 198 ? 5.169 -15.230 4.226 1.00 83.31 198 ALA A O 1
ATOM 1512 N N . GLU A 1 199 ? 5.693 -13.093 4.722 1.00 83.69 199 GLU A N 1
ATOM 1513 C CA . GLU A 1 199 ? 4.334 -12.550 4.644 1.00 83.69 199 GLU A CA 1
ATOM 1514 C C . GLU A 1 199 ? 3.739 -12.732 3.243 1.00 83.69 199 GLU A C 1
ATOM 1516 O O . GLU A 1 199 ? 2.716 -13.397 3.068 1.00 83.69 199 GLU A O 1
ATOM 1521 N N . VAL A 1 200 ? 4.432 -12.231 2.217 1.00 85.69 200 VAL A N 1
ATOM 1522 C CA . VAL A 1 200 ? 3.962 -12.307 0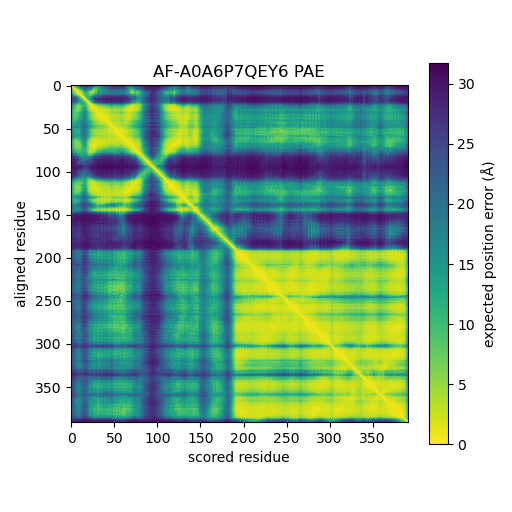.828 1.00 85.69 200 VAL A CA 1
ATOM 1523 C C . VAL A 1 200 ? 3.878 -13.763 0.349 1.00 85.69 200 VAL A C 1
ATOM 1525 O O . VAL A 1 200 ? 2.955 -14.133 -0.387 1.00 85.69 200 VAL A O 1
ATOM 1528 N N . LYS A 1 201 ? 4.800 -14.634 0.785 1.00 87.25 201 LYS A N 1
ATOM 1529 C CA . LYS A 1 201 ? 4.760 -16.061 0.439 1.00 87.25 201 LYS A CA 1
ATOM 1530 C C . LYS A 1 201 ? 3.598 -16.790 1.115 1.00 87.25 201 LYS A C 1
ATOM 1532 O O . LYS A 1 201 ? 3.022 -17.681 0.483 1.00 87.25 201 LYS A O 1
ATOM 1537 N N . ALA A 1 202 ? 3.231 -16.428 2.345 1.00 81.88 202 ALA A N 1
ATOM 1538 C CA . ALA A 1 202 ? 2.046 -16.969 3.008 1.00 81.88 202 ALA A CA 1
ATOM 1539 C C . ALA A 1 202 ? 0.776 -16.613 2.216 1.00 81.88 202 ALA A C 1
ATOM 1541 O O . ALA A 1 202 ? 0.051 -17.523 1.815 1.00 81.88 202 ALA A O 1
ATOM 1542 N N . CYS A 1 203 ? 0.604 -15.336 1.847 1.00 81.12 203 CYS A N 1
ATOM 1543 C CA . CYS A 1 203 ? -0.499 -14.873 0.990 1.00 81.12 203 CYS A CA 1
ATOM 1544 C C . CYS A 1 203 ? -0.569 -15.631 -0.344 1.00 81.12 203 CYS A C 1
ATOM 1546 O O . CYS A 1 203 ? -1.631 -16.081 -0.770 1.00 81.12 203 CYS A O 1
ATOM 1548 N N . SER A 1 204 ? 0.577 -15.805 -1.010 1.00 86.12 204 SER A N 1
ATOM 1549 C CA . SER A 1 204 ? 0.653 -16.548 -2.273 1.00 86.12 204 SER A CA 1
ATOM 1550 C C . SER A 1 204 ? 0.228 -18.005 -2.118 1.00 86.12 204 SER A C 1
ATOM 1552 O O . SER A 1 204 ? -0.433 -18.544 -2.997 1.00 86.12 204 SER A O 1
ATOM 1554 N N . SER A 1 205 ? 0.601 -18.652 -1.013 1.00 84.50 205 SER A N 1
ATOM 1555 C CA . SER A 1 205 ? 0.329 -20.078 -0.797 1.00 84.50 205 SER A CA 1
ATOM 1556 C C . SER A 1 205 ? -1.169 -20.361 -0.642 1.00 84.50 205 SER A C 1
ATOM 1558 O O . SER A 1 205 ? -1.647 -21.402 -1.090 1.00 84.50 205 SER A O 1
ATOM 1560 N N . GLU A 1 206 ? -1.921 -19.421 -0.063 1.00 81.44 206 GLU A N 1
ATOM 1561 C CA . GLU A 1 206 ? -3.384 -19.489 0.020 1.00 81.44 206 GLU A CA 1
ATOM 1562 C C . GLU A 1 206 ? -4.022 -19.381 -1.376 1.00 81.44 206 GLU A C 1
ATOM 1564 O O . GLU A 1 206 ? -4.870 -20.200 -1.740 1.00 81.44 206 GLU A O 1
ATOM 1569 N N . LEU A 1 207 ? -3.531 -18.461 -2.215 1.00 82.31 207 LEU A N 1
ATOM 1570 C CA . LEU A 1 207 ? -3.999 -18.285 -3.595 1.00 82.31 207 LEU A CA 1
ATOM 1571 C C . LEU A 1 207 ? -3.593 -19.435 -4.531 1.00 82.31 207 LEU A C 1
ATOM 1573 O O . LEU A 1 207 ? -4.347 -19.775 -5.440 1.00 82.31 207 LEU A O 1
ATOM 1577 N N . GLU A 1 208 ? -2.431 -20.062 -4.319 1.00 83.75 208 GLU A N 1
ATOM 1578 C CA . GLU A 1 208 ? -1.935 -21.202 -5.110 1.00 83.75 208 GLU A CA 1
ATOM 1579 C C . GLU A 1 208 ? -2.869 -22.426 -5.030 1.00 83.75 208 GLU A C 1
ATOM 1581 O O . GLU A 1 208 ? -2.873 -23.252 -5.947 1.00 83.75 208 GLU A O 1
ATOM 1586 N N . SER A 1 209 ? -3.690 -22.525 -3.976 1.00 82.50 209 SER A N 1
ATOM 1587 C CA . SER A 1 209 ? -4.676 -23.600 -3.798 1.00 82.50 209 SER A CA 1
ATOM 1588 C C . SER A 1 209 ? -5.877 -23.516 -4.753 1.00 82.50 209 SER A C 1
ATOM 1590 O O . SER A 1 209 ? -6.599 -24.502 -4.919 1.00 82.50 209 SER A O 1
ATOM 1592 N N . LEU A 1 210 ? -6.080 -22.366 -5.407 1.00 84.25 210 LEU A N 1
ATOM 1593 C CA . LEU A 1 210 ? -7.169 -22.147 -6.353 1.00 84.25 210 LEU A CA 1
ATOM 1594 C C . LEU A 1 210 ? -6.942 -22.862 -7.690 1.00 84.25 210 LEU A C 1
ATOM 1596 O O . LEU A 1 210 ? -5.826 -22.930 -8.224 1.00 84.25 210 LEU A O 1
ATOM 1600 N N . GLU A 1 211 ? -8.053 -23.311 -8.278 1.00 88.94 211 GLU A N 1
ATOM 1601 C CA . GLU A 1 211 ? -8.093 -23.841 -9.640 1.00 88.94 211 GLU A CA 1
ATOM 1602 C C . GLU A 1 211 ? -7.534 -22.817 -10.644 1.00 88.94 211 GLU A C 1
ATOM 1604 O O . GLU A 1 211 ? -7.692 -21.602 -10.489 1.00 88.94 211 GLU A O 1
ATOM 1609 N N . MET A 1 212 ? -6.856 -23.309 -11.685 1.00 86.75 212 MET A N 1
ATOM 1610 C CA . MET A 1 212 ? -6.188 -22.456 -12.672 1.00 86.75 212 MET A CA 1
ATOM 1611 C C . MET A 1 212 ? -7.155 -21.491 -13.352 1.00 86.75 212 MET A C 1
ATOM 1613 O O . MET A 1 212 ? -6.823 -20.323 -13.533 1.00 86.75 212 MET A O 1
ATOM 1617 N N . GLU A 1 213 ? -8.344 -21.960 -13.708 1.00 88.50 213 GLU A N 1
ATOM 1618 C CA . GLU A 1 213 ? -9.397 -21.171 -14.333 1.00 88.50 213 GLU A CA 1
ATOM 1619 C C . GLU A 1 213 ? -9.798 -19.978 -13.452 1.00 88.50 213 GLU A C 1
ATOM 1621 O O . GLU A 1 213 ? -9.861 -18.850 -13.946 1.00 88.50 213 GLU A O 1
ATOM 1626 N N . LEU A 1 214 ? -9.973 -20.198 -12.143 1.00 88.62 214 LEU A N 1
ATOM 1627 C CA . LEU A 1 214 ? -10.288 -19.139 -11.180 1.00 88.62 214 LEU A CA 1
ATOM 1628 C C . LEU A 1 214 ? -9.128 -18.154 -11.030 1.00 88.62 214 LEU A C 1
ATOM 1630 O O . LEU A 1 214 ? -9.347 -16.945 -11.062 1.00 88.62 214 LEU A O 1
ATOM 1634 N N . ARG A 1 215 ? -7.881 -18.636 -10.946 1.00 89.56 215 ARG A N 1
ATOM 1635 C CA . ARG A 1 215 ? -6.705 -17.752 -10.875 1.00 89.56 215 ARG A CA 1
ATOM 1636 C C . ARG A 1 215 ? -6.556 -16.873 -12.110 1.00 89.56 215 ARG A C 1
ATOM 1638 O O . ARG A 1 215 ? -6.266 -15.688 -11.983 1.00 89.56 215 ARG A O 1
ATOM 1645 N N . GLN A 1 216 ? -6.802 -17.420 -13.299 1.00 89.50 216 GLN A N 1
ATOM 1646 C CA . GLN A 1 216 ? -6.781 -16.647 -14.542 1.00 89.50 216 GLN A CA 1
ATOM 1647 C C . GLN A 1 216 ? -7.936 -15.642 -14.605 1.00 89.50 216 GLN A C 1
ATOM 1649 O O . GLN A 1 216 ? -7.737 -14.507 -15.039 1.00 89.50 216 GLN A O 1
ATOM 1654 N N . GLN A 1 217 ? -9.127 -16.018 -14.133 1.00 91.56 217 GLN A N 1
ATOM 1655 C CA . GLN A 1 217 ? -10.257 -15.098 -14.025 1.00 91.56 217 GLN A CA 1
ATOM 1656 C C . GLN A 1 217 ? -9.949 -13.941 -13.067 1.00 91.56 217 GLN A C 1
ATOM 1658 O O . GLN A 1 217 ? -10.201 -12.785 -13.416 1.00 91.56 217 GLN A O 1
ATOM 1663 N N . LEU A 1 218 ? -9.373 -14.226 -11.897 1.00 92.62 218 LEU A N 1
ATOM 1664 C CA . LEU A 1 218 ? -8.907 -13.212 -10.951 1.00 92.62 218 LEU A CA 1
ATOM 1665 C C . LEU A 1 218 ? -7.885 -12.286 -11.614 1.00 92.62 218 LEU A C 1
ATOM 1667 O O . LEU A 1 218 ? -8.091 -11.077 -11.644 1.00 92.62 218 LEU A O 1
ATOM 1671 N N . LEU A 1 219 ? -6.843 -12.845 -12.231 1.00 91.75 219 LEU A N 1
ATOM 1672 C CA . LEU A 1 219 ? -5.765 -12.084 -12.860 1.00 91.75 219 LEU A CA 1
ATOM 1673 C C . LEU A 1 219 ? -6.270 -11.121 -13.946 1.00 91.75 219 LEU A C 1
ATOM 1675 O O . LEU A 1 219 ? -5.903 -9.946 -13.965 1.00 91.75 219 LEU A O 1
ATOM 1679 N N . VAL A 1 220 ? -7.146 -11.603 -14.834 1.00 91.94 220 VAL A N 1
ATOM 1680 C CA . VAL A 1 220 ? -7.716 -10.795 -15.923 1.00 91.94 220 VAL A CA 1
ATOM 1681 C C . VAL A 1 220 ? -8.577 -9.661 -15.379 1.00 91.94 220 VAL A C 1
ATOM 1683 O O . VAL A 1 220 ? -8.509 -8.541 -15.885 1.00 91.94 220 VAL A O 1
ATOM 1686 N N . ASN A 1 221 ? -9.406 -9.927 -14.369 1.00 94.00 221 ASN A N 1
ATOM 1687 C CA . ASN A 1 221 ? -10.260 -8.888 -13.806 1.00 94.00 221 ASN A CA 1
ATOM 1688 C C . ASN A 1 221 ? -9.467 -7.900 -12.938 1.00 94.00 221 ASN A C 1
ATOM 1690 O O . ASN A 1 221 ? -9.767 -6.710 -12.999 1.00 94.00 221 ASN A O 1
ATOM 1694 N N . ILE A 1 222 ? -8.413 -8.344 -12.239 1.00 93.88 222 ILE A N 1
ATOM 1695 C CA . ILE A 1 222 ? -7.474 -7.465 -11.521 1.00 93.88 222 ILE A CA 1
ATOM 1696 C C . ILE A 1 222 ? -6.799 -6.500 -12.505 1.00 93.88 222 ILE A C 1
ATOM 1698 O O . ILE A 1 222 ? -6.798 -5.290 -12.294 1.00 93.88 222 ILE A O 1
ATOM 1702 N N . GLY A 1 223 ? -6.326 -7.007 -13.649 1.00 91.62 223 GLY A N 1
ATOM 1703 C CA . GLY A 1 223 ? -5.769 -6.173 -14.720 1.00 91.62 223 GLY A CA 1
ATOM 1704 C C . GLY A 1 223 ? -6.734 -5.105 -15.256 1.00 91.62 223 GLY A C 1
ATOM 1705 O O . GLY A 1 223 ? -6.292 -4.051 -15.712 1.00 91.62 223 GLY A O 1
ATOM 1706 N N . ARG A 1 224 ? -8.051 -5.350 -15.183 1.00 92.38 224 ARG A N 1
ATOM 1707 C CA . ARG A 1 224 ? -9.087 -4.387 -15.593 1.00 92.38 224 ARG A CA 1
ATOM 1708 C C . ARG A 1 224 ? -9.371 -3.340 -14.519 1.00 92.38 224 ARG A C 1
ATOM 1710 O O . ARG A 1 224 ? -9.499 -2.174 -14.871 1.00 92.38 224 ARG A O 1
ATOM 1717 N N . ILE A 1 225 ? -9.456 -3.727 -13.242 1.00 94.44 225 ILE A N 1
ATOM 1718 C CA . ILE A 1 225 ? -9.685 -2.763 -12.147 1.00 94.44 225 ILE A CA 1
ATOM 1719 C C . ILE A 1 225 ? -8.462 -1.879 -11.879 1.00 94.44 225 ILE A C 1
ATOM 1721 O O . ILE A 1 225 ? -8.629 -0.767 -11.403 1.00 94.44 225 ILE A O 1
ATOM 1725 N N . LEU A 1 226 ? -7.251 -2.303 -12.268 1.00 90.38 226 LEU A N 1
ATOM 1726 C CA . LEU A 1 226 ? -6.051 -1.450 -12.236 1.00 90.38 226 LEU A CA 1
ATOM 1727 C C . LEU A 1 226 ? -6.159 -0.192 -13.112 1.00 90.38 226 LEU A C 1
ATOM 1729 O O . LEU A 1 226 ? -5.351 0.719 -12.981 1.00 90.38 226 LEU A O 1
ATOM 1733 N N . GLN A 1 227 ? -7.131 -0.147 -14.023 1.00 87.94 227 GLN A N 1
ATOM 1734 C CA . GLN A 1 227 ? -7.416 1.016 -14.866 1.00 87.94 227 GLN A CA 1
ATOM 1735 C C . GLN A 1 227 ? -8.659 1.788 -14.389 1.00 87.94 227 GLN A C 1
ATOM 1737 O O . GLN A 1 227 ? -9.047 2.768 -15.022 1.00 87.94 227 GLN A O 1
ATOM 1742 N N . ASP A 1 228 ? -9.302 1.340 -13.306 1.00 90.50 228 ASP A N 1
ATOM 1743 C CA . ASP A 1 228 ? -10.561 1.872 -12.787 1.00 90.50 228 ASP A CA 1
ATOM 1744 C C . ASP A 1 228 ? -10.515 1.947 -11.254 1.00 90.50 228 ASP A C 1
ATOM 1746 O O . ASP A 1 228 ? -11.030 1.081 -10.541 1.00 90.50 228 ASP A O 1
ATOM 1750 N N . GLN A 1 229 ? -9.875 3.008 -10.759 1.00 88.00 229 GLN A N 1
ATOM 1751 C CA . GLN A 1 229 ? -9.648 3.249 -9.334 1.00 88.00 229 GLN A CA 1
ATOM 1752 C C . GLN A 1 229 ? -10.936 3.154 -8.479 1.00 88.00 229 GLN A C 1
ATOM 1754 O O . GLN A 1 229 ? -10.914 2.446 -7.473 1.00 88.00 229 GLN A O 1
ATOM 1759 N N . PRO A 1 230 ? -12.090 3.737 -8.875 1.00 91.06 230 PRO A N 1
ATOM 1760 C CA . PRO A 1 230 ? -13.346 3.559 -8.139 1.00 91.06 230 PRO A CA 1
ATOM 1761 C C . PRO A 1 230 ? -13.795 2.098 -7.987 1.00 91.06 230 PRO A C 1
ATOM 1763 O O . PRO A 1 230 ? -14.351 1.731 -6.953 1.00 91.06 230 PRO A O 1
ATOM 1766 N N . SER A 1 231 ? -13.569 1.257 -9.002 1.00 93.12 231 SER A N 1
ATOM 1767 C CA . SER A 1 231 ? -13.901 -0.171 -8.927 1.00 93.12 231 SER A CA 1
ATOM 1768 C C . SER A 1 231 ? -12.978 -0.927 -7.971 1.00 93.12 231 SER A C 1
ATOM 1770 O O . SER A 1 231 ? -13.435 -1.853 -7.300 1.00 93.12 231 SER A O 1
ATOM 1772 N N . MET A 1 232 ? -11.700 -0.540 -7.895 1.00 90.94 232 MET A N 1
ATOM 1773 C CA . MET A 1 232 ? -10.744 -1.104 -6.938 1.00 90.94 232 MET A CA 1
ATOM 1774 C C . MET A 1 232 ? -11.137 -0.753 -5.498 1.00 90.94 232 MET A C 1
ATOM 1776 O O . MET A 1 232 ? -11.306 -1.653 -4.680 1.00 90.94 232 MET A O 1
ATOM 1780 N N . GLU A 1 233 ? -11.412 0.525 -5.229 1.00 88.19 233 GLU A N 1
ATOM 1781 C CA . GLU A 1 233 ? -11.837 1.016 -3.908 1.00 88.19 233 GLU A CA 1
ATOM 1782 C C . GLU A 1 233 ? -13.166 0.389 -3.451 1.00 88.19 233 GLU A C 1
ATOM 1784 O O . GLU A 1 233 ? -13.333 0.029 -2.285 1.00 88.19 233 GLU A O 1
ATOM 1789 N N . ALA A 1 234 ? -14.127 0.215 -4.367 1.00 91.50 234 ALA A N 1
ATOM 1790 C CA . ALA A 1 234 ? -15.396 -0.444 -4.058 1.00 91.50 234 ALA A CA 1
ATOM 1791 C C . ALA A 1 234 ? -15.215 -1.929 -3.701 1.00 91.50 234 ALA A C 1
ATOM 1793 O O . ALA A 1 234 ? -15.907 -2.444 -2.814 1.00 91.50 234 ALA A O 1
ATOM 1794 N N . LEU A 1 235 ? -14.293 -2.617 -4.383 1.00 92.62 235 LEU A N 1
ATOM 1795 C CA . LEU A 1 235 ? -13.958 -4.006 -4.090 1.00 92.62 235 LEU A CA 1
ATOM 1796 C C . LEU A 1 235 ? -13.254 -4.131 -2.734 1.00 92.62 235 LEU A C 1
ATOM 1798 O O . LEU A 1 235 ? -13.670 -4.964 -1.933 1.00 92.62 235 LEU A O 1
ATOM 1802 N N . GLU A 1 236 ? -12.259 -3.284 -2.455 1.00 86.94 236 GLU A N 1
ATOM 1803 C CA . GLU A 1 236 ? -11.579 -3.216 -1.153 1.00 86.94 236 GLU A CA 1
ATOM 1804 C C . GLU A 1 236 ? -12.584 -3.038 -0.015 1.00 86.94 236 GLU A C 1
ATOM 1806 O O . GLU A 1 236 ? -12.658 -3.885 0.874 1.00 86.94 236 GLU A O 1
ATOM 1811 N N . ALA A 1 237 ? -13.454 -2.029 -0.112 1.00 82.88 237 ALA A N 1
ATOM 1812 C CA . ALA A 1 237 ? -14.457 -1.749 0.912 1.00 82.88 237 ALA A CA 1
ATOM 1813 C C . ALA A 1 237 ? -15.425 -2.925 1.144 1.00 82.88 237 ALA A C 1
ATOM 1815 O O . ALA A 1 237 ? -15.860 -3.170 2.271 1.00 82.88 237 ALA A O 1
ATOM 1816 N N . SER A 1 238 ? -15.772 -3.661 0.083 1.00 88.44 238 SER A N 1
ATOM 1817 C CA . SER A 1 238 ? -16.658 -4.829 0.172 1.00 88.44 238 SER A CA 1
ATOM 1818 C C . SER A 1 238 ? -15.976 -6.012 0.867 1.00 88.44 238 SER A C 1
ATOM 1820 O O . SER A 1 238 ? -16.601 -6.698 1.682 1.00 88.44 238 SER A O 1
ATOM 1822 N N . LEU A 1 239 ? -14.689 -6.237 0.580 1.00 82.88 239 LEU A N 1
ATOM 1823 C CA . LEU A 1 239 ? -13.890 -7.275 1.230 1.00 82.88 239 LEU A CA 1
ATOM 1824 C C . LEU A 1 239 ? -13.627 -6.941 2.699 1.00 82.88 239 LEU A C 1
ATOM 1826 O O . LEU A 1 239 ? -13.810 -7.807 3.552 1.00 82.88 239 LEU A O 1
ATOM 1830 N N . GLU A 1 240 ? -13.276 -5.694 3.010 1.00 78.00 240 GLU A N 1
ATOM 1831 C CA . GLU A 1 240 ? -13.103 -5.212 4.384 1.00 78.00 240 GLU A CA 1
ATOM 1832 C C . GLU A 1 240 ? -14.378 -5.398 5.201 1.00 78.00 240 GLU A C 1
ATOM 1834 O O . GLU A 1 240 ? -14.350 -6.004 6.273 1.00 78.00 240 GLU A O 1
ATOM 1839 N N . GLN A 1 241 ? -15.524 -4.966 4.665 1.00 76.00 241 GLN A N 1
ATOM 1840 C CA . GLN A 1 241 ? -16.811 -5.142 5.327 1.00 76.00 241 GLN A CA 1
ATOM 1841 C C . GLN A 1 241 ? -17.099 -6.620 5.612 1.00 76.00 241 GLN A C 1
ATOM 1843 O O . GLN A 1 241 ? -17.424 -6.972 6.751 1.00 76.00 241 GLN A O 1
ATOM 1848 N N . GLY A 1 242 ? -16.976 -7.493 4.610 1.00 76.06 242 GLY A N 1
ATOM 1849 C CA . GLY A 1 242 ? -17.277 -8.912 4.783 1.00 76.06 242 GLY A CA 1
ATOM 1850 C C . GLY A 1 242 ? -16.293 -9.635 5.712 1.00 76.06 242 GLY A C 1
ATOM 1851 O O . GLY A 1 242 ? -16.709 -10.505 6.473 1.00 76.06 242 GLY A O 1
ATOM 1852 N N . LEU A 1 243 ? -15.012 -9.250 5.725 1.00 74.62 243 LEU A N 1
ATOM 1853 C CA . LEU A 1 243 ? -13.991 -9.837 6.603 1.00 74.62 243 LEU A CA 1
ATOM 1854 C C . LEU A 1 243 ? -14.068 -9.319 8.049 1.00 74.62 243 LEU A C 1
ATOM 1856 O O . LEU A 1 243 ? -13.778 -10.068 8.984 1.00 74.62 243 LEU A O 1
ATOM 1860 N N . CYS A 1 244 ? -14.446 -8.055 8.254 1.00 68.25 244 CYS A N 1
ATOM 1861 C CA . CYS A 1 244 ? -14.492 -7.429 9.578 1.00 68.25 244 CYS A CA 1
ATOM 1862 C C . CYS A 1 244 ? -15.833 -7.619 10.291 1.00 68.25 244 CYS A C 1
ATOM 1864 O O . CYS A 1 244 ? -15.852 -7.854 11.501 1.00 68.25 244 CYS A O 1
ATOM 1866 N N . SER A 1 245 ? -16.949 -7.510 9.566 1.00 67.12 245 SER A N 1
ATOM 1867 C CA . SER A 1 245 ? -18.297 -7.621 10.141 1.00 67.12 245 SER A CA 1
ATOM 1868 C C . SER A 1 245 ? -18.984 -8.963 9.882 1.00 67.12 245 SER A C 1
ATOM 1870 O O . SER A 1 245 ? -19.934 -9.296 10.595 1.00 67.12 245 SER A O 1
ATOM 1872 N N . GLY A 1 246 ? -18.477 -9.758 8.933 1.00 72.00 246 GLY A N 1
ATOM 1873 C CA . GLY A 1 246 ? -19.110 -11.001 8.500 1.00 72.00 246 GLY A CA 1
ATOM 1874 C C . GLY A 1 246 ? -20.407 -10.774 7.715 1.00 72.00 246 GLY A C 1
ATOM 1875 O O . GLY A 1 246 ? -20.857 -9.648 7.506 1.00 72.00 246 GLY A O 1
ATOM 1876 N N . GLY A 1 247 ? -21.044 -11.872 7.307 1.00 78.62 247 GLY A N 1
ATOM 1877 C CA . GLY A 1 247 ? -22.340 -11.856 6.626 1.00 78.62 247 GLY A CA 1
ATOM 1878 C C . GLY A 1 247 ? -22.255 -11.787 5.100 1.00 78.62 247 GLY A C 1
ATOM 1879 O O . GLY A 1 247 ? -21.212 -12.049 4.501 1.00 78.62 247 GLY A O 1
ATOM 1880 N N . GLN A 1 248 ? -23.397 -11.492 4.475 1.00 85.44 248 GLN A N 1
ATOM 1881 C CA . GLN A 1 248 ? -23.529 -11.455 3.020 1.00 85.44 248 GLN A CA 1
ATOM 1882 C C . GLN A 1 248 ? -22.971 -10.150 2.456 1.00 85.44 248 GLN A C 1
ATOM 1884 O O . GLN A 1 248 ? -23.336 -9.068 2.919 1.00 85.44 248 GLN A O 1
ATOM 1889 N N . VAL A 1 249 ? -22.129 -10.260 1.432 1.00 88.25 249 VAL A N 1
ATOM 1890 C CA . VAL A 1 249 ? -21.606 -9.106 0.696 1.00 88.25 249 VAL A CA 1
ATOM 1891 C C . VAL A 1 249 ? -22.514 -8.812 -0.493 1.00 88.25 249 VAL A C 1
ATOM 1893 O O . VAL A 1 249 ? -22.950 -9.722 -1.201 1.00 88.25 249 VAL A O 1
ATOM 1896 N N . GLU A 1 250 ? -22.824 -7.533 -0.707 1.00 89.31 250 GLU A N 1
ATOM 1897 C CA . GLU A 1 250 ? -23.615 -7.112 -1.861 1.00 89.31 250 GLU A CA 1
ATOM 1898 C C . GLU A 1 250 ? -22.825 -7.345 -3.162 1.00 89.31 250 GLU A C 1
ATOM 1900 O O . GLU A 1 250 ? -21.647 -6.988 -3.234 1.00 89.31 250 GLU A O 1
ATOM 1905 N N . PRO A 1 251 ? -23.443 -7.932 -4.204 1.00 90.44 251 PRO A N 1
ATOM 1906 C CA . PRO A 1 251 ? -22.782 -8.098 -5.490 1.00 90.44 251 PRO A CA 1
ATOM 1907 C C . PRO A 1 251 ? -22.383 -6.748 -6.090 1.00 90.44 251 PRO A C 1
ATOM 1909 O O . PRO A 1 251 ? -23.179 -5.809 -6.117 1.00 90.44 251 PRO A O 1
ATOM 1912 N N . LEU A 1 252 ? -21.167 -6.682 -6.627 1.00 93.25 252 LEU A N 1
ATOM 1913 C CA . LEU A 1 252 ? -20.694 -5.546 -7.411 1.00 93.25 252 LEU A CA 1
ATOM 1914 C C . LEU A 1 252 ? -20.905 -5.797 -8.907 1.00 93.25 252 LEU A C 1
ATOM 1916 O O . LEU A 1 252 ? -21.000 -6.939 -9.360 1.00 93.25 252 LEU A O 1
ATOM 1920 N N . ASP A 1 253 ? -20.926 -4.720 -9.685 1.00 92.00 253 ASP A N 1
ATOM 1921 C CA . ASP A 1 253 ? -20.958 -4.793 -11.142 1.00 92.00 253 ASP A CA 1
ATOM 1922 C C . ASP A 1 253 ? -19.541 -4.891 -11.741 1.00 92.00 253 ASP A C 1
ATOM 1924 O O . ASP A 1 253 ? -18.522 -4.609 -11.105 1.00 92.00 253 ASP A O 1
ATOM 1928 N N . GLY A 1 254 ? -19.469 -5.280 -13.017 1.00 93.56 254 GLY A N 1
ATOM 1929 C CA . GLY A 1 254 ? -18.235 -5.204 -13.800 1.00 93.56 254 GLY A CA 1
ATOM 1930 C C . GLY A 1 254 ? -17.116 -6.154 -13.337 1.00 93.56 254 GLY A C 1
ATOM 1931 O O . GLY A 1 254 ? -17.391 -7.229 -12.799 1.00 93.56 254 GLY A O 1
ATOM 1932 N N . PRO A 1 255 ? -15.839 -5.811 -13.599 1.00 93.44 255 PRO A N 1
ATOM 1933 C CA . PRO A 1 255 ? -14.697 -6.653 -13.238 1.00 93.44 255 PRO A CA 1
ATOM 1934 C C . PRO A 1 255 ? -14.548 -6.867 -11.725 1.00 93.44 255 PRO A C 1
ATOM 1936 O O . PRO A 1 255 ? -14.201 -7.971 -11.316 1.00 93.44 255 PRO A O 1
ATOM 1939 N N . ALA A 1 256 ? -14.869 -5.857 -10.908 1.00 94.12 256 ALA A N 1
ATOM 1940 C CA . ALA A 1 256 ? -14.891 -5.973 -9.448 1.00 94.12 256 ALA A CA 1
ATOM 1941 C C . ALA A 1 256 ? -15.896 -7.042 -8.987 1.00 94.12 256 ALA A C 1
ATOM 1943 O O . ALA A 1 256 ? -15.546 -7.921 -8.201 1.00 94.12 256 ALA A O 1
ATOM 1944 N N . GLY A 1 257 ? -17.102 -7.049 -9.566 1.00 94.00 257 GLY A N 1
ATOM 1945 C CA . GLY A 1 257 ? -18.099 -8.100 -9.346 1.00 94.00 257 GLY A CA 1
ATOM 1946 C C . GLY A 1 257 ? -17.602 -9.498 -9.695 1.00 94.00 257 GLY A C 1
ATO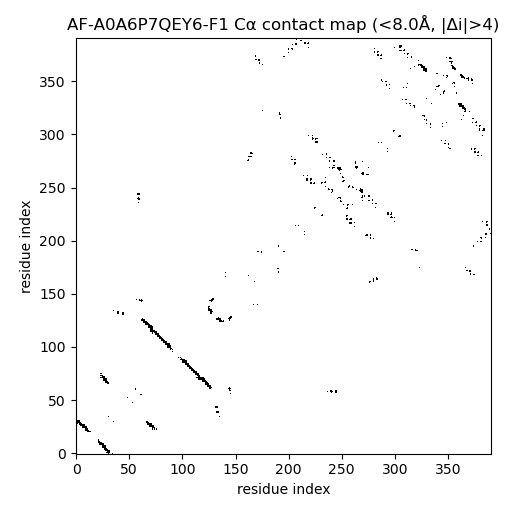M 1947 O O . GLY A 1 257 ? -17.767 -10.428 -8.916 1.00 94.00 257 GLY A O 1
ATOM 1948 N N . ARG A 1 258 ? -16.915 -9.648 -10.834 1.00 94.00 258 ARG A N 1
ATOM 1949 C CA . ARG A 1 258 ? -16.345 -10.941 -11.258 1.00 94.00 258 ARG A CA 1
ATOM 1950 C C . ARG A 1 258 ? -15.243 -11.456 -10.339 1.00 94.00 258 ARG A C 1
ATOM 1952 O O . ARG A 1 258 ? -15.063 -12.670 -10.260 1.00 94.00 258 ARG A O 1
ATOM 1959 N N . ILE A 1 259 ? -14.497 -10.559 -9.693 1.00 94.50 259 ILE A N 1
ATOM 1960 C CA . ILE A 1 259 ? -13.533 -10.930 -8.652 1.00 94.50 259 ILE A CA 1
ATOM 1961 C C . ILE A 1 259 ? -14.290 -11.371 -7.405 1.00 94.50 259 ILE A C 1
ATOM 1963 O O . ILE A 1 259 ? -14.027 -12.456 -6.903 1.00 94.50 259 ILE A O 1
ATOM 1967 N N . LEU A 1 260 ? -15.269 -10.581 -6.956 1.00 94.00 260 LEU A N 1
ATOM 1968 C CA . LEU A 1 260 ? -16.063 -10.887 -5.769 1.00 94.00 260 LEU A CA 1
ATOM 1969 C C . LEU A 1 260 ? -16.798 -12.233 -5.888 1.00 94.00 260 LEU A C 1
ATOM 1971 O O . LEU A 1 260 ? -16.779 -13.013 -4.943 1.00 94.00 260 LEU A O 1
ATOM 1975 N N . GLU A 1 261 ? -17.348 -12.554 -7.063 1.00 92.44 261 GLU A N 1
ATOM 1976 C CA . GLU A 1 261 ? -17.958 -13.857 -7.385 1.00 92.44 261 GLU A CA 1
ATOM 1977 C C . GLU A 1 261 ? -17.005 -15.045 -7.150 1.00 92.44 261 GLU A C 1
ATOM 1979 O O . GLU A 1 261 ? -17.464 -16.139 -6.844 1.00 92.44 261 GLU A O 1
ATOM 1984 N N . CYS A 1 262 ? -15.686 -14.848 -7.268 1.00 90.56 262 CYS A N 1
ATOM 1985 C CA . CYS A 1 262 ? -14.692 -15.897 -7.009 1.00 90.56 262 CYS A CA 1
ATOM 1986 C C . CYS A 1 262 ? -14.384 -16.077 -5.512 1.00 90.56 262 CYS A C 1
ATOM 1988 O O . CYS A 1 262 ? -13.717 -17.042 -5.142 1.00 90.56 262 CYS A O 1
ATOM 1990 N N . LEU A 1 263 ? -14.805 -15.131 -4.668 1.00 90.12 263 LEU A N 1
ATOM 1991 C CA . LEU A 1 263 ? -14.448 -15.046 -3.247 1.00 90.12 263 LEU A CA 1
ATOM 1992 C C . LEU A 1 263 ? -15.629 -15.337 -2.318 1.00 90.12 263 LEU A C 1
ATOM 1994 O O . LEU A 1 263 ? -15.428 -15.502 -1.114 1.00 90.12 263 LEU A O 1
ATOM 1998 N N . VAL A 1 264 ? -16.844 -15.395 -2.863 1.00 90.31 264 VAL A N 1
ATOM 1999 C CA . VAL A 1 264 ? -18.076 -15.682 -2.124 1.00 90.31 264 VAL A CA 1
ATOM 2000 C C . VAL A 1 264 ? -18.558 -17.108 -2.371 1.00 90.31 264 VAL A C 1
ATOM 2002 O O . VAL A 1 264 ? -18.392 -17.673 -3.449 1.00 90.31 264 VAL A O 1
ATOM 2005 N N . LEU A 1 265 ? -19.202 -17.686 -1.362 1.00 88.31 265 LEU A N 1
ATOM 2006 C CA . LEU A 1 265 ? -19.987 -18.911 -1.504 1.00 88.31 265 LEU A CA 1
ATOM 2007 C C . LEU A 1 265 ? -21.341 -18.613 -2.173 1.00 88.31 265 LEU A C 1
ATOM 2009 O O . LEU A 1 265 ? -21.766 -17.461 -2.248 1.00 88.31 265 LEU A O 1
ATOM 2013 N N . ASP A 1 266 ? -22.093 -19.654 -2.546 1.00 86.88 266 ASP A N 1
ATOM 2014 C CA . ASP A 1 266 ? -23.480 -19.519 -3.039 1.00 86.88 266 ASP A CA 1
ATOM 2015 C C . ASP A 1 266 ? -24.408 -18.790 -2.041 1.00 86.88 266 ASP A C 1
ATOM 2017 O O . ASP A 1 266 ? -25.460 -18.269 -2.413 1.00 86.88 266 ASP A O 1
ATOM 2021 N N . SER A 1 267 ? -24.030 -18.757 -0.758 1.00 85.31 267 SER A N 1
ATOM 2022 C CA . SER A 1 267 ? -24.716 -18.006 0.295 1.00 85.31 267 SER A CA 1
ATOM 2023 C C . SER A 1 267 ? -24.455 -16.497 0.251 1.00 85.31 267 SER A C 1
ATOM 2025 O O . SER A 1 267 ? -25.149 -15.770 0.955 1.00 85.31 267 SER A O 1
ATOM 2027 N N . GLY A 1 268 ? -23.481 -16.018 -0.528 1.00 85.69 268 GLY A N 1
ATOM 2028 C CA . GLY A 1 268 ? -23.024 -14.624 -0.549 1.00 85.69 268 GLY A CA 1
ATOM 2029 C C . GLY A 1 268 ? -22.037 -14.259 0.567 1.00 85.69 268 GLY A C 1
ATOM 2030 O O . GLY A 1 268 ? -21.677 -13.092 0.700 1.00 85.69 268 GLY A O 1
ATOM 2031 N N . GLU A 1 269 ? -21.608 -15.226 1.380 1.00 86.50 269 GLU A N 1
ATOM 2032 C CA . GLU A 1 269 ? -20.601 -15.026 2.431 1.00 86.50 269 GLU A CA 1
ATOM 2033 C C . GLU A 1 269 ? -19.183 -15.180 1.862 1.00 86.50 269 GLU A C 1
ATOM 2035 O O . GLU A 1 269 ? -18.942 -16.066 1.038 1.00 86.50 269 GLU A O 1
ATOM 2040 N N . LEU A 1 270 ? -18.245 -14.336 2.309 1.00 84.12 270 LEU A N 1
ATOM 2041 C CA . LEU A 1 270 ? -16.839 -14.420 1.899 1.00 84.12 270 LEU A CA 1
ATOM 2042 C C . LEU A 1 270 ? -16.155 -15.653 2.485 1.00 84.12 270 LEU A C 1
ATOM 2044 O O . LEU A 1 270 ? -16.360 -15.994 3.649 1.00 84.12 270 LEU A O 1
ATOM 2048 N N . VAL A 1 271 ? -15.266 -16.250 1.695 1.00 85.56 271 VAL A N 1
ATOM 2049 C CA . VAL A 1 271 ? -14.301 -17.254 2.152 1.00 85.56 271 VAL A CA 1
ATOM 2050 C C . VAL A 1 271 ? -13.050 -16.522 2.654 1.00 85.56 271 VAL A C 1
ATOM 2052 O O . VAL A 1 271 ? -12.301 -15.995 1.825 1.00 85.56 271 VAL A O 1
ATOM 2055 N N . PRO A 1 272 ? -12.792 -16.445 3.975 1.00 78.38 272 PRO A N 1
ATOM 2056 C CA . PRO A 1 272 ? -11.713 -15.615 4.514 1.00 78.38 272 PRO A CA 1
ATOM 2057 C C . PRO A 1 272 ? -10.325 -15.995 3.996 1.00 78.38 272 PRO A C 1
ATOM 2059 O O . PRO A 1 272 ? -9.512 -15.111 3.739 1.00 78.38 272 PRO A O 1
ATOM 2062 N N . GLU A 1 273 ? -10.084 -17.290 3.776 1.00 78.44 273 GLU A N 1
ATOM 2063 C CA . GLU A 1 273 ? -8.823 -17.837 3.258 1.00 78.44 273 GLU A CA 1
ATOM 2064 C C . GLU A 1 273 ? -8.521 -17.408 1.811 1.00 78.44 273 GLU A C 1
ATOM 2066 O O . GLU A 1 273 ? -7.403 -17.561 1.337 1.00 78.44 273 GLU A O 1
ATOM 2071 N N . LEU A 1 274 ? -9.512 -16.884 1.084 1.00 82.50 274 LEU A N 1
ATOM 2072 C CA . LEU A 1 274 ? -9.346 -16.381 -0.283 1.00 82.50 274 LEU A CA 1
ATOM 2073 C C . LEU A 1 274 ? -9.477 -14.860 -0.338 1.00 82.50 274 LEU A C 1
ATOM 2075 O O . LEU A 1 274 ? -8.708 -14.182 -1.019 1.00 82.50 274 LEU A O 1
ATOM 2079 N N . ALA A 1 275 ? -10.445 -14.315 0.398 1.00 83.69 275 ALA A N 1
ATOM 2080 C CA . ALA A 1 275 ? -10.709 -12.886 0.454 1.00 83.69 275 ALA A CA 1
ATOM 2081 C C . ALA A 1 275 ? -9.573 -12.109 1.140 1.00 83.69 275 ALA A C 1
ATOM 2083 O O . ALA A 1 275 ? -9.257 -11.006 0.701 1.00 83.69 275 ALA A O 1
ATOM 2084 N N . GLY A 1 276 ? -8.927 -12.683 2.164 1.00 80.94 276 GLY A N 1
ATOM 2085 C CA . GLY A 1 276 ? -7.799 -12.065 2.868 1.00 80.94 276 GLY A CA 1
ATOM 2086 C C . GLY A 1 276 ? -6.607 -11.758 1.951 1.00 80.94 276 GLY A C 1
ATOM 2087 O O . GLY A 1 276 ? -6.212 -10.595 1.857 1.00 80.94 276 GLY A O 1
ATOM 2088 N N . PRO A 1 277 ? -6.065 -12.747 1.215 1.00 85.75 277 PRO A N 1
ATOM 2089 C CA . PRO A 1 277 ? -4.983 -12.516 0.257 1.00 85.75 277 PRO A CA 1
ATOM 2090 C C . PRO A 1 277 ? -5.327 -11.534 -0.868 1.00 85.75 277 PRO A C 1
ATOM 2092 O O . PRO A 1 277 ? -4.458 -10.779 -1.305 1.00 85.75 277 PRO A O 1
ATOM 2095 N N . ILE A 1 278 ? -6.577 -11.519 -1.348 1.00 88.44 278 ILE A N 1
ATOM 2096 C CA . ILE A 1 278 ? -6.997 -10.547 -2.368 1.00 88.44 278 ILE A CA 1
ATOM 2097 C C . ILE A 1 278 ? -7.089 -9.139 -1.784 1.00 88.44 278 ILE A C 1
ATOM 2099 O O . ILE A 1 278 ? -6.589 -8.213 -2.413 1.00 88.44 278 ILE A O 1
ATOM 2103 N N . LEU A 1 279 ? -7.647 -8.967 -0.583 1.00 86.12 279 LEU A N 1
ATOM 2104 C CA . LEU A 1 279 ? -7.643 -7.670 0.095 1.00 86.12 279 LEU A CA 1
ATOM 2105 C C . LEU A 1 279 ? -6.207 -7.169 0.319 1.00 86.12 279 LEU A C 1
ATOM 2107 O O . LEU A 1 279 ? -5.919 -6.000 0.077 1.00 86.12 279 LEU A O 1
ATOM 2111 N N . TYR A 1 280 ? -5.290 -8.064 0.695 1.00 82.94 280 TYR A N 1
ATOM 2112 C CA . TYR A 1 280 ? -3.873 -7.735 0.831 1.00 82.94 280 TYR A CA 1
ATOM 2113 C C . TYR A 1 280 ? -3.248 -7.254 -0.488 1.00 82.94 280 TYR A C 1
ATOM 2115 O O . TYR A 1 280 ? -2.541 -6.249 -0.525 1.00 82.94 280 TYR A O 1
ATOM 2123 N N . LEU A 1 281 ? -3.527 -7.943 -1.596 1.00 89.81 281 LEU A N 1
ATOM 2124 C CA . LEU A 1 281 ? -3.065 -7.512 -2.912 1.00 89.81 281 LEU A CA 1
ATOM 2125 C C . LEU A 1 281 ? -3.626 -6.133 -3.285 1.00 89.81 281 LEU A C 1
ATOM 2127 O O . LEU A 1 281 ? -2.873 -5.285 -3.753 1.00 89.81 281 LEU A O 1
ATOM 2131 N N . LEU A 1 282 ? -4.922 -5.901 -3.078 1.00 87.62 282 LEU A N 1
ATOM 2132 C CA . LEU A 1 282 ? -5.556 -4.622 -3.400 1.00 87.62 282 LEU A CA 1
ATOM 2133 C C . LEU A 1 282 ? -4.948 -3.475 -2.582 1.00 87.62 282 LEU A C 1
ATOM 2135 O O . LEU A 1 282 ? -4.487 -2.501 -3.166 1.00 87.62 282 LEU A O 1
ATOM 2139 N N . GLY A 1 283 ? -4.767 -3.659 -1.270 1.00 82.75 283 GLY A N 1
ATOM 2140 C CA . GLY A 1 283 ? -4.092 -2.668 -0.429 1.00 82.75 283 GLY A CA 1
ATOM 2141 C C . GLY A 1 283 ? -2.651 -2.375 -0.869 1.00 82.75 283 GLY A C 1
ATOM 2142 O O . GLY A 1 283 ? -2.212 -1.228 -0.811 1.00 82.75 283 GLY A O 1
ATOM 2143 N N . ALA A 1 284 ? -1.912 -3.376 -1.362 1.00 86.19 284 ALA A N 1
ATOM 2144 C CA . ALA A 1 284 ? -0.578 -3.156 -1.926 1.00 86.19 284 ALA A CA 1
ATOM 2145 C C . ALA A 1 284 ? -0.633 -2.367 -3.247 1.00 86.19 284 ALA A C 1
ATOM 2147 O O . ALA A 1 284 ? 0.211 -1.506 -3.486 1.00 86.19 284 ALA A O 1
ATOM 2148 N N . LEU A 1 285 ? -1.642 -2.613 -4.085 1.00 87.75 285 LEU A N 1
ATOM 2149 C CA . LEU A 1 285 ? -1.856 -1.884 -5.336 1.00 87.75 285 LEU A CA 1
ATOM 2150 C C . LEU A 1 285 ? -2.312 -0.439 -5.091 1.00 87.75 285 LEU A C 1
ATOM 2152 O O . LEU A 1 285 ? -1.880 0.450 -5.822 1.00 87.75 285 LEU A O 1
ATOM 2156 N N . ALA A 1 286 ? -3.114 -0.185 -4.055 1.00 85.12 286 ALA A N 1
ATOM 2157 C CA . ALA A 1 286 ? -3.598 1.145 -3.683 1.00 85.12 286 ALA A CA 1
ATOM 2158 C C . ALA A 1 286 ? -2.481 2.103 -3.227 1.00 85.12 286 ALA A C 1
ATOM 2160 O O . ALA A 1 286 ? -2.627 3.320 -3.326 1.00 85.12 286 ALA A O 1
ATOM 2161 N N . VAL A 1 287 ? -1.349 1.570 -2.750 1.00 85.38 287 VAL A N 1
ATOM 2162 C CA . VAL A 1 287 ? -0.153 2.361 -2.397 1.00 85.38 287 VAL A CA 1
ATOM 2163 C C . VAL A 1 287 ? 0.610 2.839 -3.641 1.00 85.38 287 VAL A C 1
ATOM 2165 O O . VAL A 1 287 ? 1.349 3.821 -3.568 1.00 85.38 287 VAL A O 1
ATOM 2168 N N . LEU A 1 288 ? 0.460 2.152 -4.776 1.00 87.19 288 LEU A N 1
ATOM 2169 C CA . LEU A 1 288 ? 1.170 2.471 -6.014 1.00 87.19 288 LEU A CA 1
ATOM 2170 C C . LEU A 1 288 ? 0.559 3.684 -6.723 1.00 87.19 288 LEU A C 1
ATOM 2172 O O . LEU A 1 288 ? -0.636 3.955 -6.620 1.00 87.19 288 LEU A O 1
ATOM 2176 N N . SER A 1 289 ? 1.378 4.397 -7.498 1.00 86.19 289 SER A N 1
ATOM 2177 C CA . SER A 1 289 ? 0.904 5.508 -8.322 1.00 86.19 289 SER A CA 1
ATOM 2178 C C . SER A 1 289 ? 0.067 5.025 -9.512 1.00 86.19 289 SER A C 1
ATOM 2180 O O . SER A 1 289 ? 0.201 3.890 -9.979 1.00 86.19 289 SER A O 1
ATOM 2182 N N . GLU A 1 290 ? -0.767 5.912 -10.064 1.00 89.00 290 GLU A N 1
ATOM 2183 C CA . GLU A 1 290 ? -1.582 5.620 -11.254 1.00 89.00 290 GLU A CA 1
ATOM 2184 C C . GLU A 1 290 ? -0.709 5.137 -12.430 1.00 89.00 290 GLU A C 1
ATOM 2186 O O . GLU A 1 290 ? -1.049 4.175 -13.123 1.00 89.00 290 GLU A O 1
ATOM 2191 N N . THR A 1 291 ? 0.469 5.746 -12.618 1.00 88.19 291 THR A N 1
ATOM 2192 C CA . THR A 1 291 ? 1.442 5.340 -13.641 1.00 88.19 291 THR A CA 1
ATOM 2193 C C . THR A 1 291 ? 1.910 3.898 -13.423 1.00 88.19 291 THR A C 1
ATOM 2195 O O . THR A 1 291 ? 1.956 3.108 -14.371 1.00 88.19 291 THR A O 1
ATOM 2198 N N . GLN A 1 292 ? 2.234 3.525 -12.180 1.00 88.88 292 GLN A N 1
ATOM 2199 C CA . GLN A 1 292 ? 2.676 2.171 -11.839 1.00 88.88 292 GLN A CA 1
ATOM 2200 C C . GLN A 1 292 ? 1.565 1.141 -12.065 1.00 88.88 292 GLN A C 1
ATOM 2202 O O . GLN A 1 292 ? 1.812 0.106 -12.687 1.00 88.88 292 GLN A O 1
ATOM 2207 N N . GLN A 1 293 ? 0.339 1.435 -11.627 1.00 89.62 293 GLN A N 1
ATOM 2208 C CA . GLN A 1 293 ? -0.820 0.559 -11.820 1.00 89.62 293 GLN A CA 1
ATOM 2209 C C . GLN A 1 293 ? -1.10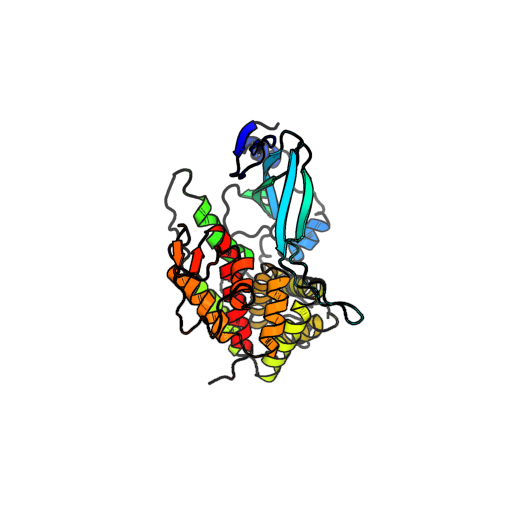6 0.312 -13.313 1.00 89.62 293 GLN A C 1
ATOM 2211 O O . GLN A 1 293 ? -1.305 -0.834 -13.726 1.00 89.62 293 GLN A O 1
ATOM 2216 N N . GLN A 1 294 ? -1.029 1.350 -14.155 1.00 89.56 294 GLN A N 1
ATOM 2217 C CA . GLN A 1 294 ? -1.190 1.223 -15.610 1.00 89.56 294 GLN A CA 1
ATOM 2218 C C . GLN A 1 294 ? -0.078 0.382 -16.258 1.00 89.56 294 GLN A C 1
ATOM 2220 O O . GLN A 1 294 ? -0.343 -0.448 -17.136 1.00 89.56 294 GLN A O 1
ATOM 2225 N N . LEU A 1 295 ? 1.175 0.566 -15.829 1.00 89.50 295 LEU A N 1
ATOM 2226 C CA . LEU A 1 295 ? 2.297 -0.246 -16.307 1.00 89.50 295 LEU A CA 1
ATOM 2227 C C . LEU A 1 295 ? 2.145 -1.715 -15.900 1.00 89.50 295 LEU A C 1
ATOM 2229 O O . LEU A 1 295 ? 2.393 -2.596 -16.726 1.00 89.50 295 LEU A O 1
ATOM 2233 N N . LEU A 1 296 ? 1.693 -1.985 -14.672 1.00 91.06 296 LEU A N 1
ATOM 2234 C CA . LEU A 1 296 ? 1.398 -3.336 -14.195 1.00 91.06 296 LEU A CA 1
ATOM 2235 C C . LEU A 1 296 ? 0.260 -3.982 -14.991 1.00 91.06 296 LEU A C 1
ATOM 2237 O O . LEU A 1 296 ? 0.405 -5.126 -15.426 1.00 91.06 296 LEU A O 1
ATOM 2241 N N . ALA A 1 297 ? -0.821 -3.246 -15.268 1.00 90.12 297 ALA A N 1
ATOM 2242 C CA . ALA A 1 297 ? -1.923 -3.717 -16.108 1.00 90.12 297 ALA A CA 1
ATOM 2243 C C . ALA A 1 297 ? -1.432 -4.155 -17.500 1.00 90.12 297 ALA A C 1
ATOM 2245 O O . ALA A 1 297 ? -1.800 -5.219 -17.994 1.00 90.12 297 ALA A O 1
ATOM 2246 N N . LYS A 1 298 ? -0.521 -3.388 -18.108 1.00 87.62 298 LYS A N 1
ATOM 2247 C CA . LYS A 1 298 ? 0.096 -3.737 -19.396 1.00 87.62 298 LYS A CA 1
ATOM 2248 C C . LYS A 1 298 ? 1.095 -4.900 -19.294 1.00 87.62 298 LYS A C 1
ATOM 2250 O O . LYS A 1 298 ? 1.227 -5.704 -20.220 1.00 87.62 298 LYS A O 1
ATOM 2255 N N . ALA A 1 299 ? 1.822 -5.007 -18.183 1.00 85.25 299 ALA A N 1
ATOM 2256 C CA . ALA A 1 299 ? 2.765 -6.101 -17.941 1.00 85.25 299 ALA A CA 1
ATOM 2257 C C . ALA A 1 299 ? 2.048 -7.453 -17.776 1.00 85.25 299 ALA A C 1
ATOM 2259 O O . ALA A 1 299 ? 2.546 -8.476 -18.255 1.00 85.25 299 ALA A O 1
ATOM 2260 N N . LEU A 1 300 ? 0.852 -7.442 -17.181 1.00 85.50 300 LEU A N 1
ATOM 2261 C CA . LEU A 1 300 ? -0.029 -8.606 -17.059 1.00 85.50 300 LEU A CA 1
ATOM 2262 C C . LEU A 1 300 ? -0.411 -9.197 -18.426 1.00 85.50 300 LEU A C 1
ATOM 2264 O O . LEU A 1 300 ? -0.410 -10.415 -18.582 1.00 85.50 300 LEU A O 1
ATOM 2268 N N . GLU A 1 301 ? -0.642 -8.362 -19.444 1.00 78.38 301 GLU A N 1
ATOM 2269 C CA . GLU A 1 301 ? -0.944 -8.822 -20.812 1.00 78.38 301 GLU A CA 1
ATOM 2270 C C . GLU A 1 301 ? 0.255 -9.482 -21.508 1.00 78.38 301 GLU A C 1
ATOM 2272 O O . GLU A 1 301 ? 0.094 -10.326 -22.390 1.00 78.38 301 GLU A O 1
ATOM 2277 N N . THR A 1 302 ? 1.472 -9.087 -21.131 1.00 72.75 302 THR A N 1
ATOM 2278 C CA . THR A 1 302 ? 2.711 -9.469 -21.826 1.00 72.75 302 THR A CA 1
ATOM 2279 C C . THR A 1 302 ? 3.512 -10.546 -21.093 1.00 72.75 302 THR A C 1
ATOM 2281 O O . THR A 1 302 ? 4.540 -10.991 -21.601 1.00 72.75 302 THR A O 1
ATOM 2284 N N . THR A 1 303 ? 3.044 -11.023 -19.932 1.00 66.56 303 THR A N 1
ATOM 2285 C CA . THR A 1 303 ? 3.710 -12.016 -19.055 1.00 66.56 303 THR A CA 1
ATOM 2286 C C . THR A 1 303 ? 5.116 -11.616 -18.582 1.00 66.56 303 THR A C 1
ATOM 2288 O O . THR A 1 303 ? 5.887 -12.442 -18.092 1.00 66.56 303 THR A O 1
ATOM 2291 N N . VAL A 1 304 ? 5.461 -10.330 -18.683 1.00 66.44 304 VAL A N 1
ATOM 2292 C CA . VAL A 1 304 ? 6.766 -9.786 -18.285 1.00 66.44 304 VAL A CA 1
ATOM 2293 C C . VAL A 1 304 ? 6.673 -9.276 -16.850 1.00 66.44 304 VAL A C 1
ATOM 2295 O O . VAL A 1 304 ? 6.794 -8.085 -16.626 1.00 66.44 304 VAL A O 1
ATOM 2298 N N . LEU A 1 305 ? 6.381 -10.147 -15.881 1.00 80.75 305 LEU A N 1
ATOM 2299 C CA . LEU A 1 305 ? 6.347 -9.779 -14.451 1.00 80.75 305 LEU A CA 1
ATOM 2300 C C . LEU A 1 305 ? 7.562 -10.316 -13.686 1.00 80.75 305 LEU A C 1
ATOM 2302 O O . LEU A 1 305 ? 8.011 -9.704 -12.721 1.00 80.75 305 LEU A O 1
ATOM 2306 N N . SER A 1 306 ? 8.138 -11.435 -14.137 1.00 83.69 306 SER A N 1
ATOM 2307 C CA . SER A 1 306 ? 9.247 -12.106 -13.447 1.00 83.69 306 SER A CA 1
ATOM 2308 C C . SER A 1 306 ? 10.526 -11.270 -13.401 1.00 83.69 306 SER A C 1
ATOM 2310 O O . SER A 1 306 ? 11.211 -11.261 -12.385 1.00 83.69 306 SER A O 1
ATOM 2312 N N . LYS A 1 307 ? 10.839 -10.527 -14.471 1.00 85.50 307 LYS A N 1
ATOM 2313 C CA . LYS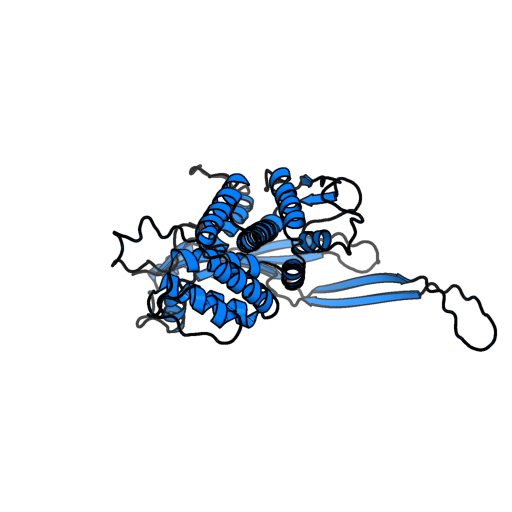 A 1 307 ? 12.029 -9.662 -14.515 1.00 85.50 307 LYS A CA 1
ATOM 2314 C C . LYS A 1 307 ? 11.923 -8.507 -13.519 1.00 85.50 307 LYS A C 1
ATOM 2316 O O . LYS A 1 307 ? 12.876 -8.241 -12.796 1.00 85.50 307 LYS A O 1
ATOM 2321 N N . GLN A 1 308 ? 10.770 -7.846 -13.471 1.00 88.94 308 GLN A N 1
ATOM 2322 C CA . GLN A 1 308 ? 10.481 -6.743 -12.558 1.00 88.94 308 GLN A CA 1
ATOM 2323 C C . GLN A 1 308 ? 10.486 -7.238 -11.115 1.00 88.94 308 GLN A C 1
ATOM 2325 O O . GLN A 1 308 ? 11.078 -6.588 -10.262 1.00 88.94 308 GLN A O 1
ATOM 2330 N N . LEU A 1 309 ? 9.898 -8.410 -10.853 1.00 91.50 309 LEU A N 1
ATOM 2331 C CA . LEU A 1 309 ? 9.914 -9.019 -9.528 1.00 91.50 309 LEU A CA 1
ATOM 2332 C C . LEU A 1 309 ? 11.346 -9.263 -9.031 1.00 91.50 309 LEU A C 1
ATOM 2334 O O . LEU A 1 309 ? 11.672 -8.854 -7.922 1.00 91.50 309 LEU A O 1
ATOM 2338 N N . GLU A 1 310 ? 12.209 -9.877 -9.847 1.00 91.88 310 GLU A N 1
ATOM 2339 C CA . GLU A 1 310 ? 13.610 -10.125 -9.469 1.00 91.88 310 GLU A CA 1
ATOM 2340 C C . GLU A 1 310 ? 14.413 -8.826 -9.302 1.00 91.88 310 GLU A C 1
ATOM 2342 O O . GLU A 1 310 ? 15.253 -8.734 -8.410 1.00 91.88 310 GLU A O 1
ATOM 2347 N N . LEU A 1 311 ? 14.139 -7.795 -10.111 1.00 91.50 311 LEU A N 1
ATOM 2348 C CA . LEU A 1 311 ? 14.759 -6.475 -9.951 1.00 91.50 311 LEU A CA 1
ATOM 2349 C C . LEU A 1 311 ? 14.382 -5.828 -8.616 1.00 91.50 311 LEU A C 1
ATOM 2351 O O . LEU A 1 311 ? 15.268 -5.434 -7.861 1.00 91.50 311 LEU A O 1
ATOM 2355 N N . VAL A 1 312 ? 13.085 -5.731 -8.318 1.00 93.38 312 VAL A N 1
ATOM 2356 C CA . VAL A 1 312 ? 12.590 -5.104 -7.082 1.00 93.38 312 VAL A CA 1
ATOM 2357 C C . VAL A 1 312 ? 13.047 -5.902 -5.860 1.00 93.38 312 VAL A C 1
ATOM 2359 O O . VAL A 1 312 ? 13.484 -5.318 -4.871 1.00 93.38 312 VAL A O 1
ATOM 2362 N N . LYS A 1 313 ? 13.036 -7.237 -5.952 1.00 94.12 313 LYS A N 1
ATOM 2363 C CA . LYS A 1 313 ? 13.597 -8.129 -4.934 1.00 94.12 313 LYS A CA 1
ATOM 2364 C C . LYS A 1 313 ? 15.066 -7.816 -4.654 1.00 94.12 313 LYS A C 1
ATOM 2366 O O . LYS A 1 313 ? 15.435 -7.628 -3.501 1.00 94.12 313 LYS A O 1
ATOM 2371 N N . HIS A 1 314 ? 15.892 -7.730 -5.698 1.00 93.06 314 HIS A N 1
ATOM 2372 C CA . HIS A 1 314 ? 17.316 -7.419 -5.556 1.00 93.06 314 HIS A CA 1
ATOM 2373 C C . HIS A 1 314 ? 17.532 -6.043 -4.916 1.00 93.06 314 HIS A C 1
ATOM 2375 O O . HIS A 1 314 ? 18.418 -5.897 -4.081 1.00 93.06 314 HIS A O 1
ATOM 2381 N N . VAL A 1 315 ? 16.710 -5.043 -5.259 1.00 92.81 315 VAL A N 1
ATOM 2382 C CA . VAL A 1 315 ? 16.762 -3.721 -4.614 1.00 92.81 315 VAL A CA 1
ATOM 2383 C C . VAL A 1 315 ? 16.495 -3.828 -3.114 1.00 92.81 315 VAL A C 1
ATOM 2385 O O . VAL A 1 315 ? 17.312 -3.338 -2.343 1.00 92.81 315 VAL A O 1
ATOM 2388 N N . LEU A 1 316 ? 15.413 -4.497 -2.702 1.00 91.12 316 LEU A N 1
ATOM 2389 C CA . LEU A 1 316 ? 15.042 -4.640 -1.287 1.00 91.12 316 LEU A CA 1
ATOM 2390 C C . LEU A 1 316 ? 16.044 -5.475 -0.477 1.00 91.12 316 LEU A C 1
ATOM 2392 O O . LEU A 1 316 ? 16.325 -5.149 0.675 1.00 91.12 316 LEU A O 1
ATOM 2396 N N . GLU A 1 317 ? 16.598 -6.537 -1.067 1.00 92.38 317 GLU A N 1
ATOM 2397 C CA . GLU A 1 317 ? 17.619 -7.367 -0.418 1.00 92.38 317 GLU A CA 1
ATOM 2398 C C . GLU A 1 317 ? 18.922 -6.586 -0.201 1.00 92.38 317 GLU A C 1
ATOM 2400 O O . GLU A 1 317 ? 19.518 -6.660 0.873 1.00 92.38 317 GLU A O 1
ATOM 2405 N N . GLN A 1 318 ? 19.368 -5.822 -1.203 1.00 91.19 318 GLN A N 1
ATOM 2406 C CA . GLN A 1 318 ? 20.640 -5.094 -1.146 1.00 91.19 318 GLN A CA 1
ATOM 2407 C C . GLN A 1 318 ? 20.550 -3.737 -0.439 1.00 91.19 318 GLN A C 1
ATOM 2409 O O . GLN A 1 318 ? 21.588 -3.157 -0.128 1.00 91.19 318 GLN A O 1
ATOM 2414 N N . SER A 1 319 ? 19.346 -3.225 -0.179 1.00 88.25 319 SER A N 1
ATOM 2415 C CA . SER A 1 319 ? 19.145 -1.980 0.566 1.00 88.25 319 SER A CA 1
ATOM 2416 C C . SER A 1 319 ? 19.097 -2.167 2.084 1.00 88.25 319 SER A C 1
ATOM 2418 O O . SER A 1 319 ? 18.868 -1.199 2.802 1.00 88.25 319 SER A O 1
ATOM 2420 N N . THR A 1 320 ? 19.314 -3.386 2.590 1.00 84.81 320 THR A N 1
ATOM 2421 C CA . THR A 1 320 ? 19.350 -3.666 4.033 1.00 84.81 320 THR A CA 1
ATOM 2422 C C . THR A 1 320 ? 20.662 -3.146 4.652 1.00 84.81 320 THR A C 1
ATOM 2424 O O . THR A 1 320 ? 21.731 -3.473 4.127 1.00 84.81 320 THR A O 1
ATOM 2427 N N . PRO A 1 321 ? 20.637 -2.406 5.781 1.00 84.94 321 PRO A N 1
ATOM 2428 C CA . PRO A 1 321 ? 19.465 -1.992 6.562 1.00 84.94 321 PRO A CA 1
ATOM 2429 C C . PRO A 1 321 ? 18.680 -0.851 5.892 1.00 84.94 321 PRO A C 1
ATOM 2431 O O . PRO A 1 321 ? 19.257 0.154 5.478 1.00 84.94 321 PRO A O 1
ATOM 2434 N N . TRP A 1 322 ? 17.349 -0.974 5.835 1.00 81.62 322 TRP A N 1
ATOM 2435 C CA . TRP A 1 322 ? 16.464 -0.029 5.134 1.00 81.62 322 TRP A CA 1
ATOM 2436 C C . TRP A 1 322 ? 16.451 1.394 5.715 1.00 81.62 322 TRP A C 1
ATOM 2438 O O . TRP A 1 322 ? 15.917 2.314 5.093 1.00 81.62 322 TRP A O 1
ATOM 2448 N N . GLN A 1 323 ? 17.047 1.566 6.895 1.00 76.25 323 GLN A N 1
ATOM 2449 C CA . GLN A 1 323 ? 17.196 2.807 7.643 1.00 76.25 323 GLN A CA 1
ATOM 2450 C C . GLN A 1 323 ? 18.223 3.763 7.059 1.00 76.25 323 GLN A C 1
ATOM 2452 O O . GLN A 1 323 ? 18.124 4.974 7.270 1.00 76.25 323 GLN A O 1
ATOM 2457 N N . GLU A 1 324 ? 19.183 3.243 6.309 1.00 80.38 324 GLU A N 1
ATOM 2458 C CA . GLU A 1 324 ? 20.287 4.032 5.798 1.00 80.38 324 GLU A CA 1
ATOM 2459 C C . GLU A 1 324 ? 20.114 4.312 4.310 1.00 80.38 324 GLU A C 1
ATOM 2461 O O . GLU A 1 324 ? 19.666 3.466 3.536 1.00 80.38 324 GLU A O 1
ATOM 2466 N N . GLN A 1 325 ? 20.504 5.516 3.893 1.00 86.88 325 GLN A N 1
ATOM 2467 C CA . GLN A 1 325 ? 20.658 5.800 2.473 1.00 86.88 325 GLN A CA 1
ATOM 2468 C C . GLN A 1 325 ? 21.787 4.936 1.925 1.00 86.88 325 GLN A C 1
ATOM 2470 O O . GLN A 1 325 ? 22.914 4.965 2.423 1.00 86.88 325 GLN A O 1
ATOM 2475 N N . SER A 1 326 ? 21.486 4.181 0.879 1.00 89.00 326 SER A N 1
ATOM 2476 C CA . SER A 1 326 ? 22.431 3.252 0.273 1.00 89.00 326 SER A CA 1
ATOM 2477 C C . SER A 1 326 ? 22.391 3.365 -1.245 1.00 89.00 326 SER A C 1
ATOM 2479 O O . SER A 1 326 ? 21.596 4.101 -1.830 1.00 89.00 326 SER A O 1
ATOM 2481 N N . SER A 1 327 ? 23.335 2.716 -1.916 1.00 90.25 327 SER A N 1
ATOM 2482 C CA . SER A 1 327 ? 23.372 2.683 -3.375 1.00 90.25 327 SER A CA 1
ATOM 2483 C C . SER A 1 327 ? 23.449 1.242 -3.839 1.00 90.25 327 SER A C 1
ATOM 2485 O O . SER A 1 327 ? 24.373 0.516 -3.473 1.00 90.25 327 SER A O 1
ATOM 2487 N N . VAL A 1 328 ? 22.477 0.831 -4.646 1.00 91.38 328 VAL A N 1
ATOM 2488 C CA . VAL A 1 328 ? 22.332 -0.546 -5.107 1.00 91.38 328 VAL A CA 1
ATOM 2489 C C . VAL A 1 328 ? 22.773 -0.641 -6.561 1.00 91.38 328 VAL A C 1
ATOM 2491 O O . VAL A 1 328 ? 22.351 0.129 -7.427 1.00 91.38 328 VAL A O 1
ATOM 2494 N N . SER A 1 329 ? 23.641 -1.615 -6.832 1.00 90.50 329 SER A N 1
ATOM 2495 C CA . SER A 1 329 ? 24.012 -1.976 -8.198 1.00 90.50 329 SER A CA 1
ATOM 2496 C C . SER A 1 329 ? 23.089 -3.073 -8.713 1.00 90.50 329 SER A C 1
ATOM 2498 O O . SER A 1 329 ? 22.972 -4.136 -8.098 1.00 90.50 329 SER A O 1
ATOM 2500 N N . LEU A 1 330 ? 22.449 -2.817 -9.851 1.00 87.88 330 LEU A N 1
ATOM 2501 C CA . LEU A 1 330 ? 21.534 -3.756 -10.487 1.00 87.88 330 LEU A CA 1
ATOM 2502 C C . LEU A 1 330 ? 22.302 -4.743 -11.382 1.00 87.88 330 LEU A C 1
ATOM 2504 O O . LEU A 1 330 ? 23.194 -4.328 -12.132 1.00 87.88 330 LEU A O 1
ATOM 2508 N N . PRO A 1 331 ? 21.962 -6.046 -11.356 1.00 83.88 331 PRO A N 1
ATOM 2509 C CA . PRO A 1 331 ? 22.585 -7.034 -12.225 1.00 83.88 331 PRO A CA 1
ATOM 2510 C C . PRO A 1 331 ? 22.342 -6.711 -13.701 1.00 83.88 331 PRO A C 1
ATOM 2512 O O . PRO A 1 331 ? 21.200 -6.596 -14.143 1.00 83.88 331 PRO A O 1
ATOM 2515 N N . THR A 1 332 ? 23.408 -6.663 -14.502 1.00 75.38 332 THR A N 1
ATOM 2516 C CA . THR A 1 332 ? 23.339 -6.396 -15.953 1.00 75.38 332 THR A CA 1
ATOM 2517 C C . THR A 1 332 ? 22.444 -7.372 -16.714 1.00 75.38 332 THR A C 1
ATOM 2519 O O . THR A 1 332 ? 21.850 -6.999 -17.719 1.00 75.38 332 THR A O 1
ATOM 2522 N N . VAL A 1 333 ? 22.285 -8.599 -16.212 1.00 76.00 333 VAL A N 1
ATOM 2523 C CA . VAL A 1 333 ? 21.379 -9.611 -16.781 1.00 76.00 333 VAL A CA 1
ATOM 2524 C C . VAL A 1 333 ? 19.902 -9.212 -16.640 1.00 76.00 333 VAL A C 1
ATOM 2526 O O . VAL A 1 333 ? 19.092 -9.556 -17.499 1.00 76.00 333 VAL A O 1
ATOM 2529 N N . LEU A 1 334 ? 19.546 -8.475 -15.584 1.00 72.69 334 LEU A N 1
ATOM 2530 C CA . LEU A 1 334 ? 18.171 -8.048 -15.314 1.00 72.69 334 LEU A CA 1
ATOM 2531 C C . LEU A 1 334 ? 17.804 -6.725 -16.008 1.00 72.69 334 LEU A C 1
ATOM 2533 O O . LEU A 1 334 ? 16.630 -6.492 -16.285 1.00 72.69 334 LEU A O 1
ATOM 2537 N N . LEU A 1 335 ? 18.798 -5.891 -16.334 1.00 68.75 335 LEU A N 1
ATOM 2538 C CA . LEU A 1 335 ? 18.620 -4.572 -16.960 1.00 68.75 335 LEU A CA 1
ATOM 2539 C C . LEU A 1 335 ? 18.132 -4.634 -18.424 1.00 68.75 335 LEU A C 1
ATOM 2541 O O . LEU A 1 335 ? 17.523 -3.682 -18.912 1.00 68.75 335 LEU A O 1
ATOM 2545 N N . GLY A 1 336 ? 18.328 -5.763 -19.113 1.00 67.75 336 GLY A N 1
ATOM 2546 C CA . GLY A 1 336 ? 17.902 -5.944 -20.505 1.00 67.75 336 GLY A CA 1
ATOM 2547 C C . GLY A 1 336 ? 18.700 -5.102 -21.509 1.00 67.75 336 GLY A C 1
ATOM 2548 O O . GLY A 1 336 ? 19.831 -4.707 -21.237 1.00 67.75 336 GLY A O 1
ATOM 2549 N N . ASP A 1 337 ? 18.116 -4.861 -22.690 1.00 62.84 337 ASP A N 1
ATOM 2550 C CA . ASP A 1 337 ? 18.832 -4.273 -23.835 1.00 62.84 337 ASP A CA 1
ATOM 2551 C C . ASP A 1 337 ? 19.092 -2.759 -23.690 1.00 62.84 337 ASP A C 1
ATOM 2553 O O . ASP A 1 337 ? 20.091 -2.266 -24.211 1.00 62.84 337 ASP A O 1
ATOM 2557 N N . CYS A 1 338 ? 18.231 -2.014 -22.979 1.00 70.69 338 CYS A N 1
ATOM 2558 C CA . CYS A 1 338 ? 18.405 -0.582 -22.688 1.00 70.69 338 CYS A CA 1
ATOM 2559 C C . CYS A 1 338 ? 17.839 -0.240 -21.296 1.00 70.69 338 CYS A C 1
ATOM 2561 O O . CYS A 1 338 ? 16.634 -0.364 -21.063 1.00 70.69 338 CYS A O 1
ATOM 2563 N N . TRP A 1 339 ? 18.708 0.196 -20.380 1.00 83.00 339 TRP A N 1
ATOM 2564 C CA . TRP A 1 339 ? 18.332 0.787 -19.092 1.00 83.00 339 TRP A CA 1
ATOM 2565 C C . TRP A 1 339 ? 18.323 2.310 -19.234 1.00 83.00 339 TRP A C 1
ATOM 2567 O O . TRP A 1 339 ? 19.378 2.943 -19.248 1.00 83.00 339 TRP A O 1
ATOM 2577 N N . ASP A 1 340 ? 17.133 2.871 -19.421 1.00 80.69 340 ASP A N 1
ATOM 2578 C CA . ASP A 1 340 ? 16.889 4.303 -19.574 1.00 80.69 340 ASP A CA 1
ATOM 2579 C C . ASP A 1 340 ? 15.512 4.682 -19.003 1.00 80.69 340 ASP A C 1
ATOM 2581 O O . ASP A 1 340 ? 14.726 3.810 -18.627 1.00 80.69 340 ASP A O 1
ATOM 2585 N N . GLU A 1 341 ? 15.203 5.980 -18.988 1.00 79.56 341 GLU A N 1
ATOM 2586 C CA . GLU A 1 341 ? 13.937 6.550 -18.492 1.00 79.56 341 GLU A CA 1
ATOM 2587 C C . GLU A 1 341 ? 12.676 5.996 -19.190 1.00 79.56 341 GLU A C 1
ATOM 2589 O O . GLU A 1 341 ? 11.559 6.199 -18.724 1.00 79.56 341 GLU A O 1
ATOM 2594 N N . LYS A 1 342 ? 12.813 5.300 -20.328 1.00 80.44 342 LYS A N 1
ATOM 2595 C CA . LYS A 1 342 ? 11.684 4.693 -21.053 1.00 80.44 342 LYS A CA 1
ATOM 2596 C C . LYS A 1 342 ? 11.483 3.225 -20.697 1.00 80.44 342 LYS A C 1
ATOM 2598 O O . LYS A 1 342 ? 10.485 2.631 -21.115 1.00 80.44 342 LYS A O 1
ATOM 2603 N N . ASN A 1 343 ? 12.420 2.621 -19.973 1.00 83.62 343 ASN A N 1
ATOM 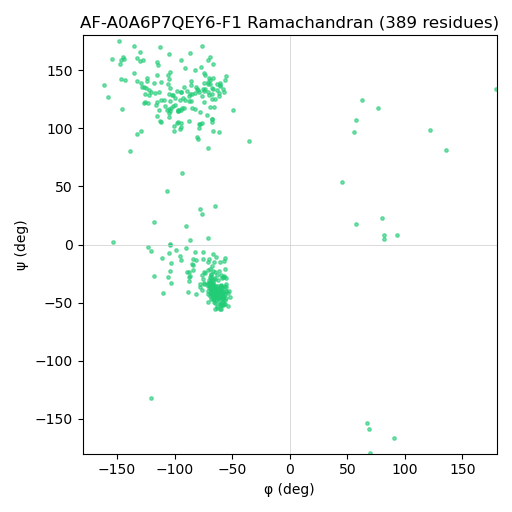2604 C CA . ASN A 1 343 ? 12.308 1.247 -19.527 1.00 83.62 343 ASN A CA 1
ATOM 2605 C C . ASN A 1 343 ? 11.174 1.133 -18.487 1.00 83.62 343 ASN A C 1
ATOM 2607 O O . ASN A 1 343 ? 11.176 1.876 -17.507 1.00 83.62 343 ASN A O 1
ATOM 2611 N N . PRO A 1 344 ? 10.218 0.194 -18.633 1.00 85.62 344 PRO A N 1
ATOM 2612 C CA . PRO A 1 344 ? 9.137 0.036 -17.660 1.00 85.62 344 PRO A CA 1
ATOM 2613 C C . PRO A 1 344 ? 9.630 -0.193 -16.226 1.00 85.62 344 PRO A C 1
ATOM 2615 O O . PRO A 1 344 ? 9.025 0.313 -15.291 1.00 85.62 344 PRO A O 1
ATOM 2618 N N . SER A 1 345 ? 10.738 -0.917 -16.044 1.00 87.69 345 SER A N 1
ATOM 2619 C CA . SER A 1 345 ? 11.332 -1.151 -14.723 1.00 87.69 345 SER A CA 1
ATOM 2620 C C . SER A 1 345 ? 11.953 0.112 -14.124 1.00 87.69 345 SER A C 1
ATOM 2622 O O . SER A 1 345 ? 11.957 0.248 -12.905 1.00 87.69 345 SER A O 1
ATOM 2624 N N . TRP A 1 346 ? 12.462 1.026 -14.959 1.00 87.19 346 TRP A N 1
ATOM 2625 C CA . TRP A 1 346 ? 12.941 2.332 -14.503 1.00 87.19 346 TRP A CA 1
ATOM 2626 C C . TRP A 1 346 ? 11.776 3.138 -13.941 1.00 87.19 346 TRP A C 1
ATOM 2628 O O . TRP A 1 346 ? 11.799 3.512 -12.776 1.00 87.19 346 TRP A O 1
ATOM 2638 N N . VAL A 1 347 ? 10.718 3.316 -14.738 1.00 88.81 347 VAL A N 1
ATOM 2639 C CA . VAL A 1 347 ? 9.543 4.105 -14.337 1.00 88.81 347 VAL A CA 1
ATOM 2640 C C . VAL A 1 347 ? 8.889 3.529 -13.079 1.00 88.81 347 VAL A C 1
ATOM 2642 O O . VAL A 1 347 ? 8.523 4.278 -12.181 1.00 88.81 347 VAL A O 1
ATOM 2645 N N . LEU A 1 348 ? 8.790 2.198 -12.965 1.00 90.38 348 LEU A N 1
ATOM 2646 C CA . LEU A 1 348 ? 8.254 1.560 -11.760 1.00 90.38 348 LEU A CA 1
ATOM 2647 C C . LEU A 1 348 ? 9.055 1.911 -10.498 1.00 90.38 348 LEU A C 1
ATOM 2649 O O . LEU A 1 348 ? 8.445 2.160 -9.466 1.00 90.38 348 LEU A O 1
ATOM 2653 N N . LEU A 1 349 ? 10.388 1.929 -10.565 1.00 89.94 349 LEU A N 1
ATOM 2654 C CA . LEU A 1 349 ? 11.240 2.239 -9.412 1.00 89.94 349 LEU A CA 1
ATOM 2655 C C . LEU A 1 349 ? 11.308 3.746 -9.124 1.00 89.94 349 LEU A C 1
ATOM 2657 O O . LEU A 1 349 ? 11.320 4.142 -7.962 1.00 89.94 349 LEU A O 1
ATOM 2661 N N . GLU A 1 350 ? 11.311 4.585 -10.159 1.00 89.06 350 GLU A N 1
ATOM 2662 C CA . GLU A 1 350 ? 11.298 6.046 -10.025 1.00 89.06 350 GLU A CA 1
ATOM 2663 C C . GLU A 1 350 ? 10.025 6.528 -9.318 1.00 89.06 350 GLU A C 1
ATOM 2665 O O . GLU A 1 350 ? 10.088 7.319 -8.379 1.00 89.06 350 GLU A O 1
ATOM 2670 N N . GLU A 1 351 ? 8.869 5.972 -9.687 1.00 88.75 351 GLU A N 1
ATOM 2671 C CA . GLU A 1 351 ? 7.583 6.258 -9.041 1.00 88.75 351 GLU A CA 1
ATOM 2672 C C . GLU A 1 351 ? 7.506 5.738 -7.590 1.00 88.75 351 GLU A C 1
ATOM 2674 O O . GLU A 1 351 ? 6.694 6.224 -6.807 1.00 88.75 351 GLU A O 1
ATOM 2679 N N . CYS A 1 352 ? 8.378 4.803 -7.184 1.00 84.50 352 CYS A N 1
ATOM 2680 C CA . CYS A 1 352 ? 8.541 4.431 -5.772 1.00 84.50 352 CYS A CA 1
ATOM 2681 C C . CYS A 1 352 ? 9.323 5.475 -4.953 1.00 84.50 352 CYS A C 1
ATOM 2683 O O . CYS A 1 352 ? 9.424 5.316 -3.737 1.00 84.50 352 CYS A O 1
ATOM 2685 N N . GLY A 1 353 ? 9.872 6.515 -5.591 1.00 83.00 353 GLY A N 1
ATOM 2686 C CA . GLY A 1 353 ? 10.703 7.543 -4.958 1.00 83.00 353 GLY A CA 1
ATOM 2687 C C . GLY A 1 353 ? 12.208 7.266 -5.015 1.00 83.00 353 GLY A C 1
ATOM 2688 O O . GLY A 1 353 ? 12.979 7.989 -4.387 1.00 83.00 353 GLY A O 1
ATOM 2689 N N . LEU A 1 354 ? 12.645 6.242 -5.757 1.00 85.69 354 LEU A N 1
ATOM 2690 C CA . LEU A 1 354 ? 14.061 5.890 -5.864 1.00 85.69 354 LEU A CA 1
ATOM 2691 C C . LEU A 1 354 ? 14.775 6.792 -6.875 1.00 85.69 354 LEU A C 1
ATOM 2693 O O . LEU A 1 354 ? 14.316 6.973 -8.002 1.00 85.69 354 LEU A O 1
ATOM 2697 N N . GLY A 1 355 ? 15.948 7.304 -6.500 1.00 85.56 355 GLY A N 1
ATOM 2698 C CA . GLY A 1 355 ? 16.812 8.033 -7.426 1.00 85.56 355 GLY A CA 1
ATOM 2699 C C . GLY A 1 355 ? 17.506 7.065 -8.383 1.00 85.56 355 GLY A C 1
ATOM 2700 O O . GLY A 1 355 ? 18.212 6.165 -7.932 1.00 85.56 355 GLY A O 1
ATOM 2701 N N . LEU A 1 356 ? 17.333 7.233 -9.694 1.00 86.75 356 LEU A N 1
ATOM 2702 C CA . LEU A 1 356 ? 17.881 6.316 -10.696 1.00 86.75 356 LEU A CA 1
ATOM 2703 C C . LEU A 1 356 ? 18.929 6.984 -11.588 1.00 86.75 356 LEU A C 1
ATOM 2705 O O . LEU A 1 356 ? 18.838 8.161 -11.933 1.00 86.75 356 LEU A O 1
ATOM 2709 N N . GLN A 1 357 ? 19.925 6.201 -11.997 1.00 84.44 357 GLN A N 1
ATOM 2710 C CA . GLN A 1 357 ? 20.939 6.603 -12.967 1.00 84.44 357 GLN A CA 1
ATOM 2711 C C . GLN A 1 357 ? 21.347 5.434 -13.875 1.00 84.44 357 GLN A C 1
ATOM 2713 O O . GLN A 1 357 ? 21.139 4.257 -13.567 1.00 84.44 357 GLN A O 1
ATOM 2718 N N . VAL A 1 358 ? 21.924 5.768 -15.033 1.00 81.75 358 VAL A N 1
ATOM 2719 C CA . VAL A 1 358 ? 22.362 4.770 -16.024 1.00 81.75 358 VAL A CA 1
ATOM 2720 C C . VAL A 1 358 ? 23.661 4.084 -15.592 1.00 81.75 358 VAL A C 1
ATOM 2722 O O . VAL A 1 358 ? 23.831 2.879 -15.781 1.00 81.75 358 VAL A O 1
ATOM 2725 N N . GLU A 1 359 ? 24.582 4.845 -15.002 1.00 82.62 359 GLU A N 1
ATOM 2726 C CA . GLU A 1 359 ? 25.876 4.345 -14.537 1.00 82.62 359 GLU A CA 1
ATOM 2727 C C . GLU A 1 359 ? 25.759 3.677 -13.163 1.00 82.62 359 GLU A C 1
ATOM 2729 O O . GLU A 1 359 ? 24.924 4.044 -12.340 1.00 82.62 359 GLU A O 1
ATOM 2734 N N . SER A 1 360 ? 26.609 2.687 -12.885 1.00 82.00 360 SER A N 1
ATOM 2735 C CA . SER A 1 360 ? 26.624 2.034 -11.573 1.00 82.00 360 SER A CA 1
ATOM 2736 C C . SER A 1 360 ? 27.198 2.957 -10.485 1.00 82.00 360 SER A C 1
ATOM 2738 O O . SER A 1 360 ? 28.218 3.605 -10.735 1.00 82.00 360 SER A O 1
ATOM 2740 N N . PRO A 1 361 ? 26.626 2.966 -9.264 1.00 85.62 361 PRO A N 1
ATOM 2741 C CA . PRO A 1 361 ? 25.426 2.236 -8.830 1.00 85.62 361 PRO A CA 1
ATOM 2742 C C . PRO A 1 361 ? 24.135 2.847 -9.403 1.00 85.62 361 PRO A C 1
ATOM 2744 O O . PRO A 1 361 ? 23.961 4.058 -9.370 1.00 85.62 361 PRO A O 1
ATOM 2747 N N . GLN A 1 362 ? 23.239 2.011 -9.937 1.00 86.50 362 GLN A N 1
ATOM 2748 C CA . GLN A 1 362 ? 22.075 2.475 -10.705 1.00 86.50 362 GLN A CA 1
ATOM 2749 C C . GLN A 1 362 ? 20.945 3.037 -9.840 1.00 86.50 362 GLN A C 1
ATOM 2751 O O . GLN A 1 362 ? 20.153 3.828 -10.341 1.00 86.50 362 GLN A O 1
ATOM 2756 N N . VAL A 1 363 ? 20.840 2.603 -8.583 1.00 90.06 363 VAL A N 1
ATOM 2757 C CA . VAL A 1 363 ? 19.732 2.960 -7.691 1.00 90.06 363 VAL A CA 1
ATOM 2758 C C . VAL A 1 363 ? 20.282 3.622 -6.440 1.00 90.06 363 VAL A C 1
ATOM 2760 O O . VAL A 1 363 ? 21.147 3.062 -5.766 1.00 90.06 363 VAL A O 1
ATOM 2763 N N . HIS A 1 364 ? 19.747 4.788 -6.108 1.00 90.81 364 HIS A N 1
ATOM 2764 C CA . HIS A 1 364 ? 19.913 5.450 -4.829 1.00 90.81 364 HIS A CA 1
ATOM 2765 C C . HIS A 1 364 ? 18.700 5.137 -3.952 1.00 90.81 364 HIS A C 1
ATOM 2767 O O . HIS A 1 364 ? 17.570 5.500 -4.283 1.00 90.81 364 HIS A O 1
ATOM 2773 N N . TRP A 1 365 ? 18.941 4.413 -2.863 1.00 89.62 365 TRP A N 1
ATOM 2774 C CA . TRP A 1 365 ? 17.908 4.005 -1.925 1.00 89.62 365 TRP A CA 1
ATOM 2775 C C . TRP A 1 365 ? 17.648 5.102 -0.899 1.00 89.62 365 TRP A C 1
ATOM 2777 O O . TRP A 1 365 ? 18.572 5.563 -0.224 1.00 89.62 365 TRP A O 1
ATOM 2787 N N . GLU A 1 366 ? 16.373 5.442 -0.730 1.00 84.69 366 GLU A N 1
ATOM 2788 C CA . GLU A 1 366 ? 15.903 6.311 0.340 1.00 84.69 366 GLU A CA 1
ATOM 2789 C C . GLU A 1 366 ? 14.929 5.561 1.257 1.00 84.69 366 GLU A C 1
ATOM 2791 O O . GLU A 1 366 ? 14.033 4.874 0.760 1.00 84.69 366 GLU A O 1
ATOM 2796 N N . PRO A 1 367 ? 15.010 5.743 2.587 1.00 80.88 367 PRO A N 1
ATOM 2797 C CA . PRO A 1 367 ? 14.082 5.087 3.509 1.00 80.88 367 PRO A CA 1
ATOM 2798 C C . PRO A 1 367 ? 12.602 5.441 3.287 1.00 80.88 367 PRO A C 1
ATOM 2800 O O . PRO A 1 367 ? 11.713 4.648 3.581 1.00 80.88 367 PRO A O 1
ATOM 2803 N N . THR A 1 368 ? 12.319 6.619 2.729 1.00 80.56 368 THR A N 1
ATOM 2804 C CA . THR A 1 368 ? 10.975 7.056 2.308 1.00 80.56 368 THR A CA 1
ATOM 2805 C C . THR A 1 368 ? 10.385 6.179 1.201 1.00 80.56 368 THR A C 1
ATOM 2807 O O . THR A 1 368 ? 9.165 6.050 1.114 1.00 80.56 368 THR A O 1
ATOM 2810 N N . SER A 1 369 ? 11.235 5.538 0.393 1.00 84.44 369 SER A N 1
ATOM 2811 C CA . SER A 1 369 ? 10.840 4.670 -0.725 1.00 84.44 369 SER A CA 1
ATOM 2812 C C . SER A 1 369 ? 10.491 3.246 -0.288 1.00 84.44 369 SER A C 1
ATOM 2814 O O . SER A 1 369 ? 10.025 2.442 -1.097 1.00 84.44 369 SER A O 1
ATOM 2816 N N . LEU A 1 370 ? 10.696 2.907 0.986 1.00 85.88 370 LEU A N 1
ATOM 2817 C CA . LEU A 1 370 ? 10.516 1.555 1.505 1.00 85.88 370 LEU A CA 1
ATOM 2818 C C . LEU A 1 370 ? 9.076 1.056 1.395 1.00 85.88 370 LEU A C 1
ATOM 2820 O O . LEU A 1 370 ? 8.854 -0.059 0.924 1.00 85.88 370 LEU A O 1
ATOM 2824 N N . ILE A 1 371 ? 8.105 1.887 1.777 1.00 81.12 371 ILE A N 1
ATOM 2825 C CA . ILE A 1 371 ? 6.680 1.537 1.711 1.00 81.12 371 ILE A CA 1
ATOM 2826 C C . ILE A 1 371 ? 6.250 1.295 0.250 1.00 81.12 371 ILE A C 1
ATOM 2828 O O . ILE A 1 371 ? 5.790 0.186 -0.037 1.00 81.12 371 ILE A O 1
ATOM 2832 N N . PRO A 1 372 ? 6.459 2.237 -0.698 1.00 85.94 372 PRO A N 1
ATOM 2833 C CA . PRO A 1 372 ? 6.134 2.006 -2.106 1.00 85.94 372 PRO A CA 1
ATOM 2834 C C . PRO A 1 372 ? 6.858 0.803 -2.716 1.00 85.94 372 PRO A C 1
ATOM 2836 O O . PRO A 1 372 ? 6.249 0.024 -3.446 1.00 85.94 372 PRO A O 1
ATOM 2839 N N . THR A 1 373 ? 8.147 0.614 -2.413 1.00 90.00 373 THR A N 1
ATOM 2840 C CA . THR A 1 373 ? 8.936 -0.486 -2.995 1.00 90.00 373 THR A CA 1
ATOM 2841 C C . THR A 1 373 ? 8.490 -1.848 -2.454 1.00 90.00 373 THR A C 1
ATOM 2843 O O . THR A 1 373 ? 8.409 -2.818 -3.208 1.00 90.00 373 THR A O 1
ATOM 2846 N N . SER A 1 374 ? 8.138 -1.926 -1.168 1.00 88.44 374 SER A N 1
ATOM 2847 C CA . SER A 1 374 ? 7.593 -3.144 -0.552 1.00 88.44 374 SER A CA 1
ATOM 2848 C C . SER A 1 374 ? 6.214 -3.490 -1.119 1.00 88.44 374 SER A C 1
ATOM 2850 O O . SER A 1 374 ? 5.955 -4.649 -1.442 1.00 88.44 374 SER A O 1
ATOM 2852 N N . ALA A 1 375 ? 5.354 -2.487 -1.321 1.00 89.00 375 ALA A N 1
ATOM 2853 C CA . ALA A 1 375 ? 4.047 -2.672 -1.946 1.00 89.00 375 ALA A CA 1
ATOM 2854 C C . ALA A 1 375 ? 4.170 -3.124 -3.414 1.00 89.00 375 ALA A C 1
ATOM 2856 O O . ALA A 1 375 ? 3.458 -4.032 -3.854 1.00 89.00 375 ALA A O 1
ATOM 2857 N N . LEU A 1 376 ? 5.130 -2.561 -4.159 1.00 93.50 376 LEU A N 1
ATOM 2858 C CA . LEU A 1 376 ? 5.442 -2.979 -5.527 1.00 93.50 376 LEU A CA 1
ATOM 2859 C C . LEU A 1 376 ? 5.932 -4.433 -5.569 1.00 93.50 376 LEU A C 1
ATOM 2861 O O . LEU A 1 376 ? 5.486 -5.206 -6.420 1.00 93.50 376 LEU A O 1
ATOM 2865 N N . TYR A 1 377 ? 6.808 -4.824 -4.640 1.00 93.56 377 TYR A N 1
ATOM 2866 C CA . TYR A 1 377 ? 7.276 -6.203 -4.505 1.00 93.56 377 TYR A CA 1
ATOM 2867 C C . TYR A 1 377 ? 6.122 -7.178 -4.244 1.00 93.56 377 TYR A C 1
ATOM 2869 O O . TYR A 1 377 ? 5.967 -8.152 -4.985 1.00 93.56 377 TYR A O 1
ATOM 2877 N N . ALA A 1 378 ? 5.288 -6.891 -3.240 1.00 91.06 378 ALA A N 1
ATOM 2878 C CA . ALA A 1 378 ? 4.129 -7.709 -2.889 1.00 91.06 378 ALA A CA 1
ATOM 2879 C C . ALA A 1 378 ? 3.165 -7.862 -4.077 1.00 91.06 378 ALA A C 1
ATOM 2881 O O . ALA A 1 378 ? 2.768 -8.977 -4.425 1.00 91.06 378 ALA A O 1
ATOM 2882 N N . SER A 1 379 ? 2.871 -6.753 -4.762 1.00 92.94 379 SER A N 1
ATOM 2883 C CA . SER A 1 379 ? 2.011 -6.728 -5.948 1.00 92.94 379 SER A CA 1
ATOM 2884 C C . SER A 1 379 ? 2.562 -7.613 -7.068 1.00 92.94 379 SER A C 1
ATOM 2886 O O . SER A 1 379 ? 1.870 -8.500 -7.566 1.00 92.94 379 SER A O 1
ATOM 2888 N N . LEU A 1 380 ? 3.833 -7.429 -7.444 1.00 93.25 380 LEU A N 1
ATOM 2889 C CA . LEU A 1 380 ? 4.481 -8.220 -8.494 1.00 93.25 380 LEU A CA 1
ATOM 2890 C C . LEU A 1 380 ? 4.521 -9.714 -8.152 1.00 93.25 380 LEU A C 1
ATOM 2892 O O . LEU A 1 380 ? 4.310 -10.551 -9.032 1.00 93.25 380 LEU A O 1
ATOM 2896 N N . PHE A 1 381 ? 4.777 -10.054 -6.888 1.00 92.50 381 PHE A N 1
ATOM 2897 C CA . PHE A 1 381 ? 4.857 -11.439 -6.435 1.00 92.50 381 PHE A CA 1
ATOM 2898 C C . PHE A 1 381 ? 3.506 -12.147 -6.557 1.00 92.50 381 PHE A C 1
ATOM 2900 O O . PHE A 1 381 ? 3.419 -13.220 -7.158 1.00 92.50 381 PHE A O 1
ATOM 2907 N N . LEU A 1 382 ? 2.441 -11.539 -6.031 1.00 91.06 382 LEU A N 1
ATOM 2908 C CA . LEU A 1 382 ? 1.105 -12.135 -6.022 1.00 91.06 382 LEU A CA 1
ATOM 2909 C C . LEU A 1 382 ? 0.510 -12.211 -7.430 1.00 91.06 382 LEU A C 1
ATOM 2911 O O . LEU A 1 382 ? -0.023 -13.252 -7.816 1.00 91.06 382 LEU A O 1
ATOM 2915 N N . LEU A 1 383 ? 0.685 -11.166 -8.244 1.00 91.56 383 LEU A N 1
ATOM 2916 C CA . LEU A 1 383 ? 0.278 -11.182 -9.652 1.00 91.56 383 LEU A CA 1
ATOM 2917 C C . LEU A 1 383 ? 1.021 -12.266 -10.449 1.00 91.56 383 LEU A C 1
ATOM 2919 O O . LEU A 1 383 ? 0.417 -12.963 -11.265 1.00 91.56 383 LEU A O 1
ATOM 2923 N N . SER A 1 384 ? 2.320 -12.451 -10.192 1.00 90.00 384 SER A N 1
ATOM 2924 C CA . SER A 1 384 ? 3.110 -13.527 -10.803 1.00 90.00 384 SER A CA 1
ATOM 2925 C C . SER A 1 384 ? 2.606 -14.910 -10.376 1.00 90.00 384 SER A C 1
ATOM 2927 O O . SER A 1 384 ? 2.445 -15.788 -11.223 1.00 90.00 384 SER A O 1
ATOM 2929 N N . SER A 1 385 ? 2.291 -15.100 -9.093 1.00 88.38 385 SER A N 1
ATOM 2930 C CA . SER A 1 385 ? 1.775 -16.365 -8.552 1.00 88.38 385 SER A CA 1
ATOM 2931 C C . SER A 1 385 ? 0.434 -16.782 -9.173 1.00 88.38 385 SER A C 1
ATOM 2933 O O . SER A 1 385 ? 0.254 -17.929 -9.595 1.00 88.38 385 SER A O 1
ATOM 2935 N N . LEU A 1 386 ? -0.485 -15.828 -9.351 1.00 86.69 386 LEU A N 1
ATOM 2936 C CA . LEU A 1 386 ? -1.762 -16.062 -10.033 1.00 86.69 386 LEU A CA 1
ATOM 2937 C C . LEU A 1 386 ? -1.580 -16.489 -11.504 1.00 86.69 386 LEU A C 1
ATOM 2939 O O . LEU A 1 386 ? -2.383 -17.259 -12.035 1.00 86.69 386 LEU A O 1
ATOM 2943 N N . GLY A 1 387 ? -0.509 -16.028 -12.160 1.00 76.81 387 GLY A N 1
ATOM 2944 C CA . GLY A 1 387 ? -0.188 -16.352 -13.553 1.00 76.81 387 GLY A CA 1
ATOM 2945 C C . GLY A 1 387 ? 0.568 -17.670 -13.770 1.00 76.81 387 GLY A C 1
ATOM 2946 O O . GLY A 1 387 ? 0.594 -18.174 -14.896 1.00 76.81 387 GLY A O 1
ATOM 2947 N N . GLN A 1 388 ? 1.186 -18.246 -12.735 1.00 71.12 388 GLN A N 1
ATOM 2948 C CA . GLN A 1 388 ? 2.016 -19.449 -12.867 1.00 71.12 388 GLN A CA 1
ATOM 2949 C C . GLN A 1 388 ? 1.179 -20.736 -12.907 1.00 71.12 388 GLN A C 1
ATOM 2951 O O . GLN A 1 388 ? 0.272 -20.942 -12.101 1.00 71.12 388 GLN A O 1
ATOM 2956 N N . LYS A 1 389 ? 1.506 -21.653 -13.828 1.00 51.72 389 LYS A N 1
ATOM 2957 C CA . LYS A 1 389 ? 0.959 -23.020 -13.798 1.00 51.72 389 LYS A CA 1
ATOM 2958 C C . LYS A 1 389 ? 1.554 -23.770 -12.597 1.00 51.72 389 LYS A C 1
ATOM 2960 O O . LYS A 1 389 ? 2.757 -23.634 -12.381 1.00 51.72 389 LYS A O 1
ATOM 2965 N N . PRO A 1 390 ? 0.765 -24.556 -11.841 1.00 44.72 390 PRO A N 1
ATOM 2966 C CA . PRO A 1 390 ? 1.306 -25.394 -10.781 1.00 44.72 390 PRO A CA 1
ATOM 2967 C C . PRO A 1 390 ? 2.293 -26.393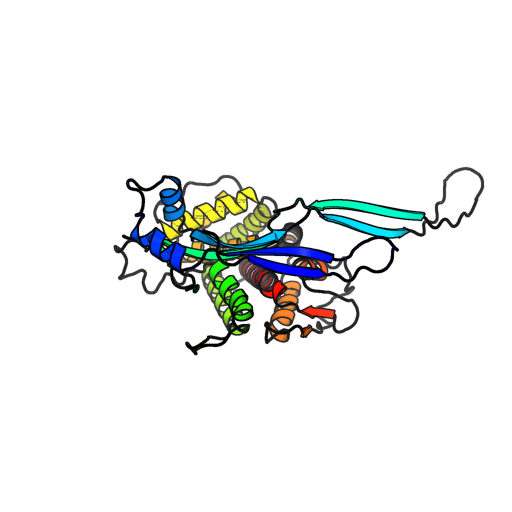 -11.398 1.00 44.72 390 PRO A C 1
ATOM 2969 O O . PRO A 1 390 ? 2.039 -26.915 -12.488 1.00 44.72 390 PRO A O 1
ATOM 2972 N N . CYS A 1 391 ? 3.430 -26.579 -10.726 1.00 36.06 391 CYS A N 1
ATOM 2973 C CA . CYS A 1 391 ? 4.473 -27.526 -11.117 1.00 36.06 391 CYS A CA 1
ATOM 2974 C C . CYS A 1 391 ? 3.987 -28.977 -11.099 1.00 36.06 391 CYS A C 1
ATOM 2976 O O . CYS A 1 391 ? 3.228 -29.335 -10.168 1.00 36.06 391 CYS A O 1
#

Organism: Mus caroli (NCBI:txid10089)

Radius of gyration: 25.29 Å; Cα contacts (8 Å, |Δi|>4): 527; chains: 1; bounding box: 53×65×84 Å

Mean predicted aligned error: 14.93 Å

InterPro domains:
  IPR007677 Gasdermin [PTHR16399] (5-389)
  IPR040460 Gasdermin, pore forming domain [PF04598] (3-148)
  IPR041263 Gasdermin, PUB domain [PF17708] (192-363)

Sequence (391 aa):
MLSGMGEGKISGGAAVSDSSSASMNVCILRVTQKTWETMQNERHLQQPENKILQQLRSRGDDLFVVTEVLQTKEEVQITEVHSQEGSGQFTLPGALCLKGEGKGHQSRKKMVTIPAGSILAFRVAQLLIGSKWDILLVSDEKQRTFEPSSGDRKAVGQRHHGLNVLAALCSIGKQLSLLSDGIEEEELIEADFQGLYAEVKACSSELESLEMELRQQLLVNIGRILQDQPSMEALEASLEQGLCSGGQVEPLDGPAGRILECLVLDSGELVPELAGPILYLLGALAVLSETQQQLLAKALETTVLSKQLELVKHVLEQSTPWQEQSSVSLPTVLLGDCWDEKNPSWVLLEECGLGLQVESPQVHWEPTSLIPTSALYASLFLLSSLGQKPC

Secondary structure (DSSP, 8-state):
----EEEEEEE------TT---EEEEEEEE--HHHHHHHHHH----SSPPHHHHHHHHHTPPPEEEEEEEEESS-EEEEEEEEEEEEE----SSS------EEEEEEEEEEEEE-TT-EEEEEEEEEEESSSEEEESS--TT--SBPPPGGGTTTGGGT-----HHHHHHHHHHHTTGGGS-----------HHHHHHHHHHHHHHHHTS-HHHHHHHHHHHHHHTT-HHHHHHHHHHHHHHHHH-SBPPPPPHHHHHHHTTTB-TTSBB-HHHHHHHHHHHHHHHTS-HHHHHHHHHHHHHTTTHHHHHHHHHHHHHT-STTS-EEEPPPHHHH-S--STTSHHHHHHHTTT-EE-SSSS-EEE-GGGHHHHHHHHHHHHHHHHHHSPP-

Foldseek 3Di:
DFDDKDKDKDADDDPDDDDDRRIFIKIKTFDDPVNQVVCQVVDWADPPHDPVVVLCLLLLHWDKDWGMFIWGQAKDKDKDKDWDFDFDFDDDPDDDDDGDGDGDTDIDIDIDIDGGGHTPDTDIWTWADDNGIDTHPPDDLVDGNYDADPPCCPPCVVPPPQAPLCSLLVLLLCVLVPPPDDDDDDPNPQDAVVVLVVVLVLLLVLVLPDDLVLLVLLLLLLLVCLLPVVLLVVLLSQLSSCLSNNDAGDADDDSSNSNQVSQADPRRHGDCSNSRSVNNLSSLSVLADSLLSNLVSVCSVVVVLVLLLVQLSQVRNVCPVLSDWDFAQTDPVSCPDDNDPPDSSNVLQVSLVWDADPDPSGTTHDSSSSSNSSSSNSNSSNSNSSVDDDD